Protein AF-A0A1Q7G906-F1 (afdb_monomer)

Sequence (628 aa):
MIIRAALLFSQAAVISGGLWLDVPFVRQDKNACGSAVVWMVMQYWRKASTPPVAEIHRELYWEEAHGIYARDMERYLNRHAFQTFAFEAAWDDLVAHISKGRPLIVCLERNARGVPLHYVVVAGIDRDQDLVWLNDPAERKLLPMRRAEFEKQWSAMGNWTLLTLPESESIEVDTPRPAEAVLDQSELAMASSAFRAEHFTEAEKQLKSVLRIHPADHFVNDFLGTTYLLDGNFDAALKYWSRAGKPRVREIHIDPPLQIEAIRLDHTFAFSRASLLTPAAYGETRRRLDSLGVFSRYEFELTPTDIGDFDLTLRARERHGPNFVSWIRGLLYQTVYPAWWNAGGRAINLESLIRWDRDNRRGWMSLSSPLRQNSSLAYRLQLDTRNENWLRGGQTFNLRRTELSGDVHAIFKGGWNATSGVAVARRAFTNSFAGGASITYKASVQRTVLTLPEKRLTLDWSASAQLGKLFAQPSERFVKTQENVSLQWFPFSQQRNDYETKARLRLGKSFGRLPFDDLFILGLDRDTDLQLRGHPAIQSGRKGAAPMGRAYALMNAEFAKRLYANGLFRLDGVPFLDTARISSHAQWLVDSGIQLRVSVLSAFTISVSLGGDLRTGQHAILIDSMRD

Radius of gyration: 33.4 Å; Cα contacts (8 Å, |Δi|>4): 1473; chains: 1; bounding box: 72×49×99 Å

Foldseek 3Di:
DPPPALPDDFAADPDPFKFFAPQAFAADDFQLQLLGVLQSQCCSAPVPQGDDSVVSCVVADDPVQSYGDPVSSCVVLVVSQKHKDKDQDDPVRCVVQSVVNWKKKAWFAPDPPDDDIFIWIFGMAGPNQQWTFIRGNNPHGGDTDHNVRRCVRRVVVSSIMMTIGGHDPPPPPVPPPPPPPPDDPVLCVQLVVCVVVVVLVSNLVSLVVVCVVVVLPLSSLQSNLSSCVSLVLNLSSQASVVSNVDAQAQEEAEPPDDQADPLLLVLLQQDDHRHHDHSQRVLSSVVLVVQLVFFLDWDWDWHADSVRHTHIYIYTDGFAAWDQVQQCPCVVQQKGWTWGACVNSQSWIKIWMAHDAPAKTKTKIKTKGADDSHSFKMKIWMWIWIWHWAAAPNDIKIKTKIKIKMKMWGDDRPFKIKIWMKMKMFMDMPDPFWTAIKIKIKIKMKGFPDDDSVQPKTKIKMKMKIWMWGPTVVIKIKMKIKIKIKMWTQHDTDDDSFKIKIKMKMKMAMDIDDGPVPWQFADDDQPHPNYPQLFHQDDPRHGDRTDTARIKIKMKIWIKGFPDDDQFKTKIKIWIKMWMDHPVDPDIWIKTWIKIWIQGNLAKIWIWTWIHTPPPRRIHIDIDMGGD

Structure (mmCIF, N/CA/C/O backbone):
data_AF-A0A1Q7G906-F1
#
_entry.id   AF-A0A1Q7G906-F1
#
loop_
_atom_site.group_PDB
_atom_site.id
_atom_site.type_symbol
_atom_site.label_atom_id
_atom_site.label_alt_id
_atom_site.label_comp_id
_atom_site.label_asym_id
_atom_site.label_entity_id
_atom_site.label_seq_id
_atom_site.pdbx_PDB_ins_code
_atom_site.Cartn_x
_atom_site.Cartn_y
_atom_site.Cartn_z
_atom_site.occupancy
_atom_site.B_iso_or_equiv
_atom_site.auth_seq_id
_atom_site.auth_comp_id
_atom_site.auth_asym_id
_atom_site.auth_atom_id
_atom_site.pdbx_PDB_model_num
ATOM 1 N N . MET A 1 1 ? 16.458 -14.577 -12.563 1.00 28.73 1 MET A N 1
ATOM 2 C CA . MET A 1 1 ? 16.771 -14.963 -13.955 1.00 28.73 1 MET A CA 1
ATOM 3 C C . MET A 1 1 ? 16.303 -13.838 -14.885 1.00 28.73 1 MET A C 1
ATOM 5 O O . MET A 1 1 ? 15.344 -14.017 -15.609 1.00 28.73 1 MET A O 1
ATOM 9 N N . ILE A 1 2 ? 16.932 -12.654 -14.784 1.00 28.55 2 ILE A N 1
ATOM 10 C CA . ILE A 1 2 ? 16.513 -11.388 -15.447 1.00 28.55 2 ILE A CA 1
ATOM 11 C C . ILE A 1 2 ? 17.647 -10.816 -16.344 1.00 28.55 2 ILE A C 1
ATOM 13 O O . ILE A 1 2 ? 17.511 -9.790 -16.991 1.00 28.55 2 ILE A O 1
ATOM 17 N N . ILE A 1 3 ? 18.789 -11.504 -16.454 1.00 28.88 3 ILE A N 1
ATOM 18 C CA . ILE A 1 3 ? 20.062 -10.873 -16.860 1.00 28.88 3 ILE A CA 1
ATOM 19 C C . ILE A 1 3 ? 20.313 -10.812 -18.388 1.00 28.88 3 ILE A C 1
ATOM 21 O O . ILE A 1 3 ? 21.357 -10.341 -18.808 1.00 28.88 3 ILE A O 1
ATOM 25 N N . ARG A 1 4 ? 19.396 -11.215 -19.282 1.00 25.09 4 ARG A N 1
ATOM 26 C CA . ARG A 1 4 ? 19.741 -11.314 -20.727 1.00 25.09 4 ARG A CA 1
ATOM 27 C C . ARG A 1 4 ? 19.128 -10.302 -21.703 1.00 25.09 4 ARG A C 1
ATOM 29 O O . ARG A 1 4 ? 19.457 -10.390 -22.878 1.00 25.09 4 ARG A O 1
ATOM 36 N N . ALA A 1 5 ? 18.327 -9.325 -21.271 1.00 27.58 5 ALA A N 1
ATOM 37 C CA . ALA A 1 5 ? 17.580 -8.481 -22.223 1.00 27.58 5 ALA A CA 1
ATOM 38 C C . ALA A 1 5 ? 17.899 -6.968 -22.232 1.00 27.58 5 ALA A C 1
ATOM 40 O O . ALA A 1 5 ? 17.360 -6.261 -23.074 1.00 27.58 5 ALA A O 1
ATOM 41 N N . ALA A 1 6 ? 18.766 -6.443 -21.360 1.00 26.22 6 ALA A N 1
ATOM 42 C CA . ALA A 1 6 ? 18.910 -4.985 -21.177 1.00 26.22 6 ALA A CA 1
ATOM 43 C C . ALA A 1 6 ? 20.191 -4.353 -21.772 1.00 26.22 6 ALA A C 1
ATOM 45 O O . ALA A 1 6 ? 20.558 -3.241 -21.408 1.00 26.22 6 ALA A O 1
ATOM 46 N N . LEU A 1 7 ? 20.868 -5.034 -22.702 1.00 29.44 7 LEU A N 1
ATOM 47 C CA . LEU A 1 7 ? 22.098 -4.555 -23.356 1.00 29.44 7 LEU A CA 1
ATOM 48 C C . LEU A 1 7 ? 21.843 -4.086 -24.796 1.00 29.44 7 LEU A C 1
ATOM 50 O O . LEU A 1 7 ? 22.518 -4.507 -25.725 1.00 29.44 7 LEU A O 1
ATOM 54 N N . LEU A 1 8 ? 20.850 -3.228 -25.006 1.00 34.78 8 LEU A N 1
ATOM 55 C CA . LEU A 1 8 ? 20.668 -2.520 -26.273 1.00 34.78 8 LEU A CA 1
ATOM 56 C C . LEU A 1 8 ? 20.211 -1.096 -25.948 1.00 34.78 8 LEU A C 1
ATOM 58 O O . LEU A 1 8 ? 19.381 -0.917 -25.066 1.00 34.78 8 LEU A O 1
ATOM 62 N N . PHE A 1 9 ? 20.759 -0.123 -26.679 1.00 31.14 9 PHE A N 1
ATOM 63 C CA . PHE A 1 9 ? 20.561 1.335 -26.607 1.00 31.14 9 PHE A CA 1
ATOM 64 C C . PHE A 1 9 ? 21.643 2.134 -25.864 1.00 31.14 9 PHE A C 1
ATOM 66 O O . PHE A 1 9 ? 21.605 2.390 -24.665 1.00 31.14 9 PHE A O 1
ATOM 73 N N . SER A 1 10 ? 22.597 2.611 -26.659 1.00 30.39 10 SER A N 1
ATOM 74 C CA . SER A 1 10 ? 23.319 3.863 -26.451 1.00 30.39 10 SER A CA 1
ATOM 75 C C . SER A 1 10 ? 23.655 4.398 -27.843 1.00 30.39 10 SER A C 1
ATOM 77 O O . SER A 1 10 ? 24.280 3.693 -28.627 1.00 30.39 10 SER A O 1
ATOM 79 N N . GLN A 1 11 ? 23.143 5.581 -28.188 1.00 30.78 11 GLN A N 1
ATOM 80 C CA . GLN A 1 11 ? 23.432 6.242 -29.463 1.00 30.78 11 GLN A CA 1
ATOM 81 C C . GLN A 1 11 ? 24.910 6.652 -29.563 1.00 30.78 11 GLN A C 1
ATOM 83 O O . GLN A 1 11 ? 25.596 6.782 -28.550 1.00 30.78 11 GLN A O 1
ATOM 88 N N . ALA A 1 12 ? 25.358 6.810 -30.812 1.00 36.38 12 ALA A N 1
ATOM 89 C CA . ALA A 1 12 ? 26.726 7.017 -31.277 1.00 36.38 12 ALA A CA 1
ATOM 90 C C . ALA A 1 12 ? 27.609 7.859 -30.336 1.00 36.38 12 ALA A C 1
ATOM 92 O O . ALA A 1 12 ? 27.500 9.081 -30.275 1.00 36.38 12 ALA A O 1
ATOM 93 N N . ALA A 1 13 ? 28.540 7.189 -29.657 1.00 33.09 13 ALA A N 1
ATOM 94 C CA . ALA A 1 13 ? 29.653 7.830 -28.978 1.00 33.09 13 ALA A CA 1
ATOM 95 C C . ALA A 1 13 ? 30.892 7.715 -29.871 1.00 33.09 13 ALA A C 1
ATOM 97 O O . ALA A 1 13 ? 31.470 6.639 -30.018 1.00 33.09 13 ALA A O 1
ATOM 98 N N . VAL A 1 14 ? 31.320 8.832 -30.454 1.00 38.62 14 VAL A N 1
ATOM 99 C CA . VAL A 1 14 ? 32.711 8.991 -30.884 1.00 38.62 14 VAL A CA 1
ATOM 100 C C . VAL A 1 14 ? 33.495 9.421 -29.648 1.00 38.62 14 VAL A C 1
ATOM 102 O O . VAL A 1 14 ? 33.644 10.613 -29.425 1.00 38.62 14 VAL A O 1
ATOM 105 N N . ILE A 1 15 ? 33.948 8.469 -28.823 1.00 30.98 15 ILE A N 1
ATOM 106 C CA . ILE A 1 15 ? 35.035 8.664 -27.848 1.00 30.98 15 ILE A CA 1
ATOM 107 C C . ILE A 1 15 ? 35.820 7.344 -27.717 1.00 30.98 15 ILE A C 1
ATOM 109 O O . ILE A 1 15 ? 35.306 6.360 -27.194 1.00 30.98 15 ILE A O 1
ATOM 113 N N . SER A 1 16 ? 37.044 7.361 -28.260 1.00 35.31 16 SER A N 1
ATOM 114 C CA . SER A 1 16 ? 38.197 6.448 -28.100 1.00 35.31 16 SER A CA 1
ATOM 115 C C . SER A 1 16 ? 37.949 4.991 -27.663 1.00 35.31 16 SER A C 1
ATOM 117 O O . SER A 1 16 ? 37.806 4.711 -26.475 1.00 35.31 16 SER A O 1
ATOM 119 N N . GLY A 1 17 ? 38.018 4.080 -28.644 1.00 44.66 17 GLY A N 1
ATOM 120 C CA . GLY A 1 17 ? 38.300 2.644 -28.473 1.00 44.66 17 GLY A CA 1
ATOM 121 C C . GLY A 1 17 ? 37.475 1.733 -29.389 1.00 44.66 17 GLY A C 1
ATOM 122 O O . GLY A 1 17 ? 38.014 0.913 -30.135 1.00 44.66 17 GLY A O 1
ATOM 123 N N . GLY A 1 18 ? 36.159 1.972 -29.435 1.00 51.28 18 GLY A N 1
ATOM 124 C CA . GLY A 1 18 ? 35.223 1.240 -30.289 1.00 51.28 18 GLY A CA 1
ATOM 125 C C . GLY A 1 18 ? 34.247 2.164 -30.999 1.00 51.28 18 GLY A C 1
ATOM 126 O O . GLY A 1 18 ? 33.435 2.839 -30.372 1.00 51.28 18 GLY A O 1
ATOM 127 N N . LEU A 1 19 ? 34.335 2.194 -32.323 1.00 62.69 19 LEU A N 1
ATOM 128 C CA . LEU A 1 19 ? 33.507 3.019 -33.183 1.00 62.69 19 LEU A CA 1
ATOM 129 C C . LEU A 1 19 ? 32.373 2.174 -33.756 1.00 62.69 19 LEU A C 1
ATOM 131 O O . LEU A 1 19 ? 32.638 1.196 -34.446 1.00 62.69 19 LEU A O 1
ATOM 135 N N . TRP A 1 20 ? 31.120 2.559 -33.532 1.00 72.56 20 TRP A N 1
ATOM 136 C CA . TRP A 1 20 ? 29.973 1.899 -34.151 1.00 72.56 20 TRP A CA 1
ATOM 137 C C . TRP A 1 20 ? 28.883 2.898 -34.540 1.00 72.56 20 TRP A C 1
ATOM 139 O O . TRP A 1 20 ? 28.705 3.946 -33.923 1.00 72.56 20 TRP A O 1
ATOM 149 N N . LEU A 1 21 ? 28.182 2.564 -35.613 1.00 75.19 21 LEU A N 1
ATOM 150 C CA . LEU A 1 21 ? 27.158 3.329 -36.296 1.00 75.19 21 LEU A CA 1
ATOM 151 C C . LEU A 1 21 ? 25.796 2.780 -35.876 1.00 75.19 21 LEU A C 1
ATOM 153 O O . LEU A 1 21 ? 25.584 1.564 -35.877 1.00 75.19 21 LEU A O 1
ATOM 157 N N . ASP A 1 22 ? 24.848 3.663 -35.561 1.00 78.56 22 ASP A N 1
ATOM 158 C CA . ASP A 1 22 ? 23.463 3.264 -35.287 1.00 78.56 22 ASP A CA 1
ATOM 159 C C . ASP A 1 22 ? 22.713 2.977 -36.595 1.00 78.56 22 ASP A C 1
ATOM 161 O O . ASP A 1 22 ? 21.800 3.692 -37.005 1.00 78.56 22 ASP A O 1
ATOM 165 N N . VAL A 1 23 ? 23.143 1.928 -37.293 1.00 81.75 23 VAL A N 1
ATOM 166 C CA . VAL A 1 23 ? 22.472 1.440 -38.496 1.00 81.75 23 VAL A CA 1
ATOM 167 C C . VAL A 1 23 ? 21.146 0.791 -38.073 1.00 81.75 23 VAL A C 1
ATOM 169 O O . VAL A 1 23 ? 21.160 -0.104 -37.213 1.00 81.75 23 VAL A O 1
ATOM 172 N N . PRO A 1 24 ? 19.999 1.207 -38.646 1.00 81.62 24 PRO A N 1
ATOM 173 C CA . PRO A 1 24 ? 18.713 0.548 -38.438 1.00 81.62 24 PRO A CA 1
ATOM 174 C C . PRO A 1 24 ? 18.815 -0.953 -38.703 1.00 81.62 24 PRO A C 1
ATOM 176 O O . PRO A 1 24 ? 19.611 -1.392 -39.526 1.00 81.62 24 PRO A O 1
ATOM 179 N N . PHE A 1 25 ? 18.030 -1.754 -37.989 1.00 87.50 25 PHE A N 1
ATOM 180 C CA . PHE A 1 25 ? 18.110 -3.209 -38.067 1.00 87.50 25 PHE A CA 1
ATOM 181 C C . PHE A 1 25 ? 16.740 -3.803 -38.363 1.00 87.50 25 PHE A C 1
ATOM 183 O O . PHE A 1 25 ? 15.744 -3.390 -37.780 1.00 87.50 25 PHE A O 1
ATOM 190 N N . VAL A 1 26 ? 16.716 -4.797 -39.245 1.00 85.19 26 VAL A N 1
ATOM 191 C CA . VAL A 1 26 ? 15.562 -5.642 -39.525 1.00 85.19 26 VAL A CA 1
ATOM 192 C C . VAL A 1 26 ? 16.010 -7.101 -39.530 1.00 85.19 26 VAL A C 1
ATOM 194 O O . VAL A 1 26 ? 16.967 -7.463 -40.215 1.00 85.19 26 VAL A O 1
ATOM 197 N N . ARG A 1 27 ? 15.331 -7.940 -38.745 1.00 84.25 27 ARG A N 1
ATOM 198 C CA . ARG A 1 27 ? 15.551 -9.390 -38.748 1.00 84.25 27 ARG A CA 1
ATOM 199 C C . ARG A 1 27 ? 14.764 -10.021 -39.895 1.00 84.25 27 ARG A C 1
ATOM 201 O O . ARG A 1 27 ? 13.645 -9.585 -40.165 1.00 84.25 27 ARG A O 1
ATOM 208 N N . GLN A 1 28 ? 15.324 -11.025 -40.562 1.00 75.31 28 GLN A N 1
ATOM 209 C CA . GLN A 1 28 ? 14.649 -11.760 -41.637 1.00 75.31 28 GLN A CA 1
ATOM 210 C C . GLN A 1 28 ? 14.948 -13.267 -41.560 1.00 75.31 28 GLN A C 1
ATOM 212 O O . GLN A 1 28 ? 16.013 -13.672 -41.092 1.00 75.31 28 GLN A O 1
ATOM 217 N N . ASP A 1 29 ? 14.000 -14.087 -42.025 1.00 65.50 29 ASP A N 1
ATOM 218 C CA . ASP A 1 29 ? 14.134 -15.546 -42.122 1.00 65.50 29 ASP A CA 1
ATOM 219 C C . ASP A 1 29 ? 15.057 -15.968 -43.294 1.00 65.50 29 ASP A C 1
ATOM 221 O O . ASP A 1 29 ? 15.664 -15.135 -43.974 1.00 65.50 29 ASP A O 1
ATOM 225 N N . LYS A 1 30 ? 15.220 -17.283 -43.514 1.00 69.69 30 LYS A N 1
ATOM 226 C CA . LYS A 1 30 ? 16.153 -17.850 -44.510 1.00 69.69 30 LYS A CA 1
ATOM 227 C C . LYS A 1 30 ? 16.008 -17.192 -45.894 1.00 69.69 30 LYS A C 1
ATOM 229 O O . LYS A 1 30 ? 14.900 -16.981 -46.369 1.00 69.69 30 LYS A O 1
ATOM 234 N N . ASN A 1 31 ? 17.148 -16.947 -46.548 1.00 72.94 31 ASN A N 1
ATOM 235 C CA . ASN A 1 31 ? 17.290 -16.407 -47.911 1.00 72.94 31 ASN A CA 1
ATOM 236 C C . ASN A 1 31 ? 16.918 -14.919 -48.107 1.00 72.94 31 ASN A C 1
ATOM 238 O O . ASN A 1 31 ? 16.902 -14.434 -49.236 1.00 72.94 31 ASN A O 1
ATOM 242 N N . ALA A 1 32 ? 16.673 -14.165 -47.030 1.00 78.75 32 ALA A N 1
ATOM 243 C CA . ALA A 1 32 ? 16.303 -12.744 -47.097 1.00 78.75 32 ALA A CA 1
ATOM 244 C C . ALA A 1 32 ? 17.378 -11.776 -46.546 1.00 78.75 32 ALA A C 1
ATOM 246 O O . ALA A 1 32 ? 17.110 -10.586 -46.352 1.00 78.75 32 ALA A O 1
ATOM 247 N N . CYS A 1 33 ? 18.614 -12.251 -46.327 1.00 84.12 33 CYS A N 1
ATOM 248 C CA . CYS A 1 33 ? 19.719 -11.433 -45.807 1.00 84.12 33 CYS A CA 1
ATOM 249 C C . CYS A 1 33 ? 20.076 -10.254 -46.732 1.00 84.12 33 CYS A C 1
ATOM 251 O O . CYS A 1 33 ? 20.264 -9.142 -46.245 1.00 84.12 33 CYS A O 1
ATOM 253 N N . GLY A 1 34 ? 20.070 -10.447 -48.058 1.00 85.88 34 GLY A N 1
ATOM 254 C CA . GLY A 1 34 ? 20.359 -9.383 -49.029 1.00 85.88 34 GLY A CA 1
ATOM 255 C C . GLY A 1 34 ? 19.365 -8.213 -48.965 1.00 85.88 34 GLY A C 1
ATOM 256 O O . GLY A 1 34 ? 19.760 -7.051 -48.919 1.00 85.88 34 GLY A O 1
ATOM 257 N N . SER A 1 35 ? 18.062 -8.501 -48.891 1.00 91.75 35 SER A N 1
ATOM 258 C CA . SER A 1 35 ? 17.022 -7.462 -48.830 1.00 91.75 35 SER A CA 1
ATOM 259 C C . SER A 1 35 ? 17.096 -6.685 -47.521 1.00 91.75 35 SER A C 1
ATOM 261 O O . SER A 1 35 ? 16.871 -5.476 -47.496 1.00 91.75 35 SER A O 1
ATOM 263 N N . ALA A 1 36 ? 17.462 -7.377 -46.440 1.00 90.31 36 ALA A N 1
ATOM 264 C CA . ALA A 1 36 ? 17.643 -6.770 -45.137 1.00 90.31 36 ALA A CA 1
ATOM 265 C C . ALA A 1 36 ? 18.819 -5.789 -45.125 1.00 90.31 36 ALA A C 1
ATOM 267 O O . ALA A 1 36 ? 18.629 -4.650 -44.713 1.00 90.31 36 ALA A O 1
ATOM 268 N N . VAL A 1 37 ? 20.006 -6.176 -45.606 1.00 94.19 37 VAL A N 1
ATOM 269 C CA . VAL A 1 37 ? 21.174 -5.274 -45.591 1.00 94.19 37 VAL A CA 1
ATOM 270 C C . VAL A 1 37 ? 20.979 -4.047 -46.486 1.00 94.19 37 VAL A C 1
ATOM 272 O O . VAL A 1 37 ? 21.352 -2.945 -46.085 1.00 94.19 37 VAL A O 1
ATOM 275 N N . VAL A 1 38 ? 20.319 -4.204 -47.643 1.00 94.25 38 VAL A N 1
ATOM 276 C CA . VAL A 1 38 ? 19.944 -3.084 -48.527 1.00 94.25 38 VAL A CA 1
ATOM 277 C C . VAL A 1 38 ? 19.009 -2.129 -47.791 1.00 94.25 38 VAL A C 1
ATOM 279 O O . VAL A 1 38 ? 19.273 -0.929 -47.731 1.00 94.25 38 VAL A O 1
ATOM 282 N N . TRP A 1 39 ? 17.961 -2.657 -47.152 1.00 94.06 39 TRP A N 1
ATOM 283 C CA . TRP A 1 39 ? 17.036 -1.852 -46.359 1.00 94.06 39 TRP A CA 1
ATOM 284 C C . TRP A 1 39 ? 17.740 -1.119 -45.211 1.00 94.06 39 TRP A C 1
ATOM 286 O O . TRP A 1 39 ? 17.519 0.076 -45.028 1.00 94.06 39 TRP A O 1
ATOM 296 N N . MET A 1 40 ? 18.609 -1.805 -44.459 1.00 91.06 40 MET A N 1
ATOM 297 C CA . MET A 1 40 ? 19.334 -1.232 -43.317 1.00 91.06 40 MET A CA 1
ATOM 298 C C . MET A 1 40 ? 20.187 -0.026 -43.736 1.00 91.06 40 MET A C 1
ATOM 300 O O . MET A 1 40 ? 20.162 1.009 -43.068 1.00 91.06 40 MET A O 1
ATOM 304 N N . VAL A 1 41 ? 20.908 -0.136 -44.855 1.00 93.62 41 VAL A N 1
ATOM 305 C CA . VAL A 1 41 ? 21.775 0.938 -45.361 1.00 93.62 41 VAL A CA 1
ATOM 306 C C . VAL A 1 41 ? 20.969 2.075 -45.996 1.00 93.62 41 VAL A C 1
ATOM 308 O O . VAL A 1 41 ? 21.292 3.242 -45.772 1.00 93.62 41 VAL A O 1
ATOM 311 N N . MET A 1 42 ? 19.880 1.781 -46.713 1.00 92.56 42 MET A N 1
ATOM 312 C CA . MET A 1 42 ? 18.980 2.823 -47.227 1.00 92.56 42 MET A CA 1
ATOM 313 C C . MET A 1 42 ? 18.316 3.610 -46.092 1.00 92.56 42 MET A C 1
ATOM 315 O O . MET A 1 42 ? 18.314 4.841 -46.119 1.00 92.56 42 MET A O 1
ATOM 319 N N . GLN A 1 43 ? 17.827 2.919 -45.057 1.00 88.25 43 GLN A N 1
ATOM 320 C CA . GLN A 1 43 ? 17.233 3.547 -43.874 1.00 88.25 43 GLN A CA 1
ATOM 321 C C . GLN A 1 43 ? 18.234 4.404 -43.101 1.00 88.25 43 GLN A C 1
ATOM 323 O O . GLN A 1 43 ? 17.852 5.453 -42.583 1.00 88.25 43 GLN A O 1
ATOM 328 N N . TYR A 1 44 ? 19.496 3.968 -43.021 1.00 87.88 44 TYR A N 1
ATOM 329 C CA . TYR A 1 44 ? 20.563 4.724 -42.365 1.00 87.88 44 TYR A CA 1
ATOM 330 C C . TYR A 1 44 ? 20.758 6.105 -43.003 1.00 87.88 44 TYR A C 1
ATOM 332 O O . TYR A 1 44 ? 20.889 7.098 -42.293 1.00 87.88 44 TYR A O 1
ATOM 340 N N . TRP A 1 45 ? 20.721 6.181 -44.334 1.00 86.69 45 TRP A N 1
ATOM 341 C CA . TRP A 1 45 ? 20.938 7.431 -45.062 1.00 86.69 45 TRP A CA 1
ATOM 342 C C . TRP A 1 45 ? 19.662 8.248 -45.306 1.00 86.69 45 TRP A C 1
ATOM 344 O O . TRP A 1 45 ? 19.709 9.475 -45.255 1.00 86.69 45 TRP A O 1
ATOM 354 N N . ARG A 1 46 ? 18.525 7.607 -45.620 1.00 84.44 46 ARG A N 1
ATOM 355 C CA . ARG A 1 46 ? 17.275 8.271 -46.048 1.00 84.44 46 ARG A CA 1
ATOM 356 C C . ARG A 1 46 ? 16.024 7.550 -45.516 1.00 84.44 46 ARG A C 1
ATOM 358 O O . ARG A 1 46 ? 15.262 6.940 -46.271 1.00 84.44 46 ARG A O 1
ATOM 365 N N . LYS A 1 47 ? 15.763 7.680 -44.208 1.00 74.75 47 LYS A N 1
ATOM 366 C CA . LYS A 1 47 ? 14.618 7.053 -43.505 1.00 74.75 47 LYS A CA 1
ATOM 367 C C . LYS A 1 47 ? 13.254 7.281 -44.175 1.00 74.75 47 LYS A C 1
ATOM 369 O O . LYS A 1 47 ? 12.450 6.358 -44.252 1.00 74.75 47 LYS A O 1
ATOM 374 N N . ALA A 1 48 ? 12.988 8.494 -44.664 1.00 66.62 48 ALA A N 1
ATOM 375 C CA . ALA A 1 48 ? 11.681 8.869 -45.216 1.00 66.62 48 ALA A CA 1
ATOM 376 C C . ALA A 1 48 ? 11.368 8.248 -46.592 1.00 66.62 48 ALA A C 1
ATOM 378 O O . ALA A 1 48 ? 10.199 8.145 -46.951 1.00 66.62 48 ALA A O 1
ATOM 379 N N . SER A 1 49 ? 12.389 7.819 -47.341 1.00 73.50 49 SER A N 1
ATOM 380 C CA . SER A 1 49 ? 12.255 7.414 -48.752 1.00 73.50 49 SER A CA 1
ATOM 381 C C . SER A 1 49 ? 12.540 5.932 -48.992 1.00 73.50 49 SER A C 1
ATOM 383 O O . SER A 1 49 ? 12.623 5.498 -50.138 1.00 73.50 49 SER A O 1
ATOM 385 N N . THR A 1 50 ? 12.740 5.150 -47.929 1.00 83.94 50 THR A N 1
ATOM 386 C CA . THR A 1 50 ? 13.137 3.745 -48.054 1.00 83.94 50 THR A CA 1
ATOM 387 C C . THR A 1 50 ? 11.904 2.829 -48.101 1.00 83.94 50 THR A C 1
ATOM 389 O O . THR A 1 50 ? 11.130 2.829 -47.137 1.00 83.94 50 THR A O 1
ATOM 392 N N . PRO A 1 51 ? 11.724 2.019 -49.164 1.00 86.62 51 PRO A N 1
ATOM 393 C CA . PRO A 1 51 ? 10.611 1.073 -49.272 1.00 86.62 51 PRO A CA 1
ATOM 394 C C . PRO A 1 51 ? 10.599 0.026 -48.144 1.00 86.62 51 PRO A C 1
ATOM 396 O O . PRO A 1 51 ? 11.647 -0.265 -47.557 1.00 86.62 51 PRO A O 1
ATOM 399 N N . PRO A 1 52 ? 9.444 -0.587 -47.822 1.00 88.81 52 PRO A N 1
ATOM 400 C CA . PRO A 1 52 ? 9.384 -1.718 -46.900 1.00 88.81 52 PRO A CA 1
ATOM 401 C C . PRO A 1 52 ? 10.284 -2.879 -47.353 1.00 88.81 52 PRO A C 1
ATOM 403 O O . PRO A 1 52 ? 10.327 -3.221 -48.532 1.00 88.81 52 PRO A O 1
ATOM 406 N N . VAL A 1 53 ? 10.953 -3.555 -46.411 1.00 89.38 53 VAL A N 1
ATOM 407 C CA . VAL A 1 53 ? 11.884 -4.666 -46.715 1.00 89.38 53 VAL A CA 1
ATOM 408 C C . VAL A 1 53 ? 11.246 -5.790 -47.548 1.00 89.38 53 VAL A C 1
ATOM 410 O O . VAL A 1 53 ? 11.911 -6.393 -48.384 1.00 89.38 53 VAL A O 1
ATOM 413 N N . ALA A 1 54 ? 9.945 -6.041 -47.367 1.00 85.94 54 ALA A N 1
ATOM 414 C CA . ALA A 1 54 ? 9.203 -7.059 -48.110 1.00 85.94 54 ALA A CA 1
ATOM 415 C C . ALA A 1 54 ? 9.049 -6.726 -49.607 1.00 85.94 54 ALA A C 1
ATOM 417 O O . ALA A 1 54 ? 8.937 -7.634 -50.429 1.00 85.94 54 ALA A O 1
ATOM 418 N N . GLU A 1 55 ? 9.043 -5.441 -49.965 1.00 89.12 55 GLU A N 1
ATOM 419 C CA . GLU A 1 55 ? 9.005 -4.981 -51.356 1.00 89.12 55 GLU A CA 1
ATOM 420 C C . GLU A 1 55 ? 10.377 -5.149 -52.013 1.00 89.12 55 GLU A C 1
ATOM 422 O O . GLU A 1 55 ? 10.474 -5.763 -53.072 1.00 89.12 55 GLU A O 1
ATOM 427 N N . ILE A 1 56 ? 11.439 -4.743 -51.303 1.00 90.81 56 ILE A N 1
ATOM 428 C CA . ILE A 1 56 ? 12.837 -4.959 -51.712 1.00 90.81 56 ILE A CA 1
ATOM 429 C C . ILE A 1 56 ? 13.094 -6.452 -51.956 1.00 90.81 56 ILE A C 1
ATOM 431 O O . ILE A 1 56 ? 13.696 -6.831 -52.958 1.00 90.81 56 ILE A O 1
ATOM 435 N N . HIS A 1 57 ? 12.614 -7.315 -51.054 1.00 89.56 57 HIS A N 1
ATOM 436 C CA . HIS A 1 57 ? 12.750 -8.763 -51.195 1.00 89.56 57 HIS A CA 1
ATOM 437 C C . HIS A 1 57 ? 12.039 -9.289 -52.444 1.00 89.56 57 HIS A C 1
ATOM 439 O O . HIS A 1 57 ? 12.626 -10.048 -53.205 1.00 89.56 57 HIS A O 1
ATOM 445 N N . ARG A 1 58 ? 10.798 -8.856 -52.692 1.00 88.69 58 ARG A N 1
ATOM 446 C CA . ARG A 1 58 ? 10.016 -9.298 -53.855 1.00 88.69 58 ARG A CA 1
ATOM 447 C C . ARG A 1 58 ? 10.664 -8.914 -55.185 1.00 88.69 58 ARG A C 1
ATOM 449 O O . ARG A 1 58 ? 10.531 -9.662 -56.145 1.00 88.69 58 ARG A O 1
ATOM 456 N N . GLU A 1 59 ? 11.323 -7.760 -55.249 1.00 90.62 59 GLU A N 1
ATOM 457 C CA . GLU A 1 59 ? 11.958 -7.283 -56.480 1.00 90.62 59 GLU A CA 1
ATOM 458 C C . GLU A 1 59 ? 13.318 -7.942 -56.751 1.00 90.62 59 GLU A C 1
ATOM 460 O O . GLU A 1 59 ? 13.679 -8.151 -57.907 1.00 90.62 59 GLU A O 1
ATOM 465 N N . LEU A 1 60 ? 14.082 -8.253 -55.701 1.00 88.19 60 LEU A N 1
ATOM 466 C CA . LEU A 1 60 ? 15.481 -8.669 -55.835 1.00 88.19 60 LEU A CA 1
ATOM 467 C C . LEU A 1 60 ? 15.737 -10.162 -55.614 1.00 88.19 60 LEU A C 1
ATOM 469 O O . LEU A 1 60 ? 16.846 -10.624 -55.892 1.00 88.19 60 LEU A O 1
ATOM 473 N N . TYR A 1 61 ? 14.766 -10.905 -55.081 1.00 86.75 61 TYR A N 1
ATOM 474 C CA . TYR A 1 61 ? 14.926 -12.325 -54.786 1.00 86.75 61 TYR A CA 1
ATOM 475 C C . TYR A 1 61 ? 14.994 -13.175 -56.058 1.00 86.75 61 TYR A C 1
ATOM 477 O O . TYR A 1 61 ? 14.109 -13.108 -56.911 1.00 86.75 61 TYR A O 1
ATOM 485 N N . TRP A 1 62 ? 16.009 -14.037 -56.128 1.00 78.69 62 TRP A N 1
ATOM 486 C CA . TRP A 1 62 ? 16.148 -15.069 -57.152 1.00 78.69 62 TRP A CA 1
ATOM 487 C C . TRP A 1 62 ? 16.062 -16.452 -56.512 1.00 78.69 62 TRP A C 1
ATOM 489 O O . TRP A 1 62 ? 16.821 -16.772 -55.590 1.00 78.69 62 TRP A O 1
ATOM 499 N N . GLU A 1 63 ? 15.158 -17.291 -57.018 1.00 78.00 63 GLU A N 1
ATOM 500 C CA . GLU A 1 63 ? 14.950 -18.640 -56.489 1.00 78.00 63 GLU A CA 1
ATOM 501 C C . GLU A 1 63 ? 16.195 -19.514 -56.690 1.00 78.00 63 GLU A C 1
ATOM 503 O O . GLU A 1 63 ? 16.601 -20.207 -55.756 1.00 78.00 63 GLU A O 1
ATOM 508 N N . GLU A 1 64 ? 16.867 -19.400 -57.841 1.00 72.44 64 GLU A N 1
ATOM 509 C CA . GLU A 1 64 ? 18.073 -20.163 -58.190 1.00 72.44 64 GLU A CA 1
ATOM 510 C C . GLU A 1 64 ? 19.297 -19.783 -57.346 1.00 72.44 64 GLU A C 1
ATOM 512 O O . GLU A 1 64 ? 20.194 -20.600 -57.141 1.00 72.44 64 GLU A O 1
ATOM 517 N N . ALA A 1 65 ? 19.344 -18.545 -56.848 1.00 66.12 65 ALA A N 1
ATOM 518 C CA . ALA A 1 65 ? 20.423 -18.058 -55.990 1.00 66.12 65 ALA A CA 1
ATOM 519 C C . ALA A 1 65 ? 20.167 -18.332 -54.502 1.00 66.12 65 ALA A C 1
ATOM 521 O O . ALA A 1 65 ? 21.059 -18.108 -53.681 1.00 66.12 65 ALA A O 1
ATOM 522 N N . HIS A 1 66 ? 18.943 -18.749 -54.150 1.00 70.94 66 HIS A N 1
ATOM 523 C CA . HIS A 1 66 ? 18.449 -18.789 -52.772 1.00 70.94 66 HIS A CA 1
ATOM 524 C C . HIS A 1 66 ? 18.770 -17.482 -52.014 1.00 70.94 66 HIS A C 1
ATOM 526 O O . HIS A 1 66 ? 19.186 -17.504 -50.853 1.00 70.94 66 HIS A O 1
ATOM 532 N N . GLY A 1 67 ? 18.618 -16.335 -52.689 1.00 80.75 67 GLY A N 1
ATOM 533 C CA . GLY A 1 67 ? 19.064 -15.034 -52.193 1.00 80.75 67 GLY A CA 1
ATOM 534 C C . GLY A 1 67 ? 19.098 -13.950 -53.273 1.00 80.75 67 GLY A C 1
ATOM 535 O O . GLY A 1 67 ? 18.381 -14.020 -54.268 1.00 80.75 67 GLY A O 1
ATOM 536 N N . ILE A 1 68 ? 19.931 -12.929 -53.062 1.00 83.38 68 ILE A N 1
ATOM 537 C CA . ILE A 1 68 ? 20.077 -11.771 -53.958 1.00 83.38 68 ILE A CA 1
ATOM 538 C C . ILE A 1 68 ? 21.521 -11.712 -54.454 1.00 83.38 68 ILE A C 1
ATOM 540 O O . ILE A 1 68 ? 22.444 -11.824 -53.651 1.00 83.38 68 ILE A O 1
ATOM 544 N N . TYR A 1 69 ? 21.739 -11.503 -55.754 1.00 80.56 69 TYR A N 1
ATOM 545 C CA . TYR A 1 69 ? 23.090 -11.297 -56.281 1.00 80.56 69 TYR A CA 1
ATOM 546 C C . TYR A 1 69 ? 23.629 -9.903 -55.927 1.00 80.56 69 TYR A C 1
ATOM 548 O O . TYR A 1 69 ? 22.909 -8.909 -56.014 1.00 80.56 69 TYR A O 1
ATOM 556 N N . ALA A 1 70 ? 24.932 -9.807 -55.643 1.00 81.19 70 ALA A N 1
ATOM 557 C CA . ALA A 1 70 ? 25.635 -8.540 -55.399 1.00 81.19 70 ALA A CA 1
ATOM 558 C C . ALA A 1 70 ? 25.329 -7.454 -56.453 1.00 81.19 70 ALA A C 1
ATOM 560 O O . ALA A 1 70 ? 24.912 -6.352 -56.101 1.00 81.19 70 ALA A O 1
ATOM 561 N N . ARG A 1 71 ? 25.407 -7.814 -57.745 1.00 81.31 71 ARG A N 1
ATOM 562 C CA . ARG A 1 71 ? 25.098 -6.919 -58.878 1.00 81.31 71 ARG A CA 1
ATOM 563 C C . ARG A 1 71 ? 23.685 -6.325 -58.827 1.00 81.31 71 ARG A C 1
ATOM 565 O O . ARG A 1 71 ? 23.454 -5.215 -59.300 1.00 81.31 71 ARG A O 1
ATOM 572 N N . ASP A 1 72 ? 22.729 -7.081 -58.287 1.00 86.06 72 ASP A N 1
ATOM 573 C CA . ASP A 1 72 ? 21.328 -6.678 -58.228 1.00 86.06 72 ASP A CA 1
ATOM 574 C C . ASP A 1 72 ? 21.087 -5.724 -57.059 1.00 86.06 72 ASP A C 1
ATOM 576 O O . ASP A 1 72 ? 20.324 -4.772 -57.218 1.00 86.06 72 ASP A O 1
ATOM 580 N N . MET A 1 73 ? 21.804 -5.903 -55.941 1.00 89.69 73 MET A N 1
ATOM 581 C CA . MET A 1 73 ? 21.838 -4.917 -54.855 1.00 89.69 73 MET A CA 1
ATOM 582 C C . MET A 1 73 ? 22.397 -3.577 -55.344 1.00 89.69 73 MET A C 1
ATOM 584 O O . MET A 1 73 ? 21.781 -2.542 -55.103 1.00 89.69 73 MET A O 1
ATOM 588 N N . GLU A 1 74 ? 23.509 -3.590 -56.087 1.00 87.88 74 GLU A N 1
ATOM 589 C CA . GLU A 1 74 ? 24.101 -2.376 -56.669 1.00 87.88 74 GLU A CA 1
ATOM 590 C C . GLU A 1 74 ? 23.130 -1.670 -57.620 1.00 87.88 74 GLU A C 1
ATOM 592 O O . GLU A 1 74 ? 22.850 -0.480 -57.478 1.00 87.88 74 GLU A O 1
ATOM 597 N N . ARG A 1 75 ? 22.540 -2.408 -58.567 1.00 85.94 75 ARG A N 1
ATOM 598 C CA . ARG A 1 75 ? 21.562 -1.860 -59.518 1.00 85.94 75 ARG A CA 1
ATOM 599 C C . ARG A 1 75 ? 20.311 -1.314 -58.830 1.00 85.94 75 ARG A C 1
ATOM 601 O O . ARG A 1 75 ? 19.739 -0.331 -59.300 1.00 85.94 75 ARG A O 1
ATOM 608 N N . TYR A 1 76 ? 19.853 -1.954 -57.758 1.00 93.25 76 TYR A N 1
ATOM 609 C CA . TYR A 1 76 ? 18.728 -1.461 -56.970 1.00 93.25 76 TYR A CA 1
ATOM 610 C C . TYR A 1 76 ? 19.075 -0.138 -56.293 1.00 93.25 76 TYR A C 1
ATOM 612 O O . TYR A 1 76 ? 18.400 0.859 -56.525 1.00 93.25 76 TYR A O 1
ATOM 620 N N . LEU A 1 77 ? 20.174 -0.097 -55.540 1.00 91.88 77 LEU A N 1
ATOM 621 C CA . LEU A 1 77 ? 20.626 1.104 -54.838 1.00 91.88 77 LEU A CA 1
ATOM 622 C C . LEU A 1 77 ? 20.852 2.283 -55.802 1.00 91.88 77 LEU A C 1
ATOM 624 O O . LEU A 1 77 ? 20.339 3.370 -55.542 1.00 91.88 77 LEU A O 1
ATOM 628 N N . ASN A 1 78 ? 21.484 2.050 -56.958 1.00 89.00 78 ASN A N 1
ATOM 629 C CA . ASN A 1 78 ? 21.666 3.071 -57.999 1.00 89.00 78 ASN A CA 1
ATOM 630 C C . ASN A 1 78 ? 20.335 3.628 -58.534 1.00 89.00 78 ASN A C 1
ATOM 632 O O . ASN A 1 78 ? 20.181 4.840 -58.668 1.00 89.00 78 ASN A O 1
ATOM 636 N N . ARG A 1 79 ? 19.321 2.780 -58.768 1.00 90.06 79 ARG A N 1
ATOM 637 C CA . ARG A 1 79 ? 17.975 3.246 -59.170 1.00 90.06 79 ARG A CA 1
ATOM 638 C C . ARG A 1 79 ? 17.265 4.055 -58.080 1.00 90.06 79 ARG A C 1
ATOM 640 O O . ARG A 1 79 ? 16.380 4.842 -58.399 1.00 90.06 79 ARG A O 1
ATOM 647 N N . HIS A 1 80 ? 17.658 3.884 -56.819 1.00 90.38 80 HIS A N 1
ATOM 648 C CA . HIS A 1 80 ? 17.124 4.613 -55.668 1.00 90.38 80 HIS A CA 1
ATOM 649 C C . HIS A 1 80 ? 17.991 5.816 -55.249 1.00 90.38 80 HIS A C 1
ATOM 651 O O . HIS A 1 80 ? 17.935 6.238 -54.092 1.00 90.38 80 HIS A O 1
ATOM 657 N N . ALA A 1 81 ? 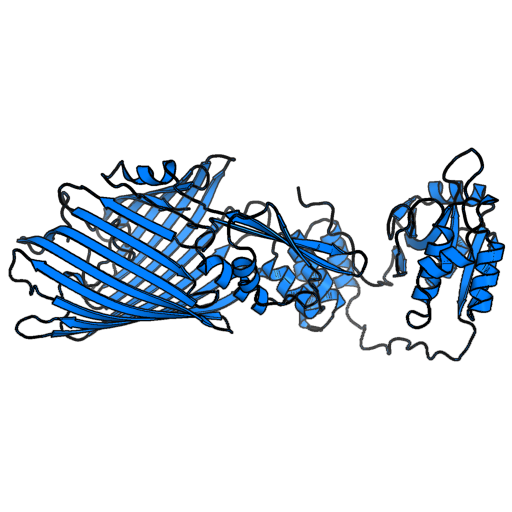18.746 6.398 -56.191 1.00 89.38 81 ALA A N 1
ATOM 658 C CA . ALA A 1 81 ? 19.572 7.593 -55.992 1.00 89.38 81 ALA A CA 1
ATOM 659 C C . ALA A 1 81 ? 20.672 7.414 -54.927 1.00 89.38 81 ALA A C 1
ATOM 661 O O . ALA A 1 81 ? 20.935 8.309 -54.115 1.00 89.38 81 ALA A O 1
ATOM 662 N N . PHE A 1 82 ? 21.309 6.243 -54.917 1.00 91.50 82 PHE A N 1
ATOM 663 C CA . PHE A 1 82 ? 22.549 5.985 -54.190 1.00 91.50 82 PHE A CA 1
ATOM 664 C C . PHE A 1 82 ? 23.683 5.705 -55.170 1.00 91.50 82 PHE A C 1
ATOM 666 O O . PHE A 1 82 ? 23.491 4.973 -56.122 1.00 91.50 82 PHE A O 1
ATOM 673 N N . GLN A 1 83 ? 24.882 6.202 -54.895 1.00 92.00 83 GLN A N 1
ATOM 674 C CA . GLN A 1 83 ? 26.111 5.729 -55.519 1.00 92.00 83 GLN A CA 1
ATOM 675 C C . GLN A 1 83 ? 26.650 4.520 -54.763 1.00 92.00 83 GLN A C 1
ATOM 677 O O . GLN A 1 83 ? 26.876 4.574 -53.546 1.00 92.00 83 GLN A O 1
ATOM 682 N N . THR A 1 84 ? 26.891 3.436 -55.494 1.00 90.88 84 THR A N 1
ATOM 683 C CA . THR A 1 84 ? 27.493 2.216 -54.959 1.00 90.88 84 THR A CA 1
ATOM 684 C C . THR A 1 84 ? 28.927 2.018 -55.426 1.00 90.88 84 THR A C 1
ATOM 686 O O . THR A 1 84 ? 29.238 2.210 -56.599 1.00 90.88 84 THR A O 1
ATOM 689 N N . PHE A 1 85 ? 29.785 1.557 -54.520 1.00 90.62 85 PHE A N 1
ATOM 690 C CA . PHE A 1 85 ? 31.160 1.165 -54.813 1.00 90.62 85 PHE A CA 1
ATOM 691 C C . PHE A 1 85 ? 31.374 -0.252 -54.279 1.00 90.62 85 PHE A C 1
ATOM 693 O O . PHE A 1 85 ? 31.476 -0.439 -53.065 1.00 90.62 85 PHE A O 1
ATOM 700 N N . ALA A 1 86 ? 31.407 -1.241 -55.173 1.00 90.69 86 ALA A N 1
ATOM 701 C CA . ALA A 1 86 ? 31.833 -2.597 -54.849 1.00 90.69 86 ALA A CA 1
ATOM 702 C C . ALA A 1 86 ? 33.347 -2.728 -55.056 1.00 90.69 86 ALA A C 1
ATOM 704 O O . ALA A 1 86 ? 33.864 -2.385 -56.120 1.00 90.69 86 ALA A O 1
ATOM 705 N N . PHE A 1 87 ? 34.061 -3.201 -54.039 1.00 91.25 87 PHE A N 1
ATOM 706 C CA . PHE A 1 87 ? 35.515 -3.341 -54.074 1.00 91.25 87 PHE A CA 1
ATOM 707 C C . PHE A 1 87 ? 35.999 -4.450 -53.137 1.00 91.25 87 PHE A C 1
ATOM 709 O O . PHE A 1 87 ? 35.283 -4.895 -52.238 1.00 91.25 87 PHE A O 1
ATOM 716 N N . GLU A 1 88 ? 37.227 -4.900 -53.378 1.00 93.19 88 GLU A N 1
ATOM 717 C CA . GLU A 1 88 ? 37.979 -5.748 -52.458 1.00 93.19 88 GLU A CA 1
ATOM 718 C C . GLU A 1 88 ? 38.622 -4.841 -51.402 1.00 93.19 88 GLU A C 1
ATOM 720 O O . GLU A 1 88 ? 39.495 -4.038 -51.733 1.00 93.19 88 GLU A O 1
ATOM 725 N N . ALA A 1 89 ? 38.149 -4.908 -50.157 1.00 91.62 89 ALA A N 1
ATOM 726 C CA . ALA A 1 89 ? 38.630 -4.035 -49.085 1.00 91.62 89 ALA A CA 1
ATOM 727 C C . ALA A 1 89 ? 39.630 -4.755 -48.169 1.00 91.62 89 ALA A C 1
ATOM 729 O O . ALA A 1 89 ? 39.549 -5.965 -47.964 1.00 91.62 89 ALA A O 1
ATOM 730 N N . ALA A 1 90 ? 40.543 -3.999 -47.563 1.00 92.69 90 ALA A N 1
ATOM 731 C CA . ALA A 1 90 ? 41.349 -4.446 -46.433 1.00 92.69 90 ALA A CA 1
ATOM 732 C C . ALA A 1 90 ? 40.699 -4.042 -45.098 1.00 92.69 90 ALA A C 1
ATOM 734 O O . ALA A 1 90 ? 39.791 -3.209 -45.040 1.00 92.69 90 ALA A O 1
ATOM 735 N N . TRP A 1 91 ? 41.196 -4.593 -43.987 1.00 90.31 91 TRP A N 1
ATOM 736 C CA . TRP A 1 91 ? 40.743 -4.216 -42.641 1.00 90.31 91 TRP A CA 1
ATOM 737 C C . TRP A 1 91 ? 40.805 -2.698 -42.400 1.00 90.31 91 TRP A C 1
ATOM 739 O O . TRP A 1 91 ? 39.853 -2.107 -41.887 1.00 90.31 91 TRP A O 1
ATOM 749 N N . ASP A 1 92 ? 41.892 -2.053 -42.830 1.00 89.12 92 ASP A N 1
ATOM 750 C CA . ASP A 1 92 ? 42.083 -0.609 -42.661 1.00 89.12 92 ASP A CA 1
ATOM 751 C C . ASP A 1 92 ? 41.073 0.224 -43.469 1.00 89.12 92 ASP A C 1
ATOM 753 O O . ASP A 1 92 ? 40.692 1.314 -43.032 1.00 89.12 92 ASP A O 1
ATOM 757 N N . ASP A 1 93 ? 40.556 -0.301 -44.585 1.00 90.88 93 ASP A N 1
ATOM 758 C CA . ASP A 1 93 ? 39.484 0.345 -45.347 1.00 90.88 93 ASP A CA 1
ATOM 759 C C . ASP A 1 93 ? 38.162 0.296 -44.580 1.00 90.88 93 ASP A C 1
ATOM 761 O O . ASP A 1 93 ? 37.477 1.320 -44.472 1.00 90.88 93 ASP A O 1
ATOM 765 N N . LEU A 1 94 ? 37.822 -0.853 -43.974 1.00 90.44 94 LEU A N 1
ATOM 766 C CA . LEU A 1 94 ? 36.639 -0.955 -43.112 1.00 90.44 94 LEU A CA 1
ATOM 767 C C . LEU A 1 94 ? 36.731 0.076 -41.985 1.00 90.44 94 LEU A C 1
ATOM 769 O O . LEU A 1 94 ? 35.813 0.869 -41.770 1.00 90.44 94 LEU A O 1
ATOM 773 N N . VAL A 1 95 ? 37.882 0.131 -41.319 1.00 85.94 95 VAL A N 1
ATOM 774 C CA . VAL A 1 95 ? 38.166 1.099 -40.260 1.00 85.94 95 VAL A CA 1
ATOM 775 C C . VAL A 1 95 ? 37.986 2.535 -40.753 1.00 85.94 95 VAL A C 1
ATOM 777 O O . VAL A 1 95 ? 37.332 3.333 -40.076 1.00 85.94 95 VAL A O 1
ATOM 780 N N . ALA A 1 96 ? 38.533 2.883 -41.916 1.00 82.50 96 ALA A N 1
ATOM 781 C CA . ALA A 1 96 ? 38.457 4.228 -42.478 1.00 82.50 96 ALA A CA 1
ATOM 782 C C . ALA A 1 96 ? 37.025 4.634 -42.858 1.00 82.50 96 ALA A C 1
ATOM 784 O O . ALA A 1 96 ? 36.640 5.789 -42.657 1.00 82.50 96 ALA A O 1
ATOM 785 N N . HIS A 1 97 ? 36.228 3.709 -43.392 1.00 86.31 97 HIS A N 1
ATOM 786 C CA . HIS A 1 97 ? 34.840 3.964 -43.774 1.00 86.31 97 HIS A CA 1
ATOM 787 C C . HIS A 1 97 ? 33.916 4.081 -42.566 1.00 86.31 97 HIS A C 1
ATOM 789 O O . HIS A 1 97 ? 33.189 5.075 -42.468 1.00 86.31 97 HIS A O 1
ATOM 795 N N . ILE A 1 98 ? 34.009 3.162 -41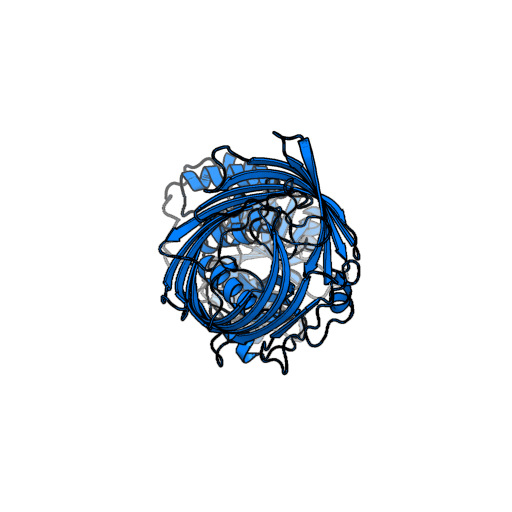.601 1.00 87.81 98 ILE A N 1
ATOM 796 C CA . ILE A 1 98 ? 33.238 3.265 -40.357 1.00 87.81 98 ILE A CA 1
ATOM 797 C C . ILE A 1 98 ? 33.589 4.586 -39.651 1.00 87.81 98 ILE A C 1
ATOM 799 O O . ILE A 1 98 ? 32.681 5.306 -39.240 1.00 87.81 98 ILE A O 1
ATOM 803 N N . SER A 1 99 ? 34.873 4.983 -39.628 1.00 76.88 99 SER A N 1
ATOM 804 C CA . SER A 1 99 ? 35.369 6.267 -39.066 1.00 76.88 99 SER A CA 1
ATOM 805 C C . SER A 1 99 ? 34.777 7.513 -39.716 1.00 76.88 99 SER A C 1
ATOM 807 O O . SER A 1 99 ? 34.759 8.575 -39.100 1.00 76.88 99 SER A O 1
ATOM 809 N N . LYS A 1 100 ? 34.245 7.390 -40.933 1.00 80.12 100 LYS A N 1
ATOM 810 C CA . LYS A 1 100 ? 33.563 8.465 -41.665 1.00 80.12 100 LYS A CA 1
ATOM 811 C C . LYS A 1 100 ? 32.038 8.390 -41.552 1.00 80.12 100 LYS A C 1
ATOM 813 O O . LYS A 1 100 ? 31.356 9.079 -42.306 1.00 80.12 100 LYS A O 1
ATOM 818 N N . GLY A 1 101 ? 31.497 7.540 -40.677 1.00 80.25 101 GLY A N 1
ATOM 819 C CA . GLY A 1 101 ? 30.054 7.334 -40.568 1.00 80.25 101 GLY A CA 1
ATOM 820 C C . GLY A 1 101 ? 29.468 6.521 -41.722 1.00 80.25 101 GLY A C 1
ATOM 821 O O . GLY A 1 101 ? 28.314 6.718 -42.078 1.00 80.25 101 GLY A O 1
ATOM 822 N N . ARG A 1 102 ? 30.260 5.673 -42.389 1.00 89.81 102 ARG A N 1
ATOM 823 C CA . ARG A 1 102 ? 29.828 4.970 -43.606 1.00 89.81 102 ARG A CA 1
ATOM 824 C C . ARG A 1 102 ? 29.702 3.473 -43.325 1.00 89.81 102 ARG A C 1
ATOM 826 O O . ARG A 1 102 ? 30.739 2.812 -43.273 1.00 89.81 102 ARG A O 1
ATOM 833 N N . PRO A 1 103 ? 28.484 2.934 -43.134 1.00 94.06 103 PRO A N 1
ATOM 834 C CA . PRO A 1 103 ? 28.304 1.501 -42.957 1.00 94.06 103 PRO A CA 1
ATOM 835 C C . PRO A 1 103 ? 28.630 0.766 -44.255 1.00 94.06 103 PRO A C 1
ATOM 837 O O . PRO A 1 103 ? 28.454 1.304 -45.352 1.00 94.06 103 PRO A O 1
ATOM 840 N N . LEU A 1 104 ? 29.098 -0.470 -44.121 1.00 96.62 104 LEU A N 1
ATOM 841 C CA . LEU A 1 104 ? 29.535 -1.285 -45.249 1.00 96.62 104 LEU A CA 1
ATOM 842 C C . LEU A 1 104 ? 28.757 -2.591 -45.282 1.00 96.62 104 LEU A C 1
ATOM 844 O O . LEU A 1 104 ? 28.605 -3.243 -44.252 1.00 96.62 104 LEU A O 1
ATOM 848 N N . ILE A 1 105 ? 28.286 -2.989 -46.459 1.00 96.88 105 ILE A N 1
ATOM 849 C CA . ILE A 1 105 ? 27.729 -4.327 -46.661 1.00 96.88 105 ILE A CA 1
ATOM 850 C C . ILE A 1 105 ? 28.888 -5.250 -47.026 1.00 96.88 105 ILE A C 1
ATOM 852 O O . ILE A 1 105 ? 29.671 -4.931 -47.917 1.00 96.88 105 ILE A O 1
ATOM 856 N N . VAL A 1 106 ? 28.992 -6.394 -46.359 1.00 95.50 106 VAL A N 1
ATOM 857 C CA . VAL A 1 106 ? 30.008 -7.416 -46.648 1.00 95.50 106 VAL A CA 1
ATOM 858 C C . VAL A 1 106 ? 29.350 -8.778 -46.810 1.00 95.50 106 VAL A C 1
ATOM 860 O O . VAL A 1 106 ? 28.243 -9.009 -46.313 1.00 95.50 106 VAL A O 1
ATOM 863 N N . CYS A 1 107 ? 30.028 -9.680 -47.513 1.00 91.19 107 CYS A N 1
ATOM 864 C CA . CYS A 1 107 ? 29.596 -11.064 -47.669 1.00 91.19 107 CYS A CA 1
ATOM 865 C C . CYS A 1 107 ? 30.506 -11.990 -46.859 1.00 91.19 107 CYS A C 1
ATOM 867 O O . CYS A 1 107 ? 31.726 -11.892 -46.967 1.00 91.19 107 CYS A O 1
ATOM 869 N N . LEU A 1 108 ? 29.918 -12.898 -46.081 1.00 90.06 108 LEU A N 1
ATOM 870 C CA . LEU A 1 108 ? 30.631 -13.863 -45.242 1.00 90.06 108 LEU A CA 1
ATOM 871 C C . LEU A 1 108 ? 30.303 -15.305 -45.647 1.00 90.06 108 LEU A C 1
ATOM 873 O O . LEU A 1 108 ? 29.178 -15.614 -46.047 1.00 90.06 108 LEU A O 1
ATOM 877 N N . GLU A 1 109 ? 31.272 -16.206 -45.492 1.00 81.62 109 GLU A N 1
ATOM 878 C CA . GLU A 1 109 ? 31.071 -17.650 -45.641 1.00 81.62 109 GLU A CA 1
ATOM 879 C C . GLU A 1 109 ? 30.598 -18.276 -44.311 1.00 81.62 109 GLU A C 1
ATOM 881 O O . GLU A 1 109 ? 31.385 -18.446 -43.380 1.00 81.62 109 GLU A O 1
ATOM 886 N N . ARG A 1 110 ? 29.314 -18.665 -44.205 1.00 68.94 110 ARG A N 1
ATOM 887 C CA . ARG A 1 110 ? 28.794 -19.382 -43.012 1.00 68.94 110 ARG A CA 1
ATOM 888 C C . ARG A 1 110 ? 29.033 -20.894 -43.036 1.00 68.94 110 ARG A C 1
ATOM 890 O O . ARG A 1 110 ? 29.122 -21.505 -41.976 1.00 68.94 110 ARG A O 1
ATOM 897 N N . ASN A 1 111 ? 29.105 -21.506 -44.219 1.00 59.78 111 ASN A N 1
ATOM 898 C CA . ASN A 1 111 ? 29.234 -22.955 -44.392 1.00 59.78 111 ASN A CA 1
ATOM 899 C C . ASN A 1 111 ? 30.367 -23.256 -45.378 1.00 59.78 111 ASN A C 1
ATOM 901 O O . ASN A 1 111 ? 30.298 -22.803 -46.515 1.00 59.78 111 ASN A O 1
ATOM 905 N N . ALA A 1 112 ? 31.327 -24.101 -44.985 1.00 51.94 112 ALA A N 1
ATOM 906 C CA . ALA A 1 112 ? 32.502 -24.506 -45.778 1.00 51.94 112 ALA A CA 1
ATOM 907 C C . ALA A 1 112 ? 32.183 -25.389 -47.018 1.00 51.94 112 ALA A C 1
ATOM 909 O O . ALA A 1 112 ? 32.925 -26.316 -47.343 1.00 51.94 112 ALA A O 1
ATOM 910 N N . ARG A 1 113 ? 31.021 -25.190 -47.656 1.00 45.56 113 ARG A N 1
ATOM 911 C CA . ARG A 1 113 ? 30.502 -25.956 -48.808 1.00 45.56 113 ARG A CA 1
ATOM 912 C C . ARG A 1 113 ? 29.903 -25.079 -49.921 1.00 45.56 113 ARG A C 1
ATOM 914 O O . ARG A 1 113 ? 29.258 -25.615 -50.816 1.00 45.56 113 ARG A O 1
ATOM 921 N N . GLY A 1 114 ? 30.119 -23.763 -49.898 1.00 51.53 114 GLY A N 1
ATOM 922 C CA . GLY A 1 114 ? 30.000 -22.928 -51.100 1.00 51.53 114 GLY A CA 1
ATOM 923 C C . GLY A 1 114 ? 28.632 -22.347 -51.491 1.00 51.53 114 GLY A C 1
ATOM 924 O O . GLY A 1 114 ? 28.610 -21.615 -52.468 1.00 51.53 114 GLY A O 1
ATOM 925 N N . VAL A 1 115 ? 27.518 -22.581 -50.779 1.00 53.94 115 VAL A N 1
ATOM 926 C CA . VAL A 1 115 ? 26.231 -21.843 -50.949 1.00 53.94 115 VAL A CA 1
ATOM 927 C C . VAL A 1 115 ? 25.409 -21.938 -49.641 1.00 53.94 115 VAL A C 1
ATOM 929 O O . VAL A 1 115 ? 25.450 -23.002 -49.010 1.00 53.94 115 VAL A O 1
ATOM 932 N N . PRO A 1 116 ? 24.627 -20.912 -49.220 1.00 59.44 116 PRO A N 1
ATOM 933 C CA . PRO A 1 116 ? 24.416 -19.599 -49.847 1.00 59.44 116 PRO A CA 1
ATOM 934 C C . PRO A 1 116 ? 25.213 -18.438 -49.228 1.00 59.44 116 PRO A C 1
ATOM 936 O O . PRO A 1 116 ? 25.659 -18.500 -48.083 1.00 59.44 116 PRO A O 1
ATOM 939 N N . LEU A 1 117 ? 25.355 -17.375 -50.033 1.00 70.75 117 LEU A N 1
ATOM 940 C CA . LEU A 1 117 ? 25.946 -16.079 -49.684 1.00 70.75 117 LEU A CA 1
ATOM 941 C C . LEU A 1 117 ? 25.255 -15.489 -48.447 1.00 70.75 117 LEU A C 1
ATOM 943 O O . LEU A 1 117 ? 24.025 -15.457 -48.379 1.00 70.75 117 LEU A O 1
ATOM 947 N N . HIS A 1 118 ? 26.033 -14.994 -47.484 1.00 88.06 118 HIS A N 1
ATOM 948 C CA . HIS A 1 118 ? 25.496 -14.372 -46.276 1.00 88.06 118 HIS A CA 1
ATOM 949 C C . HIS A 1 118 ? 25.921 -12.912 -46.186 1.00 88.06 118 HIS A C 1
ATOM 951 O O . HIS A 1 118 ? 27.080 -12.613 -45.906 1.00 88.06 118 HIS A O 1
ATOM 957 N N . TYR A 1 119 ? 24.977 -12.004 -46.427 1.00 92.06 119 TYR A N 1
ATOM 958 C CA . TYR A 1 119 ? 25.229 -10.572 -46.332 1.00 92.06 119 TYR A CA 1
ATOM 959 C C . TYR A 1 119 ? 24.951 -10.040 -44.930 1.00 92.06 119 TYR A C 1
ATOM 961 O O . TYR A 1 119 ? 23.893 -10.299 -44.350 1.00 92.06 119 TYR A O 1
ATOM 969 N N . VAL A 1 120 ? 25.882 -9.236 -44.424 1.00 94.69 120 VAL A N 1
ATOM 970 C CA . VAL A 1 120 ? 25.768 -8.516 -43.150 1.00 94.69 120 VAL A CA 1
ATOM 971 C C . VAL A 1 120 ? 26.207 -7.066 -43.334 1.00 94.69 120 VAL A C 1
ATOM 973 O O . VAL A 1 120 ? 26.921 -6.744 -44.286 1.00 94.69 120 VAL A O 1
ATOM 976 N N . VAL A 1 121 ? 25.798 -6.179 -42.425 1.00 96.75 121 VAL A N 1
ATOM 977 C CA . VAL A 1 121 ? 26.303 -4.798 -42.404 1.00 96.75 121 VAL A CA 1
ATOM 978 C C . VAL A 1 121 ? 27.367 -4.667 -41.323 1.00 96.75 121 VAL A C 1
ATOM 980 O O . VAL A 1 121 ? 27.073 -4.861 -40.144 1.00 96.75 121 VAL A O 1
ATOM 983 N N . VAL A 1 122 ? 28.589 -4.294 -41.699 1.00 95.88 122 VAL A N 1
ATOM 984 C CA . VAL A 1 122 ? 29.603 -3.821 -40.754 1.00 95.88 122 VAL A CA 1
ATOM 985 C C . VAL A 1 122 ? 29.134 -2.472 -40.231 1.00 95.88 122 VAL A C 1
ATOM 987 O O . VAL A 1 122 ? 29.093 -1.474 -40.954 1.00 95.88 122 VAL A O 1
ATOM 990 N N . ALA A 1 123 ? 28.733 -2.473 -38.967 1.00 86.88 123 ALA A N 1
ATOM 991 C CA . ALA A 1 123 ? 28.234 -1.303 -38.272 1.00 86.88 123 ALA A CA 1
ATOM 992 C C . ALA A 1 123 ? 29.275 -0.744 -37.303 1.00 86.88 123 ALA A C 1
ATOM 994 O O . ALA A 1 123 ? 29.118 0.387 -36.876 1.00 86.88 123 ALA A O 1
ATOM 995 N N . GLY A 1 124 ? 30.346 -1.463 -36.962 1.00 83.19 124 GLY A N 1
ATOM 996 C CA . GLY A 1 124 ? 31.370 -0.922 -36.072 1.00 83.19 124 GLY A CA 1
ATOM 997 C C . GLY A 1 124 ? 32.650 -1.738 -35.990 1.00 83.19 124 GLY A C 1
ATOM 998 O O . GLY A 1 124 ? 32.669 -2.903 -36.373 1.00 83.19 124 GLY A O 1
ATOM 999 N N . ILE A 1 125 ? 33.710 -1.120 -35.473 1.00 84.06 125 ILE A N 1
ATOM 1000 C CA . ILE A 1 125 ? 35.031 -1.710 -35.240 1.00 84.06 125 ILE A CA 1
ATOM 1001 C C . ILE A 1 125 ? 35.546 -1.262 -33.868 1.00 84.06 125 ILE A C 1
ATOM 1003 O O . ILE A 1 125 ? 35.607 -0.067 -33.573 1.00 84.06 125 ILE A O 1
ATOM 1007 N N . ASP A 1 126 ? 35.919 -2.237 -33.044 1.00 78.62 126 ASP A N 1
ATOM 1008 C CA . ASP A 1 126 ? 36.617 -2.067 -31.771 1.00 78.62 126 ASP A CA 1
ATOM 1009 C C . ASP A 1 126 ? 38.086 -2.451 -31.953 1.00 78.62 126 ASP A C 1
ATOM 1011 O O . ASP A 1 126 ? 38.410 -3.620 -32.180 1.00 78.62 126 ASP A O 1
ATOM 1015 N N . ARG A 1 127 ? 38.967 -1.445 -31.908 1.00 71.94 127 ARG A N 1
ATOM 1016 C CA . ARG A 1 127 ? 40.407 -1.650 -32.108 1.00 71.94 127 ARG A CA 1
ATOM 1017 C C . ARG A 1 127 ? 41.092 -2.170 -30.849 1.00 71.94 127 ARG A C 1
ATOM 1019 O O . ARG A 1 127 ? 42.123 -2.819 -30.966 1.00 71.94 127 ARG A O 1
ATOM 1026 N N . ASP A 1 128 ? 40.530 -1.899 -29.676 1.00 70.31 128 ASP A N 1
ATOM 1027 C CA . ASP A 1 128 ? 41.135 -2.289 -28.403 1.00 70.31 128 ASP A CA 1
ATOM 1028 C C . ASP A 1 128 ? 40.875 -3.770 -28.101 1.00 70.31 128 ASP A C 1
ATOM 1030 O O . ASP A 1 128 ? 41.685 -4.430 -27.451 1.00 70.31 128 ASP A O 1
ATOM 1034 N N . GLN A 1 129 ? 39.746 -4.301 -28.581 1.00 67.44 129 GLN A N 1
ATOM 1035 C CA . GLN A 1 129 ? 39.331 -5.690 -28.358 1.00 67.44 129 GLN A CA 1
ATOM 1036 C C . GLN A 1 129 ? 39.418 -6.585 -29.606 1.00 67.44 129 GLN A C 1
ATOM 1038 O O . GLN A 1 129 ? 39.030 -7.753 -29.531 1.00 67.44 129 GLN A O 1
ATOM 1043 N N . ASP A 1 130 ? 39.905 -6.062 -30.738 1.00 82.19 130 ASP A N 1
ATOM 1044 C CA . ASP A 1 130 ? 39.930 -6.747 -32.042 1.00 82.19 130 ASP A CA 1
ATOM 1045 C C . ASP A 1 130 ? 38.553 -7.335 -32.422 1.00 82.19 130 ASP A C 1
ATOM 1047 O O . ASP A 1 130 ? 38.417 -8.510 -32.792 1.00 82.19 130 ASP A O 1
ATOM 1051 N N . LEU A 1 131 ? 37.500 -6.517 -32.316 1.00 84.44 131 LEU A N 1
ATOM 1052 C CA . LEU A 1 131 ? 36.129 -6.909 -32.662 1.00 84.44 131 LEU A CA 1
ATOM 1053 C C . LEU A 1 131 ? 35.588 -6.101 -33.841 1.00 84.44 131 LEU A C 1
ATOM 1055 O O . LEU A 1 131 ? 35.818 -4.900 -33.969 1.00 84.44 131 LEU A O 1
ATOM 1059 N N . VAL A 1 132 ? 34.778 -6.761 -34.661 1.00 89.44 132 VAL A N 1
ATOM 1060 C CA . VAL A 1 132 ? 33.881 -6.125 -35.624 1.00 89.44 132 VAL A CA 1
ATOM 1061 C C . VAL A 1 132 ? 32.441 -6.300 -35.151 1.00 89.44 132 VAL A C 1
ATOM 1063 O O . VAL A 1 132 ? 32.044 -7.370 -34.688 1.00 89.44 132 VAL A O 1
ATOM 1066 N N . TRP A 1 133 ? 31.650 -5.240 -35.250 1.00 87.06 133 TRP A N 1
ATOM 1067 C CA . TRP A 1 133 ? 30.233 -5.235 -34.916 1.00 87.06 133 TRP A CA 1
ATOM 1068 C C . TRP A 1 133 ? 29.414 -5.352 -36.195 1.00 87.06 133 TRP A C 1
ATOM 1070 O O . TRP A 1 133 ? 29.457 -4.474 -37.060 1.00 87.06 133 TRP A O 1
ATOM 1080 N N . LEU A 1 134 ? 28.655 -6.438 -36.300 1.00 90.88 134 LEU A N 1
ATOM 1081 C CA . LEU A 1 134 ? 27.877 -6.788 -37.480 1.00 90.88 134 LEU A CA 1
ATOM 1082 C C . LEU A 1 134 ? 26.386 -6.672 -37.181 1.00 90.88 134 LEU A C 1
ATOM 1084 O O . LEU A 1 134 ? 25.889 -7.223 -36.204 1.00 90.88 134 LEU A O 1
ATOM 1088 N N . ASN A 1 135 ? 25.637 -6.007 -38.043 1.00 88.75 135 ASN A N 1
ATOM 1089 C CA . ASN A 1 135 ? 24.201 -6.212 -38.112 1.00 88.75 135 ASN A CA 1
ATOM 1090 C C . ASN A 1 135 ? 23.955 -7.419 -39.016 1.00 88.75 135 ASN A C 1
ATOM 1092 O O . ASN A 1 135 ? 24.011 -7.303 -40.241 1.00 88.75 135 ASN A O 1
ATOM 1096 N N . ASP A 1 136 ? 23.711 -8.573 -38.395 1.00 91.81 136 ASP A N 1
ATOM 1097 C CA . ASP A 1 136 ? 23.411 -9.824 -39.086 1.00 91.81 136 ASP A CA 1
ATOM 1098 C C . ASP A 1 136 ? 21.886 -10.031 -39.135 1.00 91.81 136 ASP A C 1
ATOM 1100 O O . ASP A 1 136 ? 21.278 -10.277 -38.086 1.00 91.81 136 ASP A O 1
ATOM 1104 N N . PRO A 1 137 ? 21.247 -9.949 -40.320 1.00 86.50 137 PRO A N 1
ATOM 1105 C CA . PRO A 1 137 ? 19.799 -10.115 -40.455 1.00 86.50 137 PRO A CA 1
ATOM 1106 C C . PRO A 1 137 ? 19.254 -11.461 -39.966 1.00 86.50 137 PRO A C 1
ATOM 1108 O O . PRO A 1 137 ? 18.089 -11.531 -39.571 1.00 86.50 137 PRO A O 1
ATOM 1111 N N . ALA A 1 138 ? 20.064 -12.522 -40.006 1.00 83.88 138 ALA A N 1
ATOM 1112 C CA . ALA A 1 138 ? 19.667 -13.865 -39.588 1.00 83.88 138 ALA A CA 1
ATOM 1113 C C . ALA A 1 138 ? 19.815 -14.068 -38.070 1.00 83.88 138 ALA A C 1
ATOM 1115 O O . ALA A 1 138 ? 19.145 -14.926 -37.489 1.00 83.88 138 ALA A O 1
ATOM 1116 N N . GLU A 1 139 ? 20.666 -13.273 -37.415 1.00 80.56 139 GLU A N 1
ATOM 1117 C CA . GLU A 1 139 ? 20.956 -13.395 -35.985 1.00 80.56 139 GLU A CA 1
ATOM 1118 C C . GLU A 1 139 ? 20.433 -12.216 -35.166 1.00 80.56 139 GLU A C 1
ATOM 1120 O O . GLU A 1 139 ? 19.425 -12.362 -34.469 1.00 80.56 139 GLU A O 1
ATOM 1125 N N . ARG A 1 140 ? 21.134 -11.073 -35.193 1.00 78.50 140 ARG A N 1
ATOM 1126 C CA . ARG A 1 140 ? 20.835 -9.894 -34.365 1.00 78.50 140 ARG A CA 1
ATOM 1127 C C . ARG A 1 140 ? 21.606 -8.638 -34.789 1.00 78.50 140 ARG A C 1
ATOM 1129 O O . ARG A 1 140 ? 22.638 -8.709 -35.454 1.00 78.50 140 ARG A O 1
ATOM 1136 N N . LYS A 1 141 ? 21.133 -7.485 -34.299 1.00 84.75 141 LYS A N 1
ATOM 1137 C CA . LYS A 1 141 ? 21.835 -6.192 -34.341 1.00 84.75 141 LYS A CA 1
ATOM 1138 C C . LYS A 1 141 ? 23.127 -6.261 -33.512 1.00 84.75 141 LYS A C 1
ATOM 1140 O O . LYS A 1 141 ? 23.107 -6.806 -32.403 1.00 84.75 141 LYS A O 1
ATOM 1145 N N . LEU A 1 142 ? 24.215 -5.686 -34.034 1.00 78.44 142 LEU A N 1
ATOM 1146 C CA . LEU A 1 142 ? 25.524 -5.558 -33.370 1.00 78.44 142 LEU A CA 1
ATOM 1147 C C . LEU A 1 142 ? 26.004 -6.872 -32.745 1.00 78.44 142 LEU A C 1
ATOM 1149 O O . LEU A 1 142 ? 26.284 -6.977 -31.547 1.00 78.44 142 LEU A O 1
ATOM 1153 N N . LEU A 1 143 ? 26.048 -7.907 -33.568 1.00 82.50 143 LEU A N 1
ATOM 1154 C CA . LEU A 1 143 ? 26.751 -9.144 -33.301 1.00 82.50 143 LEU A CA 1
ATOM 1155 C C . LEU A 1 143 ? 28.266 -8.851 -33.278 1.00 82.50 143 LEU A C 1
ATOM 1157 O O . LEU A 1 143 ? 28.813 -8.481 -34.316 1.00 82.50 143 LEU A O 1
ATOM 1161 N N . PRO A 1 144 ? 28.952 -8.974 -32.125 1.00 85.44 144 PRO A N 1
ATOM 1162 C CA . PRO A 1 144 ? 30.398 -8.896 -32.082 1.00 85.44 144 PRO A CA 1
ATOM 1163 C C . PRO A 1 144 ? 30.976 -10.171 -32.682 1.00 85.44 144 PRO A C 1
ATOM 1165 O O . PRO A 1 144 ? 30.607 -11.278 -32.284 1.00 85.44 144 PRO A O 1
ATOM 1168 N N . MET A 1 145 ? 31.921 -10.005 -33.592 1.00 88.50 145 MET A N 1
ATOM 1169 C CA . MET A 1 145 ? 32.730 -11.080 -34.145 1.00 88.50 145 MET A CA 1
ATOM 1170 C C . MET A 1 145 ? 34.200 -10.716 -33.963 1.00 88.50 145 MET A C 1
ATOM 1172 O O . MET A 1 145 ? 34.586 -9.560 -34.137 1.00 88.50 145 MET A O 1
ATOM 1176 N N . ARG A 1 146 ? 35.035 -11.687 -33.584 1.00 90.06 146 ARG A N 1
ATOM 1177 C CA . ARG A 1 146 ? 36.482 -11.452 -33.493 1.00 90.06 146 ARG A CA 1
ATOM 1178 C C . ARG A 1 146 ? 37.045 -11.187 -34.880 1.00 90.06 146 ARG A C 1
ATOM 1180 O O . ARG A 1 146 ? 36.710 -11.911 -35.816 1.00 90.06 146 ARG A O 1
ATOM 1187 N N . ARG A 1 147 ? 37.956 -10.221 -34.994 1.00 92.31 147 ARG A N 1
ATOM 1188 C CA . ARG A 1 147 ? 38.619 -9.845 -36.250 1.00 92.31 147 ARG A CA 1
ATOM 1189 C C . ARG A 1 147 ? 39.134 -11.056 -37.028 1.00 92.31 147 ARG A C 1
ATOM 1191 O O . ARG A 1 147 ? 38.804 -11.203 -38.194 1.00 92.31 147 ARG A O 1
ATOM 1198 N N . ALA A 1 148 ? 39.869 -11.954 -36.370 1.00 91.25 148 ALA A N 1
ATOM 1199 C CA . ALA A 1 148 ? 40.444 -13.133 -37.022 1.00 91.25 148 ALA A CA 1
ATOM 1200 C C . ALA A 1 148 ? 39.386 -14.094 -37.603 1.00 91.25 148 ALA A C 1
ATOM 1202 O O . ALA A 1 148 ? 39.616 -14.741 -38.621 1.00 91.25 148 ALA A O 1
ATOM 1203 N N . GLU A 1 149 ? 38.221 -14.201 -36.959 1.00 91.00 149 GLU A N 1
ATOM 1204 C CA . GLU A 1 149 ? 37.109 -15.013 -37.460 1.00 91.00 149 GLU A CA 1
ATOM 1205 C C . GLU A 1 149 ? 36.419 -14.327 -38.641 1.00 91.00 149 GLU A C 1
ATOM 1207 O O . GLU A 1 149 ? 36.150 -14.970 -39.657 1.00 91.00 149 GLU A O 1
ATOM 1212 N N . PHE A 1 150 ? 36.202 -13.018 -38.528 1.00 93.50 150 PHE A N 1
ATOM 1213 C CA . PHE A 1 150 ? 35.636 -12.200 -39.590 1.00 93.50 150 PHE A CA 1
ATOM 1214 C C . PHE A 1 150 ? 36.508 -12.208 -40.848 1.00 93.50 150 PHE A C 1
ATOM 1216 O O . PHE A 1 150 ? 36.017 -12.558 -41.914 1.00 93.50 150 PHE A O 1
ATOM 1223 N N . GLU A 1 151 ? 37.806 -11.907 -40.732 1.00 94.06 151 GLU A N 1
ATOM 1224 C CA . GLU A 1 151 ? 38.749 -11.899 -41.859 1.00 94.06 151 GLU A CA 1
ATOM 1225 C C . GLU A 1 151 ? 38.815 -13.271 -42.543 1.00 94.06 151 GLU A C 1
ATOM 1227 O O . GLU A 1 151 ? 38.887 -13.347 -43.768 1.00 94.06 151 GLU A O 1
ATOM 1232 N N . LYS A 1 152 ? 38.706 -14.371 -41.786 1.00 91.50 152 LYS A N 1
ATOM 1233 C CA . LYS A 1 152 ? 38.629 -15.721 -42.359 1.00 91.50 152 LYS A CA 1
ATOM 1234 C C . LYS A 1 152 ? 37.364 -15.920 -43.204 1.00 91.50 152 LYS A C 1
ATOM 1236 O O . LYS A 1 152 ? 37.463 -16.406 -44.326 1.00 91.50 152 LYS A O 1
ATOM 1241 N N . GLN A 1 153 ? 36.188 -15.570 -42.679 1.00 91.12 153 GLN A N 1
ATOM 1242 C CA . GLN A 1 153 ? 34.914 -15.744 -43.398 1.00 91.12 153 GLN A CA 1
ATOM 1243 C C . GLN A 1 153 ? 34.762 -14.766 -44.568 1.00 91.12 153 GLN A C 1
ATOM 1245 O O . GLN A 1 153 ? 34.101 -15.077 -45.557 1.00 91.12 153 GLN A O 1
ATOM 1250 N N . TRP A 1 154 ? 35.355 -13.583 -44.448 1.00 93.56 154 TRP A N 1
ATOM 1251 C CA . TRP A 1 154 ? 35.287 -12.512 -45.431 1.00 93.56 154 TRP A CA 1
ATOM 1252 C C . TRP A 1 154 ? 36.275 -12.722 -46.588 1.00 93.56 154 TRP A C 1
ATOM 1254 O O . TRP A 1 154 ? 35.900 -12.562 -47.750 1.00 93.56 154 TRP A O 1
ATOM 1264 N N . SER A 1 155 ? 37.493 -13.199 -46.306 1.00 91.62 155 SER A N 1
ATOM 1265 C CA . SER A 1 155 ? 38.479 -13.556 -47.342 1.00 91.62 155 SER A CA 1
ATOM 1266 C C . SER A 1 155 ? 38.055 -14.749 -48.193 1.00 91.62 155 SER A C 1
ATOM 1268 O O . SER A 1 155 ? 38.331 -14.762 -49.391 1.00 91.62 155 SER A O 1
ATOM 1270 N N . ALA A 1 156 ? 37.296 -15.694 -47.629 1.00 86.94 156 ALA A N 1
ATOM 1271 C CA . ALA A 1 156 ? 36.660 -16.767 -48.396 1.00 86.94 156 ALA A CA 1
ATOM 1272 C C . ALA A 1 156 ? 35.690 -16.239 -49.473 1.00 86.94 156 ALA A C 1
ATOM 1274 O O . ALA A 1 156 ? 35.481 -16.890 -50.495 1.00 86.94 156 ALA A O 1
ATOM 1275 N N . MET A 1 157 ? 35.150 -15.032 -49.275 1.00 85.56 157 MET A N 1
ATOM 1276 C CA . MET A 1 157 ? 34.291 -14.327 -50.227 1.00 85.56 157 MET A CA 1
ATOM 1277 C C . MET A 1 157 ? 35.048 -13.265 -51.044 1.00 85.56 157 MET A C 1
ATOM 1279 O O . MET A 1 157 ? 34.426 -12.360 -51.602 1.00 85.56 157 MET A O 1
ATOM 1283 N N . GLY A 1 158 ? 36.384 -13.345 -51.102 1.00 86.75 158 GLY A N 1
ATOM 1284 C CA . GLY A 1 158 ? 37.233 -12.405 -51.840 1.00 86.75 158 GLY A CA 1
ATOM 1285 C C . GLY A 1 158 ? 37.230 -10.991 -51.261 1.00 86.75 158 GLY A C 1
ATOM 1286 O O . GLY A 1 158 ? 37.293 -10.033 -52.021 1.00 86.75 158 GLY A O 1
ATOM 1287 N N . ASN A 1 159 ? 37.054 -10.856 -49.940 1.00 92.44 159 ASN A N 1
ATOM 1288 C CA . ASN A 1 159 ? 36.922 -9.583 -49.218 1.00 92.44 159 ASN A CA 1
ATOM 1289 C C . ASN A 1 159 ? 35.896 -8.616 -49.842 1.00 92.44 159 ASN A C 1
ATOM 1291 O O . ASN A 1 159 ? 36.017 -7.390 -49.732 1.00 92.44 159 ASN A O 1
ATOM 1295 N N . TRP A 1 160 ? 34.869 -9.162 -50.503 1.00 93.75 160 TRP A N 1
ATOM 1296 C CA . TRP A 1 160 ? 33.875 -8.358 -51.201 1.00 93.75 160 TRP A CA 1
ATOM 1297 C C . TRP A 1 160 ? 33.167 -7.419 -50.223 1.00 93.75 160 TRP A C 1
ATOM 1299 O O . TRP A 1 160 ? 32.645 -7.847 -49.185 1.00 93.75 160 TRP A O 1
ATOM 1309 N N . THR A 1 161 ? 33.168 -6.134 -50.565 1.00 95.56 161 THR A N 1
ATOM 1310 C CA . THR A 1 161 ? 32.573 -5.059 -49.774 1.00 95.56 161 THR A CA 1
ATOM 1311 C C . THR A 1 161 ? 31.844 -4.090 -50.674 1.00 95.56 161 THR A C 1
ATOM 1313 O O . THR A 1 161 ? 32.332 -3.714 -51.737 1.00 95.56 161 THR A O 1
ATOM 1316 N N . LEU A 1 162 ? 30.680 -3.656 -50.216 1.00 95.19 162 LEU A N 1
ATOM 1317 C CA . LEU A 1 162 ? 29.839 -2.694 -50.894 1.00 95.19 162 LEU A CA 1
ATOM 1318 C C . LEU A 1 162 ? 29.639 -1.470 -50.001 1.00 95.19 162 LEU A C 1
ATOM 1320 O O . LEU A 1 162 ? 28.976 -1.523 -48.960 1.00 95.19 162 LEU A O 1
ATOM 1324 N N . LEU A 1 163 ? 30.200 -0.348 -50.442 1.00 95.00 163 LEU A N 1
ATOM 1325 C CA . LEU A 1 163 ? 29.920 0.974 -49.899 1.00 95.00 163 LEU A CA 1
ATOM 1326 C C . LEU A 1 163 ? 28.741 1.586 -50.650 1.00 95.00 163 LEU A C 1
ATOM 1328 O O . LEU A 1 163 ? 28.695 1.566 -51.876 1.00 95.00 163 LEU A O 1
ATOM 1332 N N . THR A 1 164 ? 27.814 2.180 -49.908 1.00 91.88 164 THR A N 1
ATOM 1333 C CA . THR A 1 164 ? 26.634 2.850 -50.462 1.00 91.88 164 THR A CA 1
ATOM 1334 C C . THR A 1 164 ? 26.541 4.255 -49.882 1.00 91.88 164 THR A C 1
ATOM 1336 O O . THR A 1 164 ? 26.550 4.413 -48.659 1.00 91.88 164 THR A O 1
ATOM 1339 N N . LEU A 1 165 ? 26.456 5.266 -50.744 1.00 88.88 165 LEU A N 1
ATOM 1340 C CA . LEU A 1 165 ? 26.351 6.682 -50.381 1.00 88.88 165 LEU A CA 1
ATOM 1341 C C . LEU A 1 165 ? 25.184 7.321 -51.145 1.00 88.88 165 LEU A C 1
ATOM 1343 O O . LEU A 1 165 ? 24.969 6.958 -52.293 1.00 88.88 165 LEU A O 1
ATOM 1347 N N . PRO A 1 166 ? 24.407 8.244 -50.563 1.00 87.31 166 PRO A N 1
ATOM 1348 C CA . PRO A 1 166 ? 23.355 8.937 -51.307 1.00 87.31 166 PRO A CA 1
ATOM 1349 C C . PRO A 1 166 ? 23.953 9.794 -52.438 1.00 87.31 166 PRO A C 1
ATOM 1351 O O . PRO A 1 166 ? 24.976 10.447 -52.232 1.00 87.31 166 PRO A O 1
ATOM 1354 N N . GLU A 1 167 ? 23.319 9.822 -53.615 1.00 79.31 167 GLU A N 1
ATOM 1355 C CA . GLU A 1 167 ? 23.679 10.767 -54.680 1.00 79.31 167 GLU A CA 1
ATOM 1356 C C . GLU A 1 167 ? 23.417 12.201 -54.217 1.00 79.31 167 GLU A C 1
ATOM 1358 O O . GLU A 1 167 ? 22.372 12.492 -53.623 1.00 79.31 167 GLU A O 1
ATOM 1363 N N . SER A 1 168 ? 24.393 13.077 -54.467 1.00 51.84 168 SER A N 1
ATOM 1364 C CA . SER A 1 168 ? 24.416 14.473 -54.038 1.00 51.84 168 SER A CA 1
ATOM 1365 C C . SER A 1 168 ? 23.267 15.293 -54.643 1.00 51.84 168 SER A C 1
ATOM 1367 O O . SER A 1 168 ? 23.463 16.055 -55.583 1.00 51.84 168 SER A O 1
ATOM 1369 N N . GLU A 1 169 ? 22.080 15.237 -54.049 1.00 42.00 169 GLU A N 1
ATOM 1370 C CA . GLU A 1 169 ? 21.444 16.499 -53.682 1.00 42.00 169 GLU A CA 1
ATOM 1371 C C . GLU A 1 169 ? 22.296 17.086 -52.563 1.00 42.00 169 GLU A C 1
ATOM 1373 O O . GLU A 1 169 ? 22.803 16.346 -51.717 1.00 42.00 169 GLU A O 1
ATOM 1378 N N . SER A 1 170 ? 22.502 18.398 -52.570 1.00 40.16 170 SER A N 1
ATOM 1379 C CA . SER A 1 170 ? 23.006 19.135 -51.418 1.00 40.16 170 SER A CA 1
ATOM 1380 C C . SER A 1 170 ? 22.023 18.948 -50.263 1.00 40.16 170 SER A C 1
ATOM 1382 O O . SER A 1 170 ? 21.201 19.810 -49.968 1.00 40.16 170 SER A O 1
ATOM 1384 N N . ILE A 1 171 ? 22.079 17.779 -49.637 1.00 39.16 171 ILE A N 1
ATOM 1385 C CA . ILE A 1 171 ? 21.601 17.558 -48.299 1.00 39.16 171 ILE A CA 1
ATOM 1386 C C . ILE A 1 171 ? 22.525 18.473 -47.511 1.00 39.16 171 ILE A C 1
ATOM 1388 O O . ILE A 1 171 ? 23.722 18.201 -47.379 1.00 39.16 171 ILE A O 1
ATOM 1392 N N . GLU A 1 172 ? 21.980 19.597 -47.041 1.00 33.75 172 GLU A N 1
ATOM 1393 C CA . GLU A 1 172 ? 22.332 20.050 -45.707 1.00 33.75 172 GLU A CA 1
ATOM 1394 C C . GLU A 1 172 ? 22.242 18.792 -44.853 1.00 33.75 172 GLU A C 1
ATOM 1396 O O . GLU A 1 172 ? 21.176 18.371 -44.406 1.00 33.75 172 GLU A O 1
ATOM 1401 N N . VAL A 1 173 ? 23.382 18.116 -44.705 1.00 35.44 173 VAL A N 1
ATOM 1402 C CA . VAL 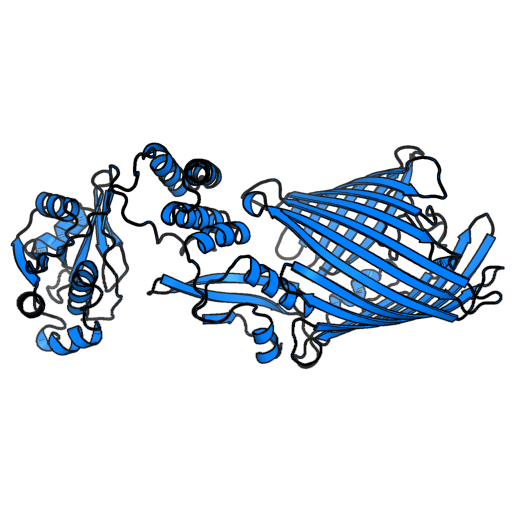A 1 173 ? 23.624 17.377 -43.494 1.00 35.44 173 VAL A CA 1
ATOM 1403 C C . VAL A 1 173 ? 23.382 18.480 -42.493 1.00 35.44 173 VAL A C 1
ATOM 1405 O O . VAL A 1 173 ? 24.125 19.465 -42.472 1.00 35.44 173 VAL A O 1
ATOM 1408 N N . ASP A 1 174 ? 22.287 18.374 -41.750 1.00 32.12 174 ASP A N 1
ATOM 1409 C CA . ASP A 1 174 ? 22.217 18.961 -40.433 1.00 32.12 174 ASP A CA 1
ATOM 1410 C C . ASP A 1 174 ? 23.389 18.295 -39.707 1.00 32.12 174 ASP A C 1
ATOM 1412 O O . ASP A 1 174 ? 23.259 17.287 -39.014 1.00 32.12 174 ASP A O 1
ATOM 1416 N N . THR A 1 175 ? 24.607 18.774 -40.005 1.00 30.22 175 THR A N 1
ATOM 1417 C CA . THR A 1 175 ? 25.730 18.697 -39.108 1.00 30.22 175 THR A CA 1
ATOM 1418 C C . THR A 1 175 ? 25.068 19.173 -37.852 1.00 30.22 175 THR A C 1
ATOM 1420 O O . THR A 1 175 ? 24.550 20.299 -37.891 1.00 30.22 175 THR A O 1
ATOM 1423 N N . PRO A 1 176 ? 24.993 18.344 -36.799 1.00 32.31 176 PRO A N 1
ATOM 1424 C CA . PRO A 1 176 ? 24.547 18.856 -35.532 1.00 32.31 176 PRO A CA 1
ATOM 1425 C C . PRO A 1 176 ? 25.306 20.162 -35.392 1.00 32.31 176 PRO A C 1
ATOM 1427 O O . PRO A 1 176 ? 26.545 20.159 -35.448 1.00 32.31 176 PRO A O 1
ATOM 1430 N N . ARG A 1 177 ? 24.587 21.297 -35.331 1.00 28.67 177 ARG A N 1
ATOM 1431 C CA . ARG A 1 177 ? 25.193 22.499 -34.767 1.00 28.67 177 ARG A CA 1
ATOM 1432 C C . ARG A 1 177 ? 25.945 21.965 -33.559 1.00 28.67 177 ARG A C 1
ATOM 1434 O O . ARG A 1 177 ? 25.326 21.183 -32.828 1.00 28.67 177 ARG A O 1
ATOM 1441 N N . PRO A 1 178 ? 27.239 22.265 -33.371 1.00 32.22 178 PRO A N 1
ATOM 1442 C CA . PRO A 1 178 ? 27.900 21.927 -32.129 1.00 32.22 178 PRO A CA 1
ATOM 1443 C C . PRO A 1 178 ? 27.183 22.727 -31.038 1.00 32.22 178 PRO A C 1
ATOM 1445 O O . PRO A 1 178 ? 27.574 23.827 -30.666 1.00 32.22 178 PRO A O 1
ATOM 1448 N N . ALA A 1 179 ? 26.045 22.202 -30.601 1.00 31.86 179 ALA A N 1
ATOM 1449 C CA . ALA A 1 179 ? 25.279 22.628 -29.472 1.00 31.86 179 ALA A CA 1
ATOM 1450 C C . ALA A 1 179 ? 26.060 22.041 -28.311 1.00 31.86 179 ALA A C 1
ATOM 1452 O O . ALA A 1 179 ? 25.867 20.893 -27.930 1.00 31.86 179 ALA A O 1
ATOM 1453 N N . GLU A 1 180 ? 27.043 22.816 -27.863 1.00 36.56 180 GLU A N 1
ATOM 1454 C CA . GLU A 1 180 ? 27.527 22.777 -26.487 1.00 36.56 180 GLU A CA 1
ATOM 1455 C C . GLU A 1 180 ? 27.969 21.393 -25.984 1.00 36.56 180 GLU A C 1
ATOM 1457 O O . GLU A 1 180 ? 27.849 21.083 -24.804 1.00 36.56 180 GLU A O 1
ATOM 1462 N N . ALA A 1 181 ? 28.573 20.573 -26.849 1.00 37.91 181 ALA A N 1
ATOM 1463 C CA . ALA A 1 181 ? 29.338 19.399 -26.436 1.00 37.91 181 ALA A CA 1
ATOM 1464 C C . ALA A 1 181 ? 30.729 19.825 -25.930 1.00 37.91 181 ALA A C 1
ATOM 1466 O O . ALA A 1 181 ? 31.762 19.408 -26.447 1.00 37.91 181 ALA A O 1
ATOM 1467 N N . VAL A 1 182 ? 30.755 20.698 -24.925 1.00 39.22 182 VAL A N 1
ATOM 1468 C CA . VAL A 1 182 ? 31.911 20.863 -24.039 1.00 39.22 182 VAL A CA 1
ATOM 1469 C C . VAL A 1 182 ? 31.452 20.435 -22.654 1.00 39.22 182 VAL A C 1
ATOM 1471 O O . VAL A 1 182 ? 31.338 21.234 -21.732 1.00 39.22 182 VAL A O 1
ATOM 1474 N N . LEU A 1 183 ? 31.137 19.150 -22.526 1.00 43.28 183 LEU A N 1
ATOM 1475 C CA . LEU A 1 183 ? 31.073 18.483 -21.239 1.00 43.28 183 LEU A CA 1
ATOM 1476 C C . LEU A 1 183 ? 31.947 17.248 -21.279 1.00 43.28 183 LEU A C 1
ATOM 1478 O O . LEU A 1 183 ? 32.031 16.563 -22.296 1.00 43.28 183 LEU A O 1
ATOM 1482 N N . ASP A 1 184 ? 32.635 17.028 -20.170 1.00 52.03 184 ASP A N 1
ATOM 1483 C CA . ASP A 1 184 ? 33.778 16.147 -20.071 1.00 52.03 184 ASP A CA 1
ATOM 1484 C C . ASP A 1 184 ? 33.421 14.716 -20.506 1.00 52.03 184 ASP A C 1
ATOM 1486 O O . ASP A 1 184 ? 32.716 13.979 -19.812 1.00 52.03 184 ASP A O 1
ATOM 1490 N N . GLN A 1 185 ? 33.922 14.319 -21.680 1.00 60.22 185 GLN A N 1
ATOM 1491 C CA . GLN A 1 185 ? 33.852 12.953 -22.204 1.00 60.22 185 GLN A CA 1
ATOM 1492 C C . GLN A 1 185 ? 34.335 11.925 -21.165 1.00 60.22 185 GLN A C 1
ATOM 1494 O O . GLN A 1 185 ? 33.921 10.764 -21.210 1.00 60.22 185 GLN A O 1
ATOM 1499 N N . SER A 1 186 ? 35.156 12.364 -20.201 1.00 66.06 186 SER A N 1
ATOM 1500 C CA . SER A 1 186 ? 35.612 11.565 -19.072 1.00 66.06 186 SER A CA 1
ATOM 1501 C C . SER A 1 186 ? 34.464 11.060 -18.186 1.00 66.06 186 SER A C 1
ATOM 1503 O O . SER A 1 186 ? 34.459 9.877 -17.856 1.00 66.06 186 SER A O 1
ATOM 1505 N N . GLU A 1 187 ? 33.455 11.875 -17.842 1.00 71.88 187 GLU A N 1
ATOM 1506 C CA . GLU A 1 187 ? 32.377 11.466 -16.925 1.00 71.88 187 GLU A CA 1
ATOM 1507 C C . GLU A 1 187 ? 31.477 10.402 -17.561 1.00 71.88 187 GLU A C 1
ATOM 1509 O O . GLU A 1 187 ? 31.145 9.399 -16.924 1.00 71.88 187 GLU A O 1
ATOM 1514 N N . LEU A 1 188 ? 31.137 10.565 -18.843 1.00 75.69 188 LEU A N 1
ATOM 1515 C CA . LEU A 1 188 ? 30.369 9.569 -19.596 1.00 75.69 188 LEU A CA 1
ATOM 1516 C C . LEU A 1 188 ? 31.177 8.293 -19.859 1.00 75.69 188 LEU A C 1
ATOM 1518 O O . LEU A 1 188 ? 30.625 7.193 -19.766 1.00 75.69 188 LEU A O 1
ATOM 1522 N N . ALA A 1 189 ? 32.480 8.407 -20.132 1.00 74.19 189 ALA A N 1
ATOM 1523 C CA . ALA A 1 189 ? 33.364 7.251 -20.261 1.00 74.19 189 ALA A CA 1
ATOM 1524 C C . ALA A 1 189 ? 33.495 6.489 -18.930 1.00 74.19 189 ALA A C 1
ATOM 1526 O O . ALA A 1 189 ? 33.383 5.261 -18.914 1.00 74.19 189 ALA A O 1
ATOM 1527 N N . MET A 1 190 ? 33.646 7.199 -17.806 1.00 78.19 190 MET A N 1
ATOM 1528 C CA . MET A 1 190 ? 33.646 6.618 -16.459 1.00 78.19 190 MET A CA 1
ATOM 1529 C C . MET A 1 190 ? 32.309 5.948 -16.143 1.00 78.19 190 MET A C 1
ATOM 1531 O O . MET A 1 190 ? 32.299 4.823 -15.647 1.00 78.19 190 MET A O 1
ATOM 1535 N N . ALA A 1 191 ? 31.183 6.585 -16.478 1.00 79.50 191 ALA A N 1
ATOM 1536 C CA . ALA A 1 191 ? 29.857 5.999 -16.311 1.00 79.50 191 ALA A CA 1
ATOM 1537 C C . ALA A 1 191 ? 29.696 4.699 -17.110 1.00 79.50 191 ALA A C 1
ATOM 1539 O O . ALA A 1 191 ? 29.231 3.697 -16.572 1.00 79.50 191 ALA A O 1
ATOM 1540 N N . SER A 1 192 ? 30.106 4.702 -18.381 1.00 75.12 192 SER A N 1
ATOM 1541 C CA . SER A 1 192 ? 30.078 3.533 -19.269 1.00 75.12 192 SER A CA 1
ATOM 1542 C C . SER A 1 192 ? 30.970 2.401 -18.755 1.00 75.12 192 SER A C 1
ATOM 1544 O O . SER A 1 192 ? 30.533 1.251 -18.690 1.00 75.12 192 SER A O 1
ATOM 1546 N N . SER A 1 193 ? 32.189 2.724 -18.317 1.00 80.00 193 SER A N 1
ATOM 1547 C CA . SER A 1 193 ? 33.121 1.769 -17.709 1.00 80.00 193 SER A CA 1
ATOM 1548 C C . SER A 1 193 ? 32.536 1.138 -16.440 1.00 80.00 193 SER A C 1
ATOM 1550 O O . SER A 1 193 ? 32.441 -0.087 -16.345 1.00 80.00 193 SER A O 1
ATOM 1552 N N . ALA A 1 194 ? 32.040 1.962 -15.511 1.00 80.69 194 ALA A N 1
ATOM 1553 C CA . ALA A 1 194 ? 31.403 1.500 -14.281 1.00 80.69 194 ALA A CA 1
ATOM 1554 C C . ALA A 1 194 ? 30.159 0.643 -14.563 1.00 80.69 194 ALA A C 1
ATOM 1556 O O . ALA A 1 194 ? 29.969 -0.399 -13.943 1.00 80.69 194 ALA A O 1
ATOM 1557 N N . PHE A 1 195 ? 29.331 1.036 -15.531 1.00 82.38 195 PHE A N 1
ATOM 1558 C CA . PHE A 1 195 ? 28.149 0.278 -15.933 1.00 82.38 195 PHE A CA 1
ATOM 1559 C C . PHE A 1 195 ? 28.506 -1.107 -16.488 1.00 82.38 195 PHE A C 1
ATOM 1561 O O . PHE A 1 195 ? 27.884 -2.095 -16.104 1.00 82.38 195 PHE A O 1
ATOM 1568 N N . ARG A 1 196 ? 29.523 -1.199 -17.356 1.00 80.62 196 ARG A N 1
ATOM 1569 C CA . ARG A 1 196 ? 30.009 -2.479 -17.908 1.00 80.62 196 ARG A CA 1
ATOM 1570 C C . ARG A 1 196 ? 30.605 -3.386 -16.834 1.00 80.62 196 ARG A C 1
ATOM 1572 O O . ARG A 1 196 ? 30.508 -4.601 -16.956 1.00 80.62 196 ARG A O 1
ATOM 1579 N N . ALA A 1 197 ? 31.185 -2.800 -15.790 1.00 82.75 197 ALA A N 1
ATOM 1580 C CA . ALA A 1 197 ? 31.663 -3.510 -14.608 1.00 82.75 197 ALA A CA 1
ATOM 1581 C C . ALA A 1 197 ? 30.541 -3.861 -13.603 1.00 82.75 197 ALA A C 1
ATOM 1583 O O . ALA A 1 197 ? 30.840 -4.314 -12.503 1.00 82.75 197 ALA A O 1
ATOM 1584 N N . GLU A 1 198 ? 29.264 -3.627 -13.941 1.00 83.88 198 GLU A N 1
ATOM 1585 C CA . GLU A 1 198 ? 28.097 -3.789 -13.051 1.00 83.88 198 GLU A CA 1
ATOM 1586 C C . GLU A 1 198 ? 28.164 -2.934 -11.765 1.00 83.88 198 GLU A C 1
ATOM 1588 O O . GLU A 1 198 ? 27.417 -3.133 -10.806 1.00 83.88 198 GLU A O 1
ATOM 1593 N N . HIS A 1 199 ? 29.017 -1.907 -11.742 1.00 88.31 199 HIS A N 1
ATOM 1594 C CA . HIS A 1 199 ? 29.122 -0.932 -10.659 1.00 88.31 199 HIS A CA 1
ATOM 1595 C C . HIS A 1 199 ? 28.056 0.165 -10.816 1.00 88.31 199 HIS A C 1
ATOM 1597 O O . HIS A 1 199 ? 28.354 1.354 -10.968 1.00 88.31 199 HIS A O 1
ATOM 1603 N N . PHE A 1 200 ? 26.778 -0.220 -10.758 1.00 87.69 200 PHE A N 1
ATOM 1604 C CA . PHE A 1 200 ? 25.649 0.672 -11.062 1.00 87.69 200 PHE A CA 1
ATOM 1605 C C . PHE A 1 200 ? 25.576 1.921 -10.173 1.00 87.69 200 PHE A C 1
ATOM 1607 O O . PHE A 1 200 ? 25.160 2.980 -10.634 1.00 87.69 200 PHE A O 1
ATOM 1614 N N . THR A 1 201 ? 26.024 1.838 -8.915 1.00 88.06 201 THR A N 1
ATOM 1615 C CA . THR A 1 201 ? 26.044 3.001 -8.002 1.00 88.06 201 THR A CA 1
ATOM 1616 C C . THR A 1 201 ? 27.053 4.064 -8.449 1.00 88.06 201 THR A C 1
ATOM 1618 O O . THR A 1 201 ? 26.807 5.264 -8.314 1.00 88.06 201 THR A O 1
ATOM 1621 N N . GLU A 1 202 ? 28.193 3.637 -8.990 1.00 89.25 202 GLU A N 1
ATOM 1622 C CA . GLU A 1 202 ? 29.208 4.544 -9.518 1.00 89.25 202 GLU A CA 1
ATOM 1623 C C . GLU A 1 202 ? 28.757 5.136 -10.856 1.00 89.25 202 GLU A C 1
ATOM 1625 O O . GLU A 1 202 ? 28.800 6.357 -11.017 1.00 89.25 202 GLU A O 1
ATOM 1630 N N . ALA A 1 203 ? 28.211 4.307 -11.752 1.00 88.62 203 ALA A N 1
ATOM 1631 C CA . ALA A 1 203 ? 27.605 4.768 -13.000 1.00 88.62 203 ALA A CA 1
ATOM 1632 C C . ALA A 1 203 ? 26.499 5.810 -12.745 1.00 88.62 203 ALA A C 1
ATOM 1634 O O . ALA A 1 203 ? 26.505 6.877 -13.357 1.00 88.62 203 ALA A O 1
ATOM 1635 N N . GLU A 1 204 ? 25.608 5.567 -11.774 1.00 92.19 204 GLU A N 1
ATOM 1636 C CA . GLU A 1 204 ? 24.592 6.535 -11.339 1.00 92.19 204 GLU A CA 1
ATOM 1637 C C . GLU A 1 204 ? 25.221 7.882 -10.970 1.00 92.19 204 GLU A C 1
ATOM 1639 O O . GLU A 1 204 ? 24.725 8.932 -11.384 1.00 92.19 204 GLU A O 1
ATOM 1644 N N . LYS A 1 205 ? 26.276 7.867 -10.146 1.00 92.38 205 LYS A N 1
ATOM 1645 C CA . LYS A 1 205 ? 26.905 9.088 -9.633 1.00 92.38 205 LYS A CA 1
ATOM 1646 C C . LYS A 1 205 ? 27.431 9.957 -10.777 1.00 92.38 205 LYS A C 1
ATOM 1648 O O . LYS A 1 205 ? 27.175 11.161 -10.752 1.00 92.38 205 LYS A O 1
ATOM 1653 N N . GLN A 1 206 ? 28.106 9.343 -11.748 1.00 90.94 206 GLN A N 1
ATOM 1654 C CA . GLN A 1 206 ? 28.658 10.027 -12.922 1.00 90.94 206 GLN A CA 1
ATOM 1655 C C . GLN A 1 206 ? 27.549 10.510 -13.870 1.00 90.94 206 GLN A C 1
ATOM 1657 O O . GLN A 1 206 ? 27.534 11.651 -14.307 1.00 90.94 206 GLN A O 1
ATOM 1662 N N . LEU A 1 207 ? 26.517 9.705 -14.129 1.00 90.25 207 LEU A N 1
ATOM 1663 C CA . LEU A 1 207 ? 25.401 10.153 -14.977 1.00 90.25 207 LEU A CA 1
ATOM 1664 C C . LEU A 1 207 ? 24.621 11.308 -14.336 1.00 90.25 207 LEU A C 1
ATOM 1666 O O . LEU A 1 207 ? 24.152 12.222 -15.015 1.00 90.25 207 LEU A O 1
ATOM 1670 N N . LYS A 1 208 ? 24.504 11.311 -13.005 1.00 93.44 208 LYS A N 1
ATOM 1671 C CA . LYS A 1 208 ? 23.874 12.411 -12.272 1.00 93.44 208 LYS A CA 1
ATOM 1672 C C . LYS A 1 208 ? 24.703 13.688 -12.252 1.00 93.44 208 LYS A C 1
ATOM 1674 O O . LYS A 1 208 ? 24.080 14.743 -12.135 1.00 93.44 208 LYS A O 1
ATOM 1679 N N . SER A 1 209 ? 26.038 13.645 -12.313 1.00 91.69 209 SER A N 1
ATOM 1680 C CA . SER A 1 209 ? 26.829 14.880 -12.442 1.00 91.69 209 SER A CA 1
ATOM 1681 C C . SER A 1 209 ? 26.540 15.548 -13.780 1.00 91.69 209 SER A C 1
ATOM 1683 O O . SER A 1 209 ? 26.194 16.730 -13.783 1.00 91.69 209 SER A O 1
ATOM 1685 N N . VAL A 1 210 ? 26.490 14.772 -14.864 1.00 86.94 210 VAL A N 1
ATOM 1686 C CA . VAL A 1 210 ? 26.129 15.274 -16.198 1.00 86.94 210 VAL A CA 1
ATOM 1687 C C . VAL A 1 210 ? 24.711 15.870 -16.213 1.00 86.94 210 VAL A C 1
ATOM 1689 O O . VAL A 1 210 ? 24.515 17.011 -16.636 1.00 86.94 210 VAL A O 1
ATOM 1692 N N . LEU A 1 211 ? 23.713 15.173 -15.649 1.00 90.75 211 LEU A N 1
ATOM 1693 C CA . LEU A 1 211 ? 22.324 15.670 -15.600 1.00 90.75 211 LEU A CA 1
ATOM 1694 C C . LEU A 1 211 ? 22.105 16.888 -14.691 1.00 90.75 211 LEU A C 1
ATOM 1696 O O . LEU A 1 211 ? 21.058 17.530 -14.792 1.00 90.75 211 LEU A O 1
ATOM 1700 N N . ARG A 1 212 ? 23.031 17.218 -13.780 1.00 91.81 212 ARG A N 1
ATOM 1701 C CA . ARG A 1 212 ? 22.940 18.478 -13.014 1.00 91.81 212 ARG A CA 1
ATOM 1702 C C . ARG A 1 212 ? 23.162 19.691 -13.905 1.00 91.81 212 ARG A C 1
ATOM 1704 O O . ARG A 1 212 ? 22.606 20.743 -13.607 1.00 91.81 212 ARG A O 1
ATOM 1711 N N . ILE A 1 213 ? 23.962 19.531 -14.955 1.00 88.31 213 ILE A N 1
ATOM 1712 C CA . ILE A 1 213 ? 24.289 20.594 -15.898 1.00 88.31 213 ILE A CA 1
ATOM 1713 C C . ILE A 1 213 ? 23.296 20.557 -17.072 1.00 88.31 213 ILE A C 1
ATOM 1715 O O . ILE A 1 213 ? 22.692 21.580 -17.380 1.00 88.31 213 ILE A O 1
ATOM 1719 N N . HIS A 1 214 ? 23.032 19.374 -17.649 1.00 85.75 214 HIS A N 1
ATOM 1720 C CA . HIS A 1 214 ? 22.091 19.193 -18.769 1.00 85.75 214 HIS A CA 1
ATOM 1721 C C . HIS A 1 214 ? 20.937 18.265 -18.369 1.00 85.75 214 HIS A C 1
ATOM 1723 O O . HIS A 1 214 ? 20.910 17.087 -18.731 1.00 85.75 214 HIS A O 1
ATOM 1729 N N . PRO A 1 215 ? 19.934 18.768 -17.629 1.00 89.94 215 PRO A N 1
ATOM 1730 C CA . PRO A 1 215 ? 18.849 17.935 -17.106 1.00 89.94 215 PRO A CA 1
ATOM 1731 C C . PRO A 1 215 ? 17.959 17.308 -18.190 1.00 89.94 215 PRO A C 1
ATOM 1733 O O . PRO A 1 215 ? 17.286 16.309 -17.920 1.00 89.94 215 PRO A O 1
ATOM 1736 N N . ALA A 1 216 ? 17.945 17.885 -19.395 1.00 87.75 216 ALA A N 1
ATOM 1737 C CA . ALA A 1 216 ? 17.149 17.438 -20.536 1.00 87.75 216 ALA A CA 1
ATOM 1738 C C . ALA A 1 216 ? 17.923 16.544 -21.524 1.00 87.75 216 ALA A C 1
ATOM 1740 O O . ALA A 1 216 ? 17.363 16.187 -22.558 1.00 87.75 216 ALA A O 1
ATOM 1741 N N . ASP A 1 217 ? 19.178 16.175 -21.229 1.00 83.38 217 ASP A N 1
ATOM 1742 C CA . ASP A 1 217 ? 19.963 15.312 -22.117 1.00 83.38 217 ASP A CA 1
ATOM 1743 C C . ASP A 1 217 ? 19.287 13.943 -22.275 1.00 83.38 217 ASP A C 1
ATOM 1745 O O . ASP A 1 217 ? 19.144 13.172 -21.319 1.00 83.38 217 ASP A O 1
ATOM 1749 N N . HIS A 1 218 ? 18.830 13.652 -23.490 1.00 81.62 218 HIS A N 1
ATOM 1750 C CA . HIS A 1 218 ? 18.045 12.463 -23.785 1.00 81.62 218 HIS A CA 1
ATOM 1751 C C . HIS A 1 218 ? 18.862 11.176 -23.631 1.00 81.62 218 HIS A C 1
ATOM 1753 O O . HIS A 1 218 ? 18.347 10.181 -23.122 1.00 81.62 218 HIS A O 1
ATOM 1759 N N . PHE A 1 219 ? 20.132 11.190 -24.043 1.00 81.06 219 PHE A N 1
ATOM 1760 C CA . PHE A 1 219 ? 21.019 10.033 -23.961 1.00 81.06 219 PHE A CA 1
ATOM 1761 C C . PHE A 1 219 ? 21.333 9.697 -22.506 1.00 81.06 219 PHE A C 1
ATOM 1763 O O . PHE A 1 219 ? 21.193 8.549 -22.089 1.00 81.06 219 PHE A O 1
ATOM 1770 N N . VAL A 1 220 ? 21.696 10.698 -21.706 1.00 84.12 220 VAL A N 1
ATOM 1771 C CA . VAL A 1 220 ? 22.070 10.488 -20.303 1.00 84.12 220 VAL A CA 1
ATOM 1772 C C . VAL A 1 220 ? 20.857 10.085 -19.464 1.00 84.12 220 VAL A C 1
ATOM 1774 O O . VAL A 1 220 ? 20.977 9.223 -18.592 1.00 84.12 220 VAL A O 1
ATOM 1777 N N . ASN A 1 221 ? 19.670 10.639 -19.740 1.00 88.00 221 ASN A N 1
ATOM 1778 C CA . ASN A 1 221 ? 18.427 10.176 -19.115 1.00 88.00 221 ASN A CA 1
ATOM 1779 C C . ASN A 1 221 ? 18.091 8.721 -19.513 1.00 88.00 221 ASN A C 1
ATOM 1781 O O . ASN A 1 221 ? 17.675 7.948 -18.648 1.00 88.00 221 ASN A O 1
ATOM 1785 N N . ASP A 1 222 ? 18.296 8.326 -20.776 1.00 83.75 222 ASP A N 1
ATOM 1786 C CA . ASP A 1 222 ? 18.101 6.939 -21.229 1.00 83.75 222 ASP A CA 1
ATOM 1787 C C . ASP A 1 222 ? 19.080 5.985 -20.528 1.00 83.75 222 ASP A C 1
ATOM 1789 O O . ASP A 1 222 ? 18.675 4.990 -19.923 1.00 83.75 222 ASP A O 1
ATOM 1793 N N . PHE A 1 223 ? 20.365 6.346 -20.516 1.00 86.56 223 PHE A N 1
ATOM 1794 C CA . PHE A 1 223 ? 21.427 5.550 -19.912 1.00 86.56 223 PHE A CA 1
ATOM 1795 C C . PHE A 1 223 ? 21.251 5.412 -18.391 1.00 86.56 223 PHE A C 1
ATOM 1797 O O . PHE A 1 223 ? 21.373 4.314 -17.836 1.00 86.56 223 PHE A O 1
ATOM 1804 N N . LEU A 1 224 ? 20.875 6.492 -17.701 1.00 92.62 224 LEU A N 1
ATOM 1805 C CA . LEU A 1 224 ? 20.584 6.445 -16.268 1.00 92.62 224 LEU A CA 1
ATOM 1806 C C . LEU A 1 224 ? 19.323 5.626 -15.971 1.00 92.62 224 LEU A C 1
ATOM 1808 O O . LEU A 1 224 ? 19.296 4.874 -14.997 1.00 92.62 224 LEU A O 1
ATOM 1812 N N . GLY A 1 225 ? 18.294 5.724 -16.816 1.00 90.19 225 GLY A N 1
ATOM 1813 C CA . GLY A 1 225 ? 17.102 4.889 -16.703 1.00 90.19 225 GLY A CA 1
ATOM 1814 C C . GLY A 1 225 ? 17.429 3.397 -16.825 1.00 90.19 225 GLY A C 1
ATOM 1815 O O . GLY A 1 225 ? 17.017 2.608 -15.974 1.00 90.19 225 GLY A O 1
ATOM 1816 N N . THR A 1 226 ? 18.258 3.022 -17.800 1.00 86.88 226 THR A N 1
ATOM 1817 C CA . THR A 1 226 ? 18.728 1.640 -18.001 1.00 86.88 226 THR A CA 1
ATOM 1818 C C . THR A 1 226 ? 19.587 1.160 -16.834 1.00 86.88 226 THR A C 1
ATOM 1820 O O . THR A 1 226 ? 19.395 0.045 -16.346 1.00 86.88 226 THR A O 1
ATOM 1823 N N . THR A 1 227 ? 20.475 2.020 -16.326 1.00 88.69 227 THR A N 1
ATOM 1824 C CA . THR A 1 227 ? 21.267 1.757 -15.113 1.00 88.69 227 THR A CA 1
ATOM 1825 C C . THR A 1 227 ? 20.356 1.423 -13.932 1.00 88.69 227 THR A C 1
ATOM 1827 O O . THR A 1 227 ? 20.577 0.426 -13.251 1.00 88.69 227 THR A O 1
ATOM 1830 N N . TYR A 1 228 ? 19.274 2.180 -13.724 1.00 90.50 228 TYR A N 1
ATOM 1831 C CA . TYR A 1 228 ? 18.311 1.886 -12.662 1.00 90.50 228 TYR A CA 1
ATOM 1832 C C . TYR A 1 228 ? 17.485 0.627 -12.892 1.00 90.50 228 TYR A C 1
ATOM 1834 O O . TYR A 1 228 ? 17.171 -0.072 -11.925 1.00 90.50 228 TYR A O 1
ATOM 1842 N N . LEU A 1 229 ? 17.112 0.330 -14.137 1.00 86.75 229 LEU A N 1
ATOM 1843 C CA . LEU A 1 229 ? 16.380 -0.894 -14.450 1.00 86.75 229 LEU A CA 1
ATOM 1844 C C . LEU A 1 229 ? 17.225 -2.118 -14.080 1.00 86.75 229 LEU A C 1
ATOM 1846 O O . LEU A 1 229 ? 16.729 -3.025 -13.412 1.00 86.75 229 LEU A O 1
ATOM 1850 N N . LEU A 1 230 ? 18.503 -2.105 -14.465 1.00 85.00 230 LEU A N 1
ATOM 1851 C CA . LEU A 1 230 ? 19.474 -3.141 -14.118 1.00 85.00 230 LEU A CA 1
ATOM 1852 C C . LEU A 1 230 ? 19.788 -3.172 -12.617 1.00 85.00 230 LEU A C 1
ATOM 1854 O O . LEU A 1 230 ? 19.945 -4.255 -12.051 1.00 85.00 230 LEU A O 1
ATOM 1858 N N . ASP A 1 231 ? 19.745 -2.017 -11.942 1.00 83.19 231 ASP A N 1
ATOM 1859 C CA . ASP A 1 231 ? 19.789 -1.930 -10.475 1.00 83.19 231 ASP A CA 1
ATOM 1860 C C . ASP A 1 231 ? 18.515 -2.513 -9.792 1.00 83.19 231 ASP A C 1
ATOM 1862 O O . ASP A 1 231 ? 18.420 -2.644 -8.563 1.00 83.19 231 ASP A O 1
ATOM 1866 N N . GLY A 1 232 ? 17.512 -2.940 -10.567 1.00 81.62 232 GLY A N 1
ATOM 1867 C CA . GLY A 1 232 ? 16.242 -3.462 -10.056 1.00 81.62 232 GLY A CA 1
ATOM 1868 C C . GLY A 1 232 ? 15.356 -2.374 -9.442 1.00 81.62 232 GLY A C 1
ATOM 1869 O O . GLY A 1 232 ? 14.526 -2.660 -8.577 1.00 81.62 232 GLY A O 1
ATOM 1870 N N . ASN A 1 233 ? 15.546 -1.120 -9.853 1.00 88.31 233 ASN A N 1
ATOM 1871 C CA . ASN A 1 233 ? 14.810 0.050 -9.390 1.00 88.31 233 ASN A CA 1
ATOM 1872 C C . ASN A 1 233 ? 13.932 0.621 -10.514 1.00 88.31 233 ASN A C 1
ATOM 1874 O O . ASN A 1 233 ? 14.216 1.671 -11.092 1.00 88.31 233 ASN A O 1
ATOM 1878 N N . PHE A 1 234 ? 12.841 -0.084 -10.820 1.00 89.44 234 PHE A N 1
ATOM 1879 C CA . PHE A 1 234 ? 11.934 0.273 -11.914 1.00 89.44 234 PHE A CA 1
ATOM 1880 C C . PHE A 1 234 ? 11.326 1.678 -11.776 1.00 89.44 234 PHE A C 1
ATOM 1882 O O . PHE A 1 234 ? 11.209 2.404 -12.760 1.00 89.44 234 PHE A O 1
ATOM 1889 N N . ASP A 1 235 ? 10.968 2.097 -10.558 1.00 91.44 235 ASP A N 1
ATOM 1890 C CA . ASP A 1 235 ? 10.422 3.435 -10.314 1.00 91.44 235 ASP A CA 1
ATOM 1891 C C . ASP A 1 235 ? 11.421 4.545 -10.686 1.00 91.44 235 ASP A C 1
ATOM 1893 O O . ASP A 1 235 ? 11.032 5.570 -11.254 1.00 91.44 235 ASP A O 1
ATOM 1897 N N . ALA A 1 236 ? 12.712 4.344 -10.397 1.00 93.50 236 ALA A N 1
ATOM 1898 C CA . ALA A 1 236 ? 13.756 5.290 -10.785 1.00 93.50 236 ALA A CA 1
ATOM 1899 C C . ALA A 1 236 ? 14.030 5.210 -12.289 1.00 93.50 236 ALA A C 1
ATOM 1901 O O . ALA A 1 236 ? 14.124 6.251 -12.937 1.00 93.50 236 ALA A O 1
ATOM 1902 N N . ALA A 1 237 ? 14.063 4.002 -12.857 1.00 92.94 237 ALA A N 1
ATOM 1903 C CA . ALA A 1 237 ? 14.219 3.795 -14.293 1.00 92.94 237 ALA A CA 1
ATOM 1904 C C . ALA A 1 237 ? 13.166 4.581 -15.083 1.00 92.94 237 ALA A C 1
ATOM 1906 O O . ALA A 1 237 ? 13.502 5.412 -15.925 1.00 92.94 237 ALA A O 1
ATOM 1907 N N . LEU A 1 238 ? 11.891 4.418 -14.720 1.00 94.44 238 LEU A N 1
ATOM 1908 C CA . LEU A 1 238 ? 10.771 5.087 -15.372 1.00 94.44 238 LEU A CA 1
ATOM 1909 C C . LEU A 1 238 ? 10.835 6.617 -15.243 1.00 94.44 238 LEU A C 1
ATOM 1911 O O . LEU A 1 238 ? 10.458 7.342 -16.168 1.00 94.44 238 LEU A O 1
ATOM 1915 N N . LYS A 1 239 ? 11.330 7.137 -14.111 1.00 95.25 239 LYS A N 1
ATOM 1916 C CA . LYS A 1 239 ? 11.519 8.582 -13.906 1.00 95.25 239 LYS A CA 1
ATOM 1917 C C . LYS A 1 239 ? 12.474 9.190 -14.935 1.00 95.25 239 LYS A C 1
ATOM 1919 O O . LYS A 1 239 ? 12.194 10.288 -15.413 1.00 95.25 239 LYS A O 1
ATOM 1924 N N . TYR A 1 240 ? 13.574 8.512 -15.252 1.00 95.00 240 TYR A N 1
ATOM 1925 C CA . TYR A 1 240 ? 14.576 9.014 -16.194 1.00 95.00 240 TYR A CA 1
ATOM 1926 C C . TYR A 1 240 ? 14.235 8.657 -17.643 1.00 95.00 240 TYR A C 1
ATOM 1928 O O . TYR A 1 240 ? 14.227 9.545 -18.491 1.00 95.00 240 TYR A O 1
ATOM 1936 N N . TRP A 1 241 ? 13.801 7.426 -17.917 1.00 92.38 241 TRP A N 1
ATOM 1937 C CA . TRP A 1 241 ? 13.342 7.027 -19.251 1.00 92.38 241 TRP A CA 1
ATOM 1938 C C . TRP A 1 241 ? 12.210 7.899 -19.786 1.00 92.38 241 TRP A C 1
ATOM 1940 O O . TRP A 1 241 ? 12.240 8.274 -20.954 1.00 92.38 241 TRP A O 1
ATOM 1950 N N . SER A 1 242 ? 11.249 8.295 -18.944 1.00 93.50 242 SER A N 1
ATOM 1951 C CA . SER A 1 242 ? 10.134 9.138 -19.407 1.00 93.50 242 SER A CA 1
ATOM 1952 C C . SER A 1 242 ? 10.578 10.524 -19.876 1.00 93.50 242 SER A C 1
ATOM 1954 O O . SER A 1 242 ? 9.925 11.108 -20.739 1.00 93.50 242 SER A O 1
ATOM 1956 N N . ARG A 1 243 ? 11.710 11.035 -19.372 1.00 93.00 243 ARG A N 1
ATOM 1957 C CA . ARG A 1 243 ? 12.347 12.269 -19.869 1.00 93.00 243 ARG A CA 1
ATOM 1958 C C . ARG A 1 243 ? 13.030 12.050 -21.217 1.00 93.00 243 ARG A C 1
ATOM 1960 O O . ARG A 1 243 ? 13.073 12.969 -22.023 1.00 93.00 243 ARG A O 1
ATOM 1967 N N . ALA A 1 244 ? 13.488 10.826 -21.464 1.00 86.50 244 ALA A N 1
ATOM 1968 C CA . ALA A 1 244 ? 13.993 10.339 -22.742 1.00 86.50 244 ALA A CA 1
ATOM 1969 C C . ALA A 1 244 ? 12.883 9.721 -23.628 1.00 86.50 244 ALA A C 1
ATOM 1971 O O . ALA A 1 244 ? 13.140 8.832 -24.437 1.00 86.50 244 ALA A O 1
ATOM 1972 N N . GLY A 1 245 ? 11.614 10.107 -23.436 1.00 84.69 245 GLY A N 1
ATOM 1973 C CA . GLY A 1 245 ? 10.509 9.676 -24.301 1.00 84.69 245 GLY A CA 1
ATOM 1974 C C . GLY A 1 245 ? 10.208 8.168 -24.314 1.00 84.69 245 GLY A C 1
ATOM 1975 O O . GLY A 1 245 ? 9.506 7.709 -25.218 1.00 84.69 245 GLY A O 1
ATOM 1976 N N . LYS A 1 246 ? 10.694 7.403 -23.326 1.00 85.19 246 LYS A N 1
ATOM 1977 C CA . LYS A 1 246 ? 10.511 5.948 -23.186 1.00 85.19 246 LYS A CA 1
ATOM 1978 C C . LYS A 1 246 ? 9.937 5.580 -21.802 1.00 85.19 246 LYS A C 1
ATOM 1980 O O . LYS A 1 246 ? 10.039 6.361 -20.864 1.00 85.19 246 LYS A O 1
ATOM 1985 N N . PRO A 1 247 ? 9.338 4.396 -21.616 1.00 90.25 247 PRO A N 1
ATOM 1986 C CA . PRO A 1 247 ? 8.952 3.439 -22.638 1.00 90.25 247 PRO A CA 1
ATOM 1987 C C . PRO A 1 247 ? 7.612 3.840 -23.267 1.00 90.25 247 PRO A C 1
ATOM 1989 O O . PRO A 1 247 ? 6.668 4.233 -22.576 1.00 90.25 247 PRO A O 1
ATOM 1992 N N . ARG A 1 248 ? 7.512 3.711 -24.589 1.00 86.69 248 ARG A N 1
ATOM 1993 C CA . ARG A 1 248 ? 6.229 3.734 -25.294 1.00 86.69 248 ARG A CA 1
ATOM 1994 C C . ARG A 1 248 ? 5.645 2.332 -25.250 1.00 86.69 248 ARG A C 1
ATOM 1996 O O . ARG A 1 248 ? 6.248 1.408 -25.781 1.00 86.69 248 ARG A O 1
ATOM 2003 N N . VAL A 1 249 ? 4.519 2.169 -24.562 1.00 87.50 249 VAL A N 1
ATOM 2004 C CA . VAL A 1 249 ? 3.909 0.851 -24.357 1.00 87.50 249 VAL A CA 1
ATOM 2005 C C . VAL A 1 249 ? 3.033 0.526 -25.553 1.00 87.50 249 VAL A C 1
ATOM 2007 O O . VAL A 1 249 ? 1.980 1.137 -25.700 1.00 87.50 249 VAL A O 1
ATOM 2010 N N . ARG A 1 250 ? 3.452 -0.413 -26.398 1.00 85.44 250 ARG A N 1
ATOM 2011 C CA . ARG A 1 250 ? 2.720 -0.864 -27.586 1.00 85.44 250 ARG A CA 1
ATOM 2012 C C . ARG A 1 250 ? 1.537 -1.739 -27.191 1.00 85.44 250 ARG A C 1
ATOM 2014 O O . ARG A 1 250 ? 0.401 -1.370 -27.471 1.00 85.44 250 ARG A O 1
ATOM 2021 N N . GLU A 1 251 ? 1.799 -2.844 -26.499 1.00 84.69 251 GLU A N 1
ATOM 2022 C CA . GLU A 1 251 ? 0.780 -3.786 -26.030 1.00 84.69 251 GLU A CA 1
ATOM 2023 C C . GLU A 1 251 ? 0.871 -4.052 -24.526 1.00 84.69 251 GLU A C 1
ATOM 2025 O O . GLU A 1 251 ? 1.910 -3.850 -23.893 1.00 84.69 251 GLU A O 1
ATOM 2030 N N . ILE A 1 252 ? -0.251 -4.503 -23.958 1.00 88.31 252 ILE A N 1
ATOM 2031 C CA . ILE A 1 252 ? -0.345 -4.941 -22.563 1.00 88.31 252 ILE A CA 1
ATOM 2032 C C . ILE A 1 252 ? -0.710 -6.424 -22.544 1.00 88.31 252 ILE A C 1
ATOM 2034 O O . ILE A 1 252 ? -1.790 -6.814 -22.990 1.00 88.31 252 ILE A O 1
ATOM 2038 N N . HIS A 1 253 ? 0.176 -7.241 -21.988 1.00 89.75 253 HIS A N 1
ATOM 2039 C CA . HIS A 1 253 ? -0.015 -8.671 -21.798 1.00 89.75 253 HIS A CA 1
ATOM 2040 C C . HIS A 1 253 ? -0.312 -8.991 -20.338 1.00 89.75 253 HIS A C 1
ATOM 2042 O O . HIS A 1 253 ? 0.216 -8.367 -19.419 1.00 89.75 253 HIS A O 1
ATOM 2048 N N . ILE A 1 254 ? -1.153 -9.998 -20.130 1.00 92.56 254 ILE A N 1
ATOM 2049 C CA . ILE A 1 254 ? -1.476 -10.537 -18.813 1.00 92.56 254 ILE A CA 1
ATOM 2050 C C . ILE A 1 254 ? -0.980 -11.981 -18.792 1.00 92.56 254 ILE A C 1
ATOM 2052 O O . ILE A 1 254 ? -1.530 -12.821 -19.504 1.00 92.56 254 ILE A O 1
ATOM 2056 N N . ASP A 1 255 ? 0.067 -12.254 -18.014 1.00 88.25 255 ASP A N 1
ATOM 2057 C CA . ASP A 1 255 ? 0.687 -13.581 -17.947 1.00 88.25 255 ASP A CA 1
ATOM 2058 C C . ASP A 1 255 ? 1.107 -13.936 -16.505 1.00 88.25 255 ASP A C 1
ATOM 2060 O O . ASP A 1 255 ? 1.966 -13.256 -15.930 1.00 88.25 255 ASP A O 1
ATOM 2064 N N . PRO A 1 256 ? 0.541 -14.997 -15.896 1.00 92.19 256 PRO A N 1
ATOM 2065 C CA . PRO A 1 256 ? -0.483 -15.899 -16.442 1.00 92.19 256 PRO A CA 1
ATOM 2066 C C . PRO A 1 256 ? -1.875 -15.241 -16.547 1.00 92.19 256 PRO A C 1
ATOM 2068 O O . PRO A 1 256 ? -2.108 -14.203 -15.922 1.00 92.19 256 PRO A O 1
ATOM 2071 N N . PRO A 1 257 ? -2.827 -15.845 -17.290 1.00 92.12 257 PRO A N 1
ATOM 2072 C CA . PRO A 1 257 ? -4.211 -15.381 -17.330 1.00 92.12 257 PRO A CA 1
ATOM 2073 C C . PRO A 1 257 ? -4.836 -15.279 -15.935 1.00 92.12 257 PRO A C 1
ATOM 2075 O O . PRO A 1 257 ? -4.647 -16.148 -15.081 1.00 92.12 257 PRO A O 1
ATOM 2078 N N . LEU A 1 258 ? -5.609 -14.216 -15.731 1.00 94.75 258 LEU A N 1
ATOM 2079 C CA . LEU A 1 258 ? -6.266 -13.884 -14.469 1.00 94.75 258 LEU A CA 1
ATOM 2080 C C . LEU A 1 258 ? -7.764 -14.235 -14.535 1.00 94.75 258 LEU A C 1
ATOM 2082 O O . LEU A 1 258 ? -8.356 -14.276 -15.612 1.00 94.75 258 LEU A O 1
ATOM 2086 N N . GLN A 1 259 ? -8.378 -14.498 -13.383 1.00 94.75 259 GLN A N 1
ATOM 2087 C CA . GLN A 1 259 ? -9.805 -14.810 -13.232 1.00 94.75 259 GLN A CA 1
ATOM 2088 C C . GLN A 1 259 ? -10.683 -13.558 -13.140 1.00 94.75 259 GLN A C 1
ATOM 2090 O O . GLN A 1 259 ? -11.898 -13.632 -13.329 1.00 94.75 259 GLN A O 1
ATOM 2095 N N . ILE A 1 260 ? -10.098 -12.400 -12.830 1.00 94.69 260 ILE A N 1
ATOM 2096 C CA . ILE A 1 260 ? -10.791 -11.116 -12.905 1.00 94.69 260 ILE A CA 1
ATOM 2097 C C . ILE A 1 260 ? -11.266 -10.840 -14.339 1.00 94.69 260 ILE A C 1
ATOM 2099 O O . ILE A 1 260 ? -10.563 -11.104 -15.312 1.00 94.69 260 ILE A O 1
ATOM 2103 N N . GLU A 1 261 ? -12.464 -10.269 -14.471 1.00 93.00 261 GLU A N 1
ATOM 2104 C CA . GLU A 1 261 ? -13.020 -9.844 -15.756 1.00 93.00 261 GLU A CA 1
ATOM 2105 C C . GLU A 1 261 ? -12.034 -8.933 -16.511 1.00 93.00 261 GLU A C 1
ATOM 2107 O O . GLU A 1 261 ? -11.631 -7.884 -16.000 1.00 93.00 261 GLU A O 1
ATOM 2112 N N . ALA A 1 262 ? -11.699 -9.287 -17.756 1.00 90.31 262 ALA A N 1
ATOM 2113 C CA . ALA A 1 262 ? -10.695 -8.572 -18.548 1.00 90.31 262 ALA A CA 1
ATOM 2114 C C . ALA A 1 262 ? -11.005 -7.073 -18.708 1.00 90.31 262 ALA A C 1
ATOM 2116 O O . ALA A 1 262 ? -10.118 -6.246 -18.542 1.00 90.31 262 ALA A O 1
ATOM 2117 N N . ILE A 1 263 ? -12.274 -6.710 -18.939 1.00 88.06 263 ILE A N 1
ATOM 2118 C CA . ILE A 1 263 ? -12.715 -5.306 -19.066 1.00 88.06 263 ILE A CA 1
ATOM 2119 C C . ILE A 1 263 ? -12.442 -4.519 -17.775 1.00 88.06 263 ILE A C 1
ATOM 2121 O O . ILE A 1 263 ? -12.037 -3.359 -17.801 1.00 88.06 263 ILE A O 1
ATOM 2125 N N . ARG A 1 264 ? -12.650 -5.151 -16.615 1.00 89.31 264 ARG A N 1
ATOM 2126 C CA . ARG A 1 264 ? -12.421 -4.520 -15.312 1.00 89.31 264 ARG A CA 1
ATOM 2127 C C . ARG A 1 264 ? -10.940 -4.279 -15.072 1.00 89.31 264 ARG A C 1
ATOM 2129 O O . ARG A 1 264 ? -10.581 -3.219 -14.566 1.00 89.31 264 ARG A O 1
ATOM 2136 N N . LEU A 1 265 ? -10.113 -5.259 -15.424 1.00 92.44 265 LEU A N 1
ATOM 2137 C CA . LEU A 1 265 ? -8.665 -5.136 -15.359 1.00 92.44 265 LEU A CA 1
ATOM 2138 C C . LEU A 1 265 ? -8.162 -4.051 -16.317 1.00 92.44 265 LEU A C 1
ATOM 2140 O O . LEU A 1 265 ? -7.380 -3.203 -15.901 1.00 92.44 265 LEU A O 1
ATOM 2144 N N . ASP A 1 266 ? -8.660 -4.020 -17.552 1.00 89.75 266 ASP A N 1
ATOM 2145 C CA . ASP A 1 266 ? -8.287 -3.028 -18.566 1.00 89.75 266 ASP A CA 1
ATOM 2146 C C . ASP A 1 266 ? -8.540 -1.587 -18.082 1.00 89.75 266 ASP A C 1
ATOM 2148 O O . ASP A 1 266 ? -7.665 -0.726 -18.147 1.00 89.75 266 ASP A O 1
ATOM 2152 N N . HIS A 1 267 ? -9.678 -1.344 -17.427 1.00 89.12 267 HIS A N 1
ATOM 2153 C CA . HIS A 1 267 ? -9.996 -0.034 -16.851 1.00 89.12 267 HIS A CA 1
ATOM 2154 C C . HIS A 1 267 ? -9.063 0.401 -15.703 1.00 89.12 267 HIS A C 1
ATOM 2156 O O . HIS A 1 267 ? -9.119 1.559 -15.270 1.00 89.12 267 HIS A O 1
ATOM 2162 N N . THR A 1 268 ? -8.219 -0.482 -15.159 1.00 93.00 268 THR A N 1
ATOM 2163 C CA . THR A 1 268 ? -7.234 -0.089 -14.137 1.00 93.00 268 THR A CA 1
ATOM 2164 C C . THR A 1 268 ? -6.036 0.652 -14.723 1.00 93.00 268 THR A C 1
ATOM 2166 O O . THR A 1 268 ? -5.441 1.467 -14.016 1.00 93.00 268 THR A O 1
ATOM 2169 N N . PHE A 1 269 ? -5.713 0.451 -16.003 1.00 91.94 269 PHE A N 1
ATOM 2170 C CA . PHE A 1 269 ? -4.595 1.127 -16.652 1.00 91.94 269 PHE A CA 1
ATOM 2171 C C . PHE A 1 269 ? -4.916 2.607 -16.869 1.00 91.94 269 PHE A C 1
ATOM 2173 O O . PHE A 1 269 ? -5.910 2.984 -17.486 1.00 91.94 269 PHE A O 1
ATOM 2180 N N . ALA A 1 270 ? -4.070 3.482 -16.326 1.00 91.00 270 ALA A N 1
ATOM 2181 C CA . ALA A 1 270 ? -4.223 4.934 -16.440 1.00 91.00 270 ALA A CA 1
ATOM 2182 C C . ALA A 1 270 ? -3.492 5.525 -17.661 1.00 91.00 270 ALA A C 1
ATOM 2184 O O . ALA A 1 270 ? -3.286 6.738 -17.738 1.00 91.00 270 ALA A O 1
ATOM 2185 N N . PHE A 1 271 ? -3.076 4.665 -18.586 1.00 89.06 271 PHE A N 1
ATOM 2186 C CA . PHE A 1 271 ? -2.411 4.978 -19.844 1.00 89.06 271 PHE A CA 1
ATOM 2187 C C . PHE A 1 271 ? -3.014 4.112 -20.952 1.00 89.06 271 PHE A C 1
ATOM 2189 O O . PHE A 1 271 ? -3.601 3.066 -20.681 1.00 89.06 271 PHE A O 1
ATOM 2196 N N . SER A 1 272 ? -2.874 4.555 -22.197 1.00 79.62 272 SER A N 1
ATOM 2197 C CA . SER A 1 272 ? -3.354 3.819 -23.368 1.00 79.62 272 SER A CA 1
ATOM 2198 C C . SER A 1 272 ? -2.228 3.009 -24.004 1.00 79.62 272 SER A C 1
ATOM 2200 O O . SER A 1 272 ? -1.044 3.293 -23.807 1.00 79.62 272 SER A O 1
ATOM 2202 N N . ARG A 1 273 ? -2.599 2.031 -24.827 1.00 81.94 273 ARG A N 1
ATOM 2203 C CA . ARG A 1 273 ? -1.673 1.401 -25.775 1.00 81.94 273 ARG A CA 1
ATOM 2204 C C . ARG A 1 273 ? -1.101 2.451 -26.736 1.00 81.94 273 ARG A C 1
ATOM 2206 O O . ARG A 1 273 ? -1.726 3.485 -26.974 1.00 81.94 273 ARG A O 1
ATOM 2213 N N . ALA A 1 274 ? 0.096 2.194 -27.241 1.00 77.50 274 ALA A N 1
ATOM 2214 C CA . ALA A 1 274 ? 0.939 3.105 -28.016 1.00 77.50 274 ALA A CA 1
ATOM 2215 C C . ALA A 1 274 ? 1.237 4.471 -27.348 1.00 77.50 274 ALA A C 1
ATOM 2217 O O . ALA A 1 274 ? 1.568 5.441 -28.035 1.00 77.50 274 ALA A O 1
ATOM 2218 N N . SER A 1 275 ? 1.138 4.576 -26.015 1.00 84.06 275 SER A N 1
ATOM 2219 C CA . SER A 1 275 ? 1.416 5.820 -25.277 1.00 84.06 275 SER A CA 1
ATOM 2220 C C . SER A 1 275 ? 2.670 5.726 -24.406 1.00 84.06 275 SER A C 1
ATOM 2222 O O . SER A 1 275 ? 3.115 4.641 -24.030 1.00 84.06 275 SER A O 1
ATOM 2224 N N . LEU A 1 276 ? 3.263 6.881 -24.092 1.00 90.00 276 LEU A N 1
ATOM 2225 C CA . LEU A 1 276 ? 4.385 6.971 -23.162 1.00 90.00 276 LEU A CA 1
ATOM 2226 C C . LEU A 1 276 ? 3.921 6.610 -21.745 1.00 90.00 276 LEU A C 1
ATOM 2228 O O . LEU A 1 276 ? 3.054 7.284 -21.179 1.00 90.00 276 LEU A O 1
ATOM 2232 N N . LEU A 1 277 ? 4.543 5.601 -21.137 1.00 92.38 277 LEU A N 1
ATOM 2233 C CA . LEU A 1 277 ? 4.314 5.285 -19.733 1.00 92.38 277 LEU A CA 1
ATOM 2234 C C . LEU A 1 277 ? 5.030 6.315 -18.858 1.00 92.38 277 LEU A C 1
ATOM 2236 O O . LEU A 1 277 ? 6.251 6.324 -18.731 1.00 92.38 277 LEU A O 1
ATOM 2240 N N . THR A 1 278 ? 4.257 7.195 -18.229 1.00 93.62 278 THR A N 1
ATOM 2241 C CA . THR A 1 278 ? 4.797 8.195 -17.299 1.00 93.62 278 THR A CA 1
ATOM 2242 C C . THR A 1 278 ? 4.781 7.679 -15.857 1.00 93.62 278 THR A C 1
ATOM 2244 O O . THR A 1 278 ? 3.900 6.889 -15.502 1.00 93.62 278 THR A O 1
ATOM 2247 N N . PRO A 1 279 ? 5.661 8.179 -14.964 1.00 92.56 279 PRO A N 1
ATOM 2248 C CA . PRO A 1 279 ? 5.614 7.847 -13.538 1.00 92.56 279 PRO A CA 1
ATOM 2249 C C . PRO A 1 279 ? 4.249 8.127 -12.892 1.00 92.56 279 PRO A C 1
ATOM 2251 O O . PRO A 1 279 ? 3.796 7.376 -12.028 1.00 92.56 279 PRO A O 1
ATOM 2254 N N . ALA A 1 280 ? 3.560 9.184 -13.336 1.00 91.19 280 ALA A N 1
ATOM 2255 C CA . ALA A 1 280 ? 2.232 9.540 -12.846 1.00 91.19 280 ALA A CA 1
ATOM 2256 C C . ALA A 1 280 ? 1.164 8.517 -13.265 1.00 91.19 280 ALA A C 1
ATOM 2258 O O . ALA A 1 280 ? 0.386 8.072 -12.418 1.00 91.19 280 ALA A O 1
ATOM 2259 N N . ALA A 1 281 ? 1.144 8.115 -14.542 1.00 92.00 281 ALA A N 1
ATOM 2260 C CA . ALA A 1 281 ? 0.216 7.101 -15.045 1.00 92.00 281 ALA A CA 1
ATOM 2261 C C . ALA A 1 281 ? 0.504 5.718 -14.443 1.00 92.00 281 ALA A C 1
ATOM 2263 O O . ALA A 1 281 ? -0.417 4.986 -14.081 1.00 92.00 281 ALA A O 1
ATOM 2264 N N . TYR A 1 282 ? 1.780 5.387 -14.252 1.00 93.31 282 TYR A N 1
ATOM 2265 C CA . TYR A 1 282 ? 2.202 4.170 -13.569 1.00 93.31 282 TYR A CA 1
ATOM 2266 C C . TYR A 1 282 ? 1.744 4.141 -12.102 1.00 93.31 282 TYR A C 1
ATOM 2268 O O . TYR A 1 282 ? 1.134 3.172 -11.651 1.00 93.31 282 TYR A O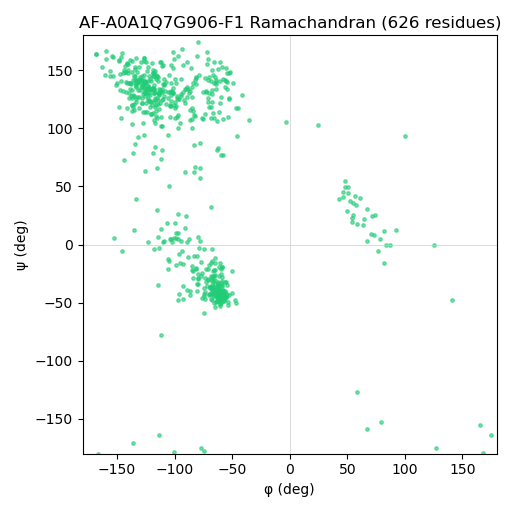 1
ATOM 2276 N N . GLY A 1 283 ? 1.961 5.228 -11.354 1.00 91.81 283 GLY A N 1
ATOM 2277 C CA . GLY A 1 283 ? 1.489 5.359 -9.972 1.00 91.81 283 GLY A CA 1
ATOM 2278 C C . GLY A 1 283 ? -0.036 5.287 -9.837 1.00 91.81 283 GLY A C 1
ATOM 2279 O O . GLY A 1 283 ? -0.542 4.663 -8.910 1.00 91.81 283 GLY A O 1
ATOM 2280 N N . GLU A 1 284 ? -0.775 5.888 -10.769 1.00 92.38 284 GLU A N 1
ATOM 2281 C CA . GLU A 1 284 ? -2.239 5.806 -10.806 1.00 92.38 284 GLU A CA 1
ATOM 2282 C C . GLU A 1 284 ? -2.740 4.391 -11.119 1.00 92.38 284 GLU A C 1
ATOM 2284 O O . GLU A 1 284 ? -3.653 3.907 -10.453 1.00 92.38 284 GLU A O 1
ATOM 2289 N N . THR A 1 285 ? -2.108 3.708 -12.077 1.00 93.69 285 THR A N 1
ATOM 2290 C CA . THR A 1 285 ? -2.419 2.311 -12.419 1.00 93.69 285 THR A CA 1
ATOM 2291 C C . THR A 1 285 ? -2.246 1.403 -11.205 1.00 93.69 285 THR A C 1
ATOM 2293 O O . THR A 1 285 ? -3.145 0.630 -10.885 1.00 93.69 285 THR A O 1
ATOM 2296 N N . ARG A 1 286 ? -1.139 1.550 -10.464 1.00 93.88 286 ARG A N 1
ATOM 2297 C CA . ARG A 1 286 ? -0.898 0.797 -9.222 1.00 93.88 286 ARG A CA 1
ATOM 2298 C C . ARG A 1 286 ? -1.990 1.025 -8.183 1.00 93.88 286 ARG A C 1
ATOM 2300 O O . ARG A 1 286 ? -2.578 0.063 -7.709 1.00 93.88 286 ARG A O 1
ATOM 2307 N N . ARG A 1 287 ? -2.360 2.284 -7.915 1.00 92.44 287 ARG A N 1
ATOM 2308 C CA . ARG A 1 287 ? -3.455 2.596 -6.977 1.00 92.44 287 ARG A CA 1
ATOM 2309 C C . ARG A 1 287 ? -4.786 1.960 -7.387 1.00 92.44 287 ARG A C 1
ATOM 2311 O O . ARG A 1 287 ? -5.528 1.502 -6.522 1.00 92.44 287 ARG A O 1
ATOM 2318 N N . ARG A 1 288 ? -5.097 1.929 -8.687 1.00 93.50 288 ARG A N 1
ATOM 2319 C CA . ARG A 1 288 ? -6.316 1.293 -9.220 1.00 93.50 288 ARG A CA 1
ATOM 2320 C C . ARG A 1 288 ? -6.264 -0.231 -9.154 1.00 93.50 288 ARG A C 1
ATOM 2322 O O . ARG A 1 288 ? -7.287 -0.844 -8.891 1.00 93.50 288 ARG A O 1
ATOM 2329 N N . LEU A 1 289 ? -5.101 -0.844 -9.362 1.00 94.88 289 LEU A N 1
ATOM 2330 C CA . LEU A 1 289 ? -4.914 -2.283 -9.155 1.00 94.88 289 LEU A CA 1
ATOM 2331 C C . LEU A 1 289 ? -5.045 -2.651 -7.671 1.00 94.88 289 LEU A C 1
ATOM 2333 O O . LEU A 1 289 ? -5.749 -3.603 -7.336 1.00 94.88 289 LEU A O 1
ATOM 2337 N N . ASP A 1 290 ? -4.436 -1.863 -6.783 1.00 92.38 290 ASP A N 1
ATOM 2338 C CA . ASP A 1 290 ? -4.505 -2.052 -5.331 1.00 92.38 290 ASP A CA 1
ATOM 2339 C C . ASP A 1 290 ? -5.949 -1.922 -4.815 1.00 92.38 290 ASP A C 1
ATOM 2341 O O . ASP A 1 290 ? -6.367 -2.673 -3.931 1.00 92.38 290 ASP A O 1
ATOM 2345 N N . SER A 1 291 ? -6.747 -1.013 -5.395 1.00 91.81 291 SER A N 1
ATOM 2346 C CA . SER A 1 291 ? -8.148 -0.793 -5.001 1.00 91.81 291 SER A CA 1
ATOM 2347 C C . SER A 1 291 ? -9.067 -1.975 -5.299 1.00 91.81 291 SER A C 1
ATOM 2349 O O . SER A 1 291 ? -10.090 -2.130 -4.626 1.00 91.81 291 SER A O 1
ATOM 2351 N N . LEU A 1 292 ? -8.699 -2.842 -6.251 1.00 93.75 292 LEU A N 1
ATOM 2352 C CA . LEU A 1 292 ? -9.436 -4.075 -6.523 1.00 93.75 292 LEU A CA 1
ATOM 2353 C C . LEU A 1 292 ? -9.351 -5.057 -5.348 1.00 93.75 292 LEU A C 1
ATOM 2355 O O . LEU A 1 292 ? -10.238 -5.893 -5.192 1.00 93.75 292 LEU A O 1
ATOM 2359 N N . GLY A 1 293 ? -8.283 -5.009 -4.543 1.00 92.12 293 GLY A N 1
ATOM 2360 C CA . GLY A 1 293 ? -8.079 -5.888 -3.384 1.00 92.12 293 GLY A CA 1
ATOM 2361 C C . GLY A 1 293 ? -7.855 -7.373 -3.711 1.00 92.12 293 GLY A C 1
ATOM 2362 O O . GLY A 1 293 ? -7.717 -8.188 -2.795 1.00 92.12 293 GLY A O 1
ATOM 2363 N N . VAL A 1 294 ? -7.804 -7.743 -4.995 1.00 94.25 294 VAL A N 1
ATOM 2364 C CA . VAL A 1 294 ? -7.672 -9.140 -5.445 1.00 94.25 294 VAL A CA 1
ATOM 2365 C C . VAL A 1 294 ? -6.228 -9.573 -5.668 1.00 94.25 294 VAL A C 1
ATOM 2367 O O . VAL A 1 294 ? -5.962 -10.765 -5.689 1.00 94.25 294 VAL A O 1
ATOM 2370 N N . PHE A 1 295 ? -5.265 -8.661 -5.793 1.00 93.31 295 PHE A N 1
ATOM 2371 C CA . PHE A 1 295 ? -3.868 -9.032 -6.034 1.00 93.31 295 PHE A CA 1
ATOM 2372 C C . PHE A 1 295 ? -3.077 -9.061 -4.725 1.00 93.31 295 PHE A C 1
ATOM 2374 O O . PHE A 1 295 ? -3.052 -8.080 -3.990 1.00 93.31 295 PHE A O 1
ATOM 2381 N N . SER A 1 296 ? -2.422 -10.187 -4.411 1.00 87.12 296 SER A N 1
ATOM 2382 C CA . SER A 1 296 ? -1.473 -10.251 -3.281 1.00 87.12 296 SER A CA 1
ATOM 2383 C C . SER A 1 296 ? -0.111 -9.660 -3.628 1.00 87.12 296 SER A C 1
ATOM 2385 O O . SER A 1 296 ? 0.628 -9.232 -2.752 1.00 87.12 296 SER A O 1
ATOM 2387 N N . ARG A 1 297 ? 0.254 -9.723 -4.909 1.00 88.81 297 ARG A N 1
ATOM 2388 C CA . ARG A 1 297 ? 1.499 -9.196 -5.460 1.00 88.81 297 ARG A CA 1
ATOM 2389 C C . ARG A 1 297 ? 1.311 -9.035 -6.958 1.00 88.81 297 ARG A C 1
ATOM 2391 O O . ARG A 1 297 ? 0.648 -9.870 -7.571 1.00 88.81 297 ARG A O 1
ATOM 2398 N N . TYR A 1 298 ? 1.924 -8.017 -7.533 1.00 92.81 298 TYR A N 1
ATOM 2399 C CA . TYR A 1 298 ? 2.069 -7.896 -8.971 1.00 92.81 298 TYR A CA 1
ATOM 2400 C C . TYR A 1 298 ? 3.371 -7.178 -9.308 1.00 92.81 298 TYR A C 1
ATOM 2402 O O . TYR A 1 298 ? 3.944 -6.478 -8.471 1.00 92.81 298 TYR A O 1
ATOM 2410 N N . GLU A 1 299 ? 3.836 -7.375 -10.529 1.00 91.44 299 GLU A N 1
ATOM 2411 C CA . GLU A 1 299 ? 4.982 -6.692 -11.106 1.00 91.44 299 GLU A CA 1
ATOM 2412 C C . GLU A 1 299 ? 4.734 -6.423 -12.588 1.00 91.44 299 GLU A C 1
ATOM 2414 O O . GLU A 1 299 ? 3.956 -7.116 -13.249 1.00 91.44 299 GLU A O 1
ATOM 2419 N N . PHE A 1 300 ? 5.387 -5.378 -13.081 1.00 91.00 300 PHE A N 1
ATOM 2420 C CA . PHE A 1 300 ? 5.359 -4.993 -14.479 1.00 91.00 300 PHE A CA 1
ATOM 2421 C C . PHE A 1 300 ? 6.699 -5.332 -15.104 1.00 91.00 300 PHE A C 1
ATOM 2423 O O . PHE A 1 300 ? 7.737 -4.843 -14.658 1.00 91.00 300 PHE A O 1
ATOM 2430 N N . GLU A 1 301 ? 6.664 -6.166 -16.130 1.00 88.88 301 GLU A N 1
ATOM 2431 C CA . GLU A 1 301 ? 7.820 -6.499 -16.946 1.00 88.88 301 GLU A CA 1
ATOM 2432 C C . GLU A 1 301 ? 7.710 -5.749 -18.274 1.00 88.88 301 GLU A C 1
ATOM 2434 O O . GLU A 1 301 ? 6.655 -5.753 -18.903 1.00 88.88 301 GLU A O 1
ATOM 2439 N N . LEU A 1 302 ? 8.783 -5.074 -18.685 1.00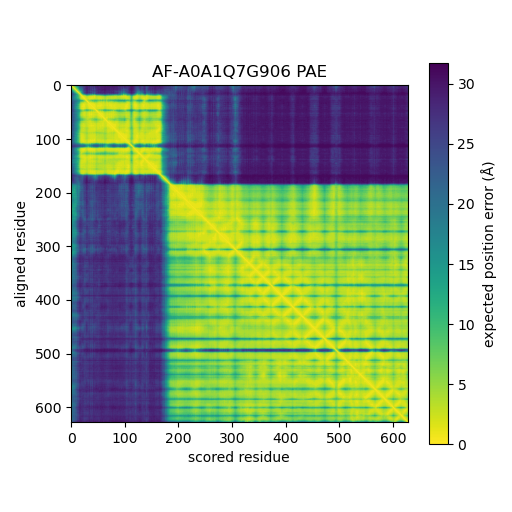 85.44 302 LEU A N 1
ATOM 2440 C CA . LEU A 1 302 ? 8.860 -4.420 -19.988 1.00 85.44 302 LEU A CA 1
ATOM 2441 C C . LEU A 1 302 ? 9.762 -5.235 -20.903 1.00 85.44 302 LEU A C 1
ATOM 2443 O O . LEU A 1 302 ? 10.923 -5.481 -20.572 1.00 85.44 302 LEU A O 1
ATOM 2447 N N . THR A 1 303 ? 9.243 -5.595 -22.069 1.00 82.62 303 THR A N 1
ATOM 2448 C CA . THR A 1 303 ? 9.993 -6.291 -23.110 1.00 82.62 303 THR A CA 1
ATOM 2449 C C . THR A 1 303 ? 10.144 -5.358 -24.309 1.00 82.62 303 THR A C 1
ATOM 2451 O O . THR A 1 303 ? 9.135 -4.881 -24.826 1.00 82.62 303 THR A O 1
ATOM 2454 N N . PRO A 1 304 ? 11.372 -5.038 -24.747 1.00 73.50 304 PRO A N 1
ATOM 2455 C CA . PRO A 1 304 ? 11.564 -4.213 -25.932 1.00 73.50 304 PRO A CA 1
ATOM 2456 C C . PRO A 1 304 ? 11.077 -4.949 -27.185 1.00 73.50 304 PRO A C 1
ATOM 2458 O O . PRO A 1 304 ? 11.213 -6.166 -27.303 1.00 73.50 304 PRO A O 1
ATOM 2461 N N . THR A 1 305 ? 10.536 -4.187 -28.125 1.00 71.62 305 THR A N 1
ATOM 2462 C CA . THR A 1 305 ? 10.122 -4.647 -29.455 1.00 71.62 305 THR A CA 1
ATOM 2463 C C . THR A 1 305 ? 11.167 -4.262 -30.503 1.00 71.62 305 THR A C 1
ATOM 2465 O O . THR A 1 305 ? 11.999 -3.380 -30.274 1.00 71.62 305 THR A O 1
ATOM 2468 N N . ASP A 1 306 ? 11.083 -4.861 -31.692 1.00 49.78 306 ASP A N 1
ATOM 2469 C CA . ASP A 1 306 ? 12.016 -4.613 -32.803 1.00 49.78 306 ASP A CA 1
ATOM 2470 C C . ASP A 1 306 ? 12.018 -3.153 -33.303 1.00 49.78 306 ASP A C 1
ATOM 2472 O O . ASP A 1 306 ? 12.973 -2.710 -33.938 1.00 49.78 306 ASP A O 1
ATOM 2476 N N . ILE A 1 307 ? 10.966 -2.386 -32.994 1.00 49.88 307 ILE A N 1
ATOM 2477 C CA . ILE A 1 307 ? 10.782 -0.985 -33.410 1.00 49.88 307 ILE A CA 1
ATOM 2478 C C . ILE A 1 307 ? 11.131 0.037 -32.313 1.00 49.88 307 ILE A C 1
ATOM 2480 O O . ILE A 1 307 ? 10.924 1.234 -32.506 1.00 49.88 307 ILE A O 1
ATOM 2484 N N . GLY A 1 308 ? 11.667 -0.406 -31.169 1.00 57.81 308 GLY A N 1
ATOM 2485 C CA . GLY A 1 308 ? 12.071 0.468 -30.054 1.00 57.81 308 GLY A CA 1
ATOM 2486 C C . GLY A 1 308 ? 10.945 0.869 -29.088 1.00 57.81 308 GLY A C 1
ATOM 2487 O O . GLY A 1 308 ? 11.215 1.553 -28.099 1.00 57.81 308 GLY A O 1
ATOM 2488 N N . ASP A 1 309 ? 9.714 0.415 -29.339 1.00 76.56 309 ASP A N 1
ATOM 2489 C CA . ASP A 1 309 ? 8.610 0.428 -28.371 1.00 76.56 309 ASP A CA 1
ATOM 2490 C C . ASP A 1 309 ? 8.735 -0.754 -27.392 1.00 76.56 309 ASP A C 1
ATOM 2492 O O . ASP A 1 309 ? 9.585 -1.630 -27.565 1.00 76.56 309 ASP A O 1
ATOM 2496 N N . PHE A 1 310 ? 7.876 -0.810 -26.375 1.00 85.19 310 PHE A N 1
ATOM 2497 C CA . PHE A 1 310 ? 7.886 -1.841 -25.340 1.00 85.19 310 PHE A CA 1
ATOM 2498 C C . PHE A 1 310 ? 6.529 -2.525 -25.215 1.00 85.19 310 PHE A C 1
ATOM 2500 O O . PHE A 1 310 ? 5.494 -1.863 -25.193 1.00 85.19 310 PHE A O 1
ATOM 2507 N N . ASP A 1 311 ? 6.537 -3.836 -25.032 1.00 86.81 311 ASP A N 1
ATOM 2508 C CA . ASP A 1 311 ? 5.380 -4.577 -24.551 1.00 86.81 311 ASP A CA 1
ATOM 2509 C C . ASP A 1 311 ? 5.441 -4.663 -23.027 1.00 86.81 311 ASP A C 1
ATOM 2511 O O . ASP A 1 311 ? 6.490 -4.947 -22.444 1.00 86.81 311 ASP A O 1
ATOM 2515 N N . LEU A 1 312 ? 4.320 -4.384 -22.367 1.00 89.88 312 LEU A N 1
ATOM 2516 C CA . LEU A 1 312 ? 4.207 -4.418 -20.914 1.00 89.88 312 LEU A CA 1
ATOM 2517 C C . LEU A 1 312 ? 3.463 -5.681 -20.496 1.00 89.88 312 LEU A C 1
ATOM 2519 O O . LEU A 1 312 ? 2.300 -5.859 -20.835 1.00 89.88 312 LEU A O 1
ATOM 2523 N N . THR A 1 313 ? 4.108 -6.535 -19.711 1.00 93.06 313 THR A N 1
ATOM 2524 C CA . THR A 1 313 ? 3.493 -7.737 -19.145 1.00 93.06 313 THR A CA 1
ATOM 2525 C C . THR A 1 313 ? 3.180 -7.514 -17.669 1.00 93.06 313 THR A C 1
ATOM 2527 O O . THR A 1 313 ? 4.079 -7.265 -16.864 1.00 93.06 313 THR A O 1
ATOM 2530 N N . LEU A 1 314 ? 1.903 -7.606 -17.294 1.00 94.50 314 LEU A N 1
ATOM 2531 C CA . LEU A 1 314 ? 1.472 -7.659 -15.900 1.00 94.50 314 LEU A CA 1
ATOM 2532 C C . LEU A 1 314 ? 1.579 -9.101 -15.403 1.00 94.50 314 LEU A C 1
ATOM 2534 O O . LEU A 1 314 ? 0.778 -9.957 -15.787 1.00 94.50 314 LEU A O 1
ATOM 2538 N N . ARG A 1 315 ? 2.524 -9.347 -14.493 1.00 94.62 315 ARG A N 1
ATOM 2539 C CA . ARG A 1 315 ? 2.612 -10.601 -13.741 1.00 94.62 315 ARG A CA 1
ATOM 2540 C C . ARG A 1 315 ? 1.976 -10.396 -12.382 1.00 94.62 315 ARG A C 1
ATOM 2542 O O . ARG A 1 315 ? 2.522 -9.685 -11.541 1.00 94.62 315 ARG A O 1
ATOM 2549 N N . ALA A 1 316 ? 0.817 -11.000 -12.150 1.00 94.12 316 ALA A N 1
ATOM 2550 C CA . ALA A 1 316 ? 0.072 -10.820 -10.909 1.00 94.12 316 ALA A CA 1
ATOM 2551 C C . ALA A 1 316 ? -0.276 -12.155 -10.250 1.00 94.12 316 ALA A C 1
ATOM 2553 O O . ALA A 1 316 ? -0.641 -13.127 -10.905 1.00 94.12 316 ALA A O 1
ATOM 2554 N N . ARG A 1 317 ? -0.205 -12.185 -8.917 1.00 91.88 317 ARG A N 1
ATOM 2555 C CA . ARG A 1 317 ? -0.749 -13.269 -8.101 1.00 91.88 317 ARG A CA 1
ATOM 2556 C C . ARG A 1 317 ? -2.121 -12.851 -7.601 1.00 91.88 317 ARG A C 1
ATOM 2558 O O . ARG A 1 317 ? -2.248 -12.082 -6.643 1.00 91.88 317 ARG A O 1
ATOM 2565 N N . GLU A 1 318 ? -3.134 -13.362 -8.276 1.00 92.88 318 GLU A N 1
ATOM 2566 C CA . GLU A 1 318 ? -4.527 -13.123 -7.945 1.00 92.88 318 GLU A CA 1
ATOM 2567 C C . GLU A 1 318 ? -5.020 -14.022 -6.811 1.00 92.88 318 GLU A C 1
ATOM 2569 O O . GLU A 1 318 ? -4.659 -15.192 -6.682 1.00 92.88 318 GLU A O 1
ATOM 2574 N N . ARG A 1 319 ? -5.877 -13.445 -5.978 1.00 91.44 319 ARG A N 1
ATOM 2575 C CA . ARG A 1 319 ? -6.650 -14.104 -4.939 1.00 91.44 319 ARG A CA 1
ATOM 2576 C C . ARG A 1 319 ? -8.026 -14.391 -5.507 1.00 91.44 319 ARG A C 1
ATOM 2578 O O . ARG A 1 319 ? -8.735 -13.474 -5.914 1.00 91.44 319 ARG A O 1
ATOM 2585 N N . HIS A 1 320 ? -8.421 -15.650 -5.448 1.00 92.38 320 HIS A N 1
ATOM 2586 C CA . HIS A 1 320 ? -9.742 -16.082 -5.861 1.00 92.38 320 HIS A CA 1
ATOM 2587 C C . HIS A 1 320 ? -10.284 -17.123 -4.881 1.00 92.38 320 HIS A C 1
ATOM 2589 O O . HIS A 1 320 ? -9.549 -18.006 -4.433 1.00 92.38 320 HIS A O 1
ATOM 2595 N N . GLY A 1 321 ? -11.572 -17.013 -4.557 1.00 93.00 321 GLY A N 1
ATOM 2596 C CA . GLY A 1 321 ? -12.263 -17.957 -3.689 1.00 93.00 321 GLY A CA 1
ATOM 2597 C C . GLY A 1 321 ? -11.775 -17.926 -2.233 1.00 93.00 321 GLY A C 1
ATOM 2598 O O . GLY A 1 321 ? -11.227 -16.914 -1.774 1.00 93.00 321 GLY A O 1
ATOM 2599 N N . PRO A 1 322 ? -12.012 -19.009 -1.472 1.00 91.56 322 PRO A N 1
ATOM 2600 C CA . PRO A 1 322 ? -11.580 -19.124 -0.085 1.00 91.56 322 PRO A CA 1
ATOM 2601 C C . PRO A 1 322 ? -10.089 -19.482 0.040 1.00 91.56 322 PRO A C 1
ATOM 2603 O O . PRO A 1 322 ? -9.552 -20.273 -0.729 1.00 91.56 322 PRO A O 1
ATOM 2606 N N . ASN A 1 323 ? -9.426 -18.958 1.077 1.00 85.38 323 ASN A N 1
ATOM 2607 C CA . ASN A 1 323 ? -8.081 -19.383 1.493 1.00 85.38 323 ASN A CA 1
ATOM 2608 C C . ASN A 1 323 ? -8.131 -19.970 2.912 1.00 85.38 323 ASN A C 1
ATOM 2610 O O . ASN A 1 323 ? -7.864 -19.271 3.891 1.00 85.38 323 ASN A O 1
ATOM 2614 N N . PHE A 1 324 ? -8.470 -21.256 3.022 1.00 89.62 324 PHE A N 1
ATOM 2615 C CA . PHE A 1 324 ? -8.707 -21.928 4.306 1.00 89.62 324 PHE A CA 1
ATOM 2616 C C . PHE A 1 324 ? -7.507 -21.891 5.263 1.00 89.62 324 PHE A C 1
ATOM 2618 O O . PHE A 1 324 ? -7.693 -21.742 6.468 1.00 89.62 324 PHE A O 1
ATOM 2625 N N . VAL A 1 325 ? -6.275 -21.950 4.745 1.00 86.50 325 VAL A N 1
ATOM 2626 C CA . VAL A 1 325 ? -5.055 -21.854 5.570 1.00 86.50 325 VAL A CA 1
ATOM 2627 C C . VAL A 1 325 ? -4.997 -20.502 6.284 1.00 86.50 325 VAL A C 1
ATOM 2629 O O . VAL A 1 325 ? -4.706 -20.431 7.476 1.00 86.50 325 VAL A O 1
ATOM 2632 N N . SER A 1 326 ? -5.354 -19.421 5.588 1.00 86.25 326 SER A N 1
ATOM 2633 C CA . SER A 1 326 ? -5.406 -18.089 6.195 1.00 86.25 326 SER A CA 1
ATOM 2634 C C . SER A 1 326 ? -6.548 -17.910 7.204 1.00 86.25 326 SER A C 1
ATOM 2636 O O . SER A 1 326 ? -6.484 -16.994 8.022 1.00 86.25 326 SER A O 1
ATOM 2638 N N . TRP A 1 327 ? -7.578 -18.766 7.193 1.00 92.00 327 TRP A N 1
ATOM 2639 C CA . TRP A 1 327 ? -8.716 -18.643 8.112 1.00 92.00 327 TRP A CA 1
ATOM 2640 C C . TRP A 1 327 ? -8.344 -19.027 9.542 1.00 92.00 327 TRP A C 1
ATOM 2642 O O . TRP A 1 327 ? -8.864 -18.440 10.487 1.00 92.00 327 TRP A O 1
ATOM 2652 N N . ILE A 1 328 ? -7.423 -19.975 9.714 1.00 91.44 328 ILE A N 1
ATOM 2653 C CA . ILE A 1 328 ? -7.050 -20.527 11.025 1.00 91.44 328 ILE A CA 1
ATOM 2654 C C . ILE A 1 328 ? -5.838 -19.838 11.671 1.00 91.44 328 ILE A C 1
ATOM 2656 O O . ILE A 1 328 ? -5.420 -20.211 12.765 1.00 91.44 328 ILE A O 1
ATOM 2660 N N . ARG A 1 329 ? -5.289 -18.791 11.043 1.00 91.75 329 ARG A N 1
ATOM 2661 C CA . ARG A 1 329 ? -4.092 -18.074 11.532 1.00 91.75 329 ARG A CA 1
ATOM 2662 C C . ARG A 1 329 ? -4.242 -17.431 12.921 1.00 91.75 329 ARG A C 1
ATOM 2664 O O . ARG A 1 329 ? -3.243 -17.075 13.533 1.00 91.75 329 ARG A O 1
ATOM 2671 N N . GLY A 1 330 ? -5.473 -17.279 13.418 1.00 92.25 330 GLY A N 1
ATOM 2672 C CA . GLY A 1 330 ? -5.772 -16.714 14.738 1.00 92.25 330 GLY A CA 1
ATOM 2673 C C . GLY A 1 330 ? -6.142 -17.725 15.821 1.00 92.25 330 GLY A C 1
ATOM 2674 O O . GLY A 1 330 ? -6.519 -17.306 16.917 1.00 92.25 330 GLY A O 1
ATOM 2675 N N . LEU A 1 331 ? -6.074 -19.037 15.551 1.00 92.62 331 LEU A N 1
ATOM 2676 C CA . LEU A 1 331 ? -6.561 -20.054 16.494 1.00 92.62 331 LEU A CA 1
ATOM 2677 C C . LEU A 1 331 ? -5.848 -20.004 17.853 1.00 92.62 331 LEU A C 1
ATOM 2679 O O . LEU A 1 331 ? -6.492 -20.216 18.878 1.00 92.62 331 LEU A O 1
ATOM 2683 N N . LEU A 1 332 ? -4.560 -19.640 17.872 1.00 89.44 332 LEU A N 1
ATOM 2684 C CA . LEU A 1 332 ? -3.754 -19.485 19.094 1.00 89.44 332 LEU A CA 1
ATOM 2685 C C . LEU A 1 332 ? -4.325 -18.455 20.083 1.00 89.44 332 LEU A C 1
ATOM 2687 O O . LEU A 1 332 ? -3.978 -18.469 21.259 1.00 89.44 332 LEU A O 1
ATOM 2691 N N . TYR A 1 333 ? -5.193 -17.563 19.612 1.00 89.56 333 TYR A N 1
ATOM 2692 C CA . TYR A 1 333 ? -5.888 -16.563 20.416 1.00 89.56 333 TYR A CA 1
ATOM 2693 C C . TYR A 1 333 ? -7.387 -16.522 20.061 1.00 89.56 333 TYR A C 1
ATOM 2695 O O . TYR A 1 333 ? -8.006 -15.459 19.991 1.00 89.56 333 TYR A O 1
ATOM 2703 N N . GLN A 1 334 ? -7.973 -17.707 19.827 1.00 95.56 334 GLN A N 1
ATOM 2704 C CA . GLN A 1 334 ? -9.424 -17.928 19.724 1.00 95.56 334 GLN A CA 1
ATOM 2705 C C . GLN A 1 334 ? -10.108 -17.060 18.654 1.00 95.56 334 GLN A C 1
ATOM 2707 O O . GLN A 1 334 ? -11.177 -16.488 18.883 1.00 95.56 334 GLN A O 1
ATOM 2712 N N . THR A 1 335 ? -9.461 -16.917 17.493 1.00 96.06 335 THR A N 1
ATOM 2713 C CA . THR A 1 335 ? -9.964 -16.131 16.358 1.00 96.06 335 THR A CA 1
ATOM 2714 C C . THR A 1 335 ? -9.859 -16.911 15.042 1.00 96.06 335 THR A C 1
ATOM 2716 O O . THR A 1 335 ? -8.841 -17.548 14.777 1.00 96.06 335 THR A O 1
ATOM 2719 N N . VAL A 1 336 ? -10.871 -16.814 14.175 1.00 96.50 336 VAL A N 1
ATOM 2720 C CA . VAL A 1 336 ? -10.790 -17.222 12.759 1.00 96.50 336 VAL A CA 1
ATOM 2721 C C . VAL A 1 336 ? -11.059 -16.051 11.821 1.00 96.50 336 VAL A C 1
ATOM 2723 O O . VAL A 1 336 ? -11.750 -15.100 12.186 1.00 96.50 336 VAL A O 1
ATOM 2726 N N . TYR A 1 337 ? -10.543 -16.152 10.596 1.00 95.88 337 TYR A N 1
ATOM 2727 C CA . TYR A 1 337 ? -10.661 -15.132 9.553 1.00 95.88 337 TYR A CA 1
ATOM 2728 C C . TYR A 1 337 ? -11.252 -15.671 8.236 1.00 95.88 337 TYR A C 1
ATOM 2730 O O . TYR A 1 337 ? -10.544 -15.686 7.224 1.00 95.88 337 TYR A O 1
ATOM 2738 N N . PRO A 1 338 ? -12.514 -16.150 8.206 1.00 96.12 338 PRO A N 1
ATOM 2739 C CA . PRO A 1 338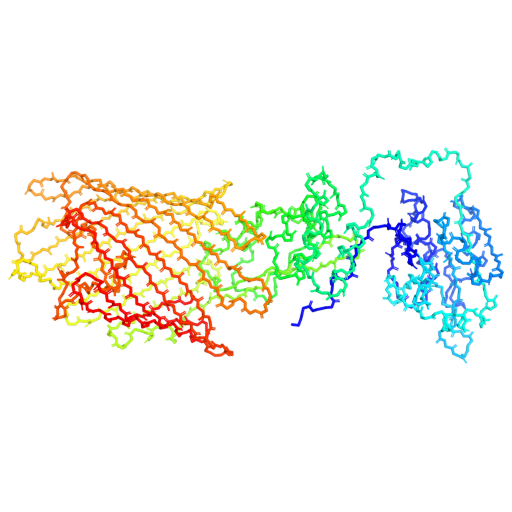 ? -13.149 -16.550 6.957 1.00 96.12 338 PRO A CA 1
ATOM 2740 C C . PRO A 1 338 ? -13.144 -15.402 5.944 1.00 96.12 338 PRO A C 1
ATOM 2742 O O . PRO A 1 338 ? -13.428 -14.253 6.279 1.00 96.12 338 PRO A O 1
ATOM 2745 N N . ALA A 1 339 ? -12.802 -15.698 4.698 1.00 95.06 339 ALA A N 1
ATOM 2746 C CA . ALA A 1 339 ? -12.696 -14.696 3.646 1.00 95.06 339 ALA A CA 1
ATOM 2747 C C . ALA A 1 339 ? -12.882 -15.323 2.266 1.00 95.06 339 ALA A C 1
ATOM 2749 O O . ALA A 1 339 ? -12.487 -16.472 2.051 1.00 95.06 339 ALA A O 1
ATOM 2750 N N . TRP A 1 340 ? -13.423 -14.538 1.338 1.00 95.56 340 TRP A N 1
ATOM 2751 C CA . TRP A 1 340 ? -13.645 -14.891 -0.059 1.00 95.56 340 TRP A CA 1
ATOM 2752 C C . TRP A 1 340 ? -13.159 -13.763 -0.968 1.00 95.56 340 TRP A C 1
ATOM 2754 O O . TRP A 1 340 ? -13.448 -12.594 -0.713 1.00 95.56 340 TRP A O 1
ATOM 2764 N N . TRP A 1 341 ? -12.459 -14.110 -2.045 1.00 95.19 341 TRP A N 1
ATOM 2765 C CA . TRP A 1 341 ? -11.851 -13.145 -2.964 1.00 95.19 341 TRP A CA 1
ATOM 2766 C C . TRP A 1 341 ? -12.403 -13.269 -4.371 1.00 95.19 341 TRP A C 1
ATOM 2768 O O . TRP A 1 341 ? -12.694 -14.374 -4.830 1.00 95.19 341 TRP A O 1
ATOM 2778 N N . ASN A 1 342 ? -12.510 -12.126 -5.043 1.00 95.56 342 ASN A N 1
ATOM 2779 C CA . ASN A 1 342 ? -12.875 -12.026 -6.449 1.00 95.56 342 ASN A CA 1
ATOM 2780 C C . ASN A 1 342 ? -14.112 -12.858 -6.857 1.00 95.56 342 ASN A C 1
ATOM 2782 O O . ASN A 1 342 ? -14.074 -13.622 -7.822 1.00 95.56 342 ASN A O 1
ATOM 2786 N N . ALA A 1 343 ? -15.223 -12.746 -6.122 1.00 95.19 343 ALA A N 1
ATOM 2787 C CA . ALA A 1 343 ? -16.412 -13.536 -6.442 1.00 95.19 343 ALA A CA 1
ATOM 2788 C C . ALA A 1 343 ? -16.924 -13.222 -7.865 1.00 95.19 343 ALA A C 1
ATOM 2790 O O . ALA A 1 343 ? -17.224 -12.070 -8.192 1.00 95.19 343 ALA A O 1
ATOM 2791 N N . GLY A 1 344 ? -16.996 -14.258 -8.708 1.00 91.94 344 GLY A N 1
ATOM 2792 C CA . GLY A 1 344 ? -17.455 -14.165 -10.097 1.00 91.94 344 GLY A CA 1
ATOM 2793 C C . GLY A 1 344 ? -16.572 -13.313 -11.015 1.00 91.94 344 GLY A C 1
ATOM 2794 O O . GLY A 1 344 ? -17.088 -12.797 -11.997 1.00 91.94 344 GLY A O 1
ATOM 2795 N N . GLY A 1 345 ? -15.294 -13.088 -10.684 1.00 93.31 345 GLY A N 1
ATOM 2796 C CA . GLY A 1 345 ? -14.396 -12.255 -11.499 1.00 93.31 345 GLY A CA 1
ATOM 2797 C C . GLY A 1 345 ? -14.595 -10.741 -11.325 1.00 93.31 345 GLY A C 1
ATOM 2798 O O . GLY A 1 345 ? -13.971 -9.939 -12.020 1.00 93.31 345 GLY A O 1
ATOM 2799 N N . ARG A 1 346 ? -15.468 -10.317 -10.401 1.00 93.25 346 ARG A N 1
ATOM 2800 C CA . ARG A 1 346 ? -15.940 -8.923 -10.284 1.00 93.25 346 ARG A CA 1
ATOM 2801 C C . ARG A 1 346 ? -15.202 -8.084 -9.240 1.00 93.25 346 ARG A C 1
ATOM 2803 O O . ARG A 1 346 ? -15.654 -6.987 -8.913 1.00 93.25 346 ARG A O 1
ATOM 2810 N N . ALA A 1 347 ? -14.101 -8.590 -8.689 1.00 94.75 347 ALA A N 1
ATOM 2811 C CA . ALA A 1 347 ? -13.399 -8.015 -7.541 1.00 94.75 347 ALA A CA 1
ATOM 2812 C C . ALA A 1 347 ? -14.333 -7.766 -6.339 1.00 94.75 347 ALA A C 1
ATOM 2814 O O . ALA A 1 347 ? -14.235 -6.756 -5.648 1.00 94.75 347 ALA A O 1
ATOM 2815 N N . ILE A 1 348 ? -15.288 -8.677 -6.118 1.00 95.75 348 ILE A N 1
ATOM 2816 C CA . ILE A 1 348 ? -16.122 -8.693 -4.914 1.00 95.75 348 ILE A CA 1
ATOM 2817 C C . ILE A 1 348 ? -15.369 -9.482 -3.846 1.00 95.75 348 ILE A C 1
ATOM 2819 O O . ILE A 1 348 ? -15.143 -10.685 -3.999 1.00 95.75 348 ILE A O 1
ATOM 2823 N N . ASN A 1 349 ? -14.996 -8.795 -2.771 1.00 96.62 349 ASN A N 1
ATOM 2824 C CA . ASN A 1 349 ? -14.191 -9.347 -1.691 1.00 96.62 349 ASN A CA 1
ATOM 2825 C C . ASN A 1 349 ? -14.977 -9.321 -0.383 1.00 96.62 349 ASN A C 1
ATOM 2827 O O . ASN A 1 349 ? -15.510 -8.276 0.000 1.00 96.62 349 ASN A O 1
ATOM 2831 N N . LEU A 1 350 ? -15.009 -10.458 0.303 1.00 97.25 350 LEU A N 1
ATOM 2832 C CA . LEU A 1 350 ? -15.586 -10.620 1.628 1.00 97.25 350 LEU A CA 1
ATOM 2833 C C . LEU A 1 350 ? -14.473 -10.963 2.614 1.00 97.25 350 LEU A C 1
ATOM 2835 O O . LEU A 1 350 ? -13.808 -11.988 2.483 1.00 97.25 350 LEU A O 1
ATOM 2839 N N . GLU A 1 351 ? -14.309 -10.134 3.629 1.00 95.81 351 GLU A N 1
ATOM 2840 C CA . GLU A 1 351 ? -13.424 -10.385 4.759 1.00 95.81 351 GLU A CA 1
ATOM 2841 C C . GLU A 1 351 ? -14.249 -10.537 6.022 1.00 95.81 351 GLU A C 1
ATOM 2843 O O . GLU A 1 351 ? -15.252 -9.845 6.198 1.00 95.81 351 GLU A O 1
ATOM 2848 N N . SER A 1 352 ? -13.827 -11.420 6.921 1.00 97.06 352 SER A N 1
ATOM 2849 C CA . SER A 1 352 ? -14.450 -11.532 8.229 1.00 97.06 352 SER A CA 1
ATOM 2850 C C . SER A 1 352 ? -13.456 -11.914 9.318 1.00 97.06 352 SER A C 1
ATOM 2852 O O . SER A 1 352 ? -12.350 -12.389 9.053 1.00 97.06 352 SER A O 1
ATOM 2854 N N . LEU A 1 353 ? -13.857 -11.661 10.557 1.00 96.56 353 LEU A N 1
ATOM 2855 C CA . LEU A 1 353 ? -13.156 -12.013 11.781 1.00 96.56 353 LEU A CA 1
ATOM 2856 C C . LEU A 1 353 ? -14.201 -12.491 12.780 1.00 96.56 353 LEU A C 1
ATOM 2858 O O . LEU A 1 353 ? -15.157 -11.774 13.074 1.00 96.56 353 LEU A O 1
ATOM 2862 N N . ILE A 1 354 ? -13.999 -13.683 13.330 1.00 97.88 354 ILE A N 1
ATOM 2863 C CA . ILE A 1 354 ? -14.822 -14.229 14.408 1.00 97.88 354 ILE A CA 1
ATOM 2864 C C . ILE A 1 354 ? -13.891 -14.572 15.562 1.00 97.88 354 ILE A C 1
ATOM 2866 O O . ILE A 1 354 ? -13.051 -15.460 15.435 1.00 97.88 354 ILE A O 1
ATOM 2870 N N . ARG A 1 355 ? -14.034 -13.864 16.681 1.00 97.19 355 ARG A N 1
ATOM 2871 C CA . ARG A 1 355 ? -13.282 -14.069 17.921 1.00 97.19 355 ARG A CA 1
ATOM 2872 C C . ARG A 1 355 ? -14.236 -14.461 19.040 1.00 97.19 355 ARG A C 1
ATOM 2874 O O . ARG A 1 355 ? -15.186 -13.729 19.325 1.00 97.19 355 ARG A O 1
ATOM 2881 N N . TRP A 1 356 ? -13.949 -15.582 19.693 1.00 97.06 356 TRP A N 1
ATOM 2882 C CA . TRP A 1 356 ? -14.753 -16.143 20.788 1.00 97.06 356 TRP A CA 1
ATOM 2883 C C . TRP A 1 356 ? -14.003 -16.162 22.127 1.00 97.06 356 TRP A C 1
ATOM 2885 O O . TRP A 1 356 ? -14.268 -17.003 22.984 1.00 97.06 356 TRP A O 1
ATOM 2895 N N . ASP A 1 357 ? -13.086 -15.212 22.310 1.00 94.94 357 ASP A N 1
ATOM 2896 C CA . ASP A 1 357 ? -12.383 -14.993 23.573 1.00 94.94 357 ASP A CA 1
ATOM 2897 C C . ASP A 1 357 ? -13.362 -14.798 24.745 1.00 94.94 357 ASP A C 1
ATOM 2899 O O . ASP A 1 357 ? -14.479 -14.286 24.587 1.00 94.94 357 ASP A O 1
ATOM 2903 N N . ARG A 1 358 ? -12.951 -15.242 25.939 1.00 94.44 358 ARG A N 1
ATOM 2904 C CA . ARG A 1 358 ? -13.800 -15.215 27.139 1.00 94.44 358 ARG A CA 1
ATOM 2905 C C . ARG A 1 358 ? -14.258 -13.798 27.482 1.00 94.44 358 ARG A C 1
ATOM 2907 O O . ARG A 1 358 ? -15.420 -13.628 27.860 1.00 94.44 358 ARG A O 1
ATOM 2914 N N . ASP A 1 359 ? -13.362 -12.825 27.350 1.00 94.75 359 ASP A N 1
ATOM 2915 C CA . ASP A 1 359 ? -13.562 -11.439 27.762 1.00 94.75 359 ASP A CA 1
ATOM 2916 C C . ASP A 1 359 ? -13.788 -10.489 26.576 1.00 94.75 359 ASP A C 1
ATOM 2918 O O . ASP A 1 359 ? -14.374 -9.425 26.763 1.00 94.75 359 ASP A O 1
ATOM 2922 N N . ASN A 1 360 ? -13.379 -10.863 25.358 1.00 95.00 360 ASN A N 1
ATOM 2923 C CA . ASN A 1 360 ? -13.381 -9.990 24.179 1.00 95.00 360 ASN A CA 1
ATOM 2924 C C . ASN A 1 360 ? -13.919 -10.702 22.933 1.00 95.00 360 ASN A C 1
ATOM 2926 O O . ASN A 1 360 ? -13.171 -11.105 22.036 1.00 95.00 360 ASN A O 1
ATOM 2930 N N . ARG A 1 361 ? -15.242 -10.826 22.833 1.00 97.62 361 ARG A N 1
ATOM 2931 C CA . ARG A 1 361 ? -15.893 -11.434 21.665 1.00 97.62 361 ARG A CA 1
ATOM 2932 C C . ARG A 1 361 ? -16.089 -10.393 20.576 1.00 97.62 361 ARG A C 1
ATOM 2934 O O . ARG A 1 361 ? -16.561 -9.287 20.850 1.00 97.62 361 ARG A O 1
ATOM 2941 N N . ARG A 1 362 ? -15.781 -10.759 19.335 1.00 97.62 362 ARG A N 1
ATOM 2942 C CA . ARG A 1 362 ? -15.919 -9.868 18.180 1.00 97.62 362 ARG A CA 1
ATOM 2943 C C . ARG A 1 362 ? -16.353 -10.640 16.945 1.00 97.62 362 ARG A C 1
ATOM 2945 O O . ARG A 1 362 ? -15.767 -11.667 16.621 1.00 97.62 362 ARG A O 1
ATOM 2952 N N . GLY A 1 363 ? -17.356 -10.123 16.254 1.00 98.31 363 GLY A N 1
ATOM 2953 C CA . GLY A 1 363 ? -17.705 -10.509 14.895 1.00 98.31 363 GLY A CA 1
ATOM 2954 C C . GLY A 1 363 ? -17.516 -9.296 14.001 1.00 98.31 363 GLY A C 1
ATOM 2955 O O . GLY A 1 363 ? -18.143 -8.269 14.228 1.00 98.31 363 GLY A O 1
ATOM 2956 N N . TRP A 1 364 ? -16.651 -9.384 13.004 1.00 98.06 364 TRP A N 1
ATOM 2957 C CA . TRP A 1 364 ? -16.458 -8.320 12.027 1.00 98.06 364 TRP A CA 1
ATOM 2958 C C . TRP A 1 364 ? -16.568 -8.892 10.623 1.00 98.06 364 TRP A C 1
ATOM 2960 O O . TRP A 1 364 ? -16.119 -10.007 10.369 1.00 98.06 364 TRP A O 1
ATOM 2970 N N . MET A 1 365 ? -17.179 -8.136 9.723 1.00 98.31 365 MET A N 1
ATOM 2971 C CA . MET A 1 365 ? -17.337 -8.488 8.321 1.00 98.31 365 MET A CA 1
ATOM 2972 C C . MET A 1 365 ? -17.181 -7.232 7.466 1.00 98.31 365 MET A C 1
ATOM 2974 O O . MET A 1 365 ? -17.685 -6.172 7.832 1.00 98.31 365 MET A O 1
ATOM 2978 N N . SER A 1 366 ? -16.511 -7.352 6.325 1.00 98.12 366 SER A N 1
ATOM 2979 C CA . SER A 1 366 ? -16.320 -6.278 5.355 1.00 98.12 366 SER A CA 1
ATOM 2980 C C . SER A 1 366 ? -16.517 -6.813 3.944 1.00 98.12 366 SER A C 1
ATOM 2982 O O . SER A 1 366 ? -15.799 -7.709 3.507 1.00 98.12 366 SER A O 1
ATOM 2984 N N . LEU A 1 367 ? -17.481 -6.246 3.227 1.00 98.19 367 LEU A N 1
ATOM 2985 C CA . LEU A 1 367 ? -17.720 -6.483 1.809 1.00 98.19 367 LEU A CA 1
ATOM 2986 C C . LEU A 1 367 ? -17.185 -5.288 1.023 1.00 98.19 367 LEU A C 1
ATOM 2988 O O . LEU A 1 367 ? -17.543 -4.151 1.323 1.00 98.19 367 LEU A O 1
ATOM 2992 N N . SER A 1 368 ? -16.365 -5.521 0.005 1.00 97.06 368 SER A N 1
ATOM 2993 C CA . SER A 1 368 ? -15.860 -4.453 -0.864 1.00 97.06 368 SER A CA 1
ATOM 2994 C C . SER A 1 368 ? -15.884 -4.848 -2.330 1.00 97.06 368 SER A C 1
ATOM 2996 O O . SER A 1 368 ? -15.751 -6.026 -2.661 1.00 97.06 368 SER A O 1
ATOM 2998 N N . SER A 1 369 ? -16.086 -3.862 -3.201 1.00 95.81 369 SER A N 1
ATOM 2999 C CA . SER A 1 369 ? -16.005 -4.037 -4.650 1.00 95.81 369 SER A CA 1
ATOM 3000 C C . SER A 1 369 ? -15.876 -2.682 -5.358 1.00 95.81 369 SER A C 1
ATOM 3002 O O . SER A 1 369 ? -16.358 -1.669 -4.832 1.00 95.81 369 SER A O 1
ATOM 3004 N N . PRO A 1 370 ? -15.259 -2.627 -6.552 1.00 94.19 370 PRO A N 1
ATOM 3005 C CA . PRO A 1 370 ? -15.328 -1.455 -7.414 1.00 94.19 370 PRO A CA 1
ATOM 3006 C C . PRO A 1 370 ? -16.776 -1.094 -7.760 1.00 94.19 370 PRO A C 1
ATOM 3008 O O . PRO A 1 370 ? -17.629 -1.954 -7.995 1.00 94.19 370 PRO A O 1
ATOM 3011 N N . LEU A 1 371 ? -17.069 0.199 -7.824 1.00 91.31 371 LEU A N 1
ATOM 3012 C CA . LEU A 1 371 ? -18.396 0.686 -8.155 1.00 91.31 371 LEU A CA 1
ATOM 3013 C C . LEU A 1 371 ? -18.623 0.547 -9.668 1.00 91.31 371 LEU A C 1
ATOM 3015 O O . LEU A 1 371 ? -18.071 1.293 -10.480 1.00 91.31 371 LEU A O 1
ATOM 3019 N N . ARG A 1 372 ? -19.486 -0.398 -10.057 1.00 85.81 372 ARG A N 1
ATOM 3020 C CA . ARG A 1 372 ? -19.787 -0.721 -11.465 1.00 85.81 372 ARG A CA 1
ATOM 3021 C C . ARG A 1 372 ? -18.513 -1.137 -12.224 1.00 85.81 372 ARG A C 1
ATOM 3023 O O . ARG A 1 372 ? -17.833 -2.067 -11.798 1.00 85.81 372 ARG A O 1
ATOM 3030 N N . GLN A 1 373 ? -18.222 -0.508 -13.362 1.00 80.00 373 GLN A N 1
ATOM 3031 C CA . GLN A 1 373 ? -17.013 -0.734 -14.168 1.00 80.00 373 GLN A CA 1
ATOM 3032 C C . GLN A 1 373 ? -15.930 0.328 -13.909 1.00 80.00 373 GLN A C 1
ATOM 3034 O O . GLN A 1 373 ? -14.915 0.341 -14.601 1.00 80.00 373 GLN A O 1
ATOM 3039 N N . ASN A 1 374 ? -16.136 1.236 -12.947 1.00 80.31 374 ASN A N 1
ATOM 3040 C CA . ASN A 1 374 ? -15.153 2.263 -12.625 1.00 80.31 374 ASN A CA 1
ATOM 3041 C C . ASN A 1 374 ? -14.113 1.719 -11.629 1.00 80.31 374 ASN A C 1
ATOM 3043 O O . ASN A 1 374 ? -14.451 1.373 -10.501 1.00 80.31 374 ASN A O 1
ATOM 3047 N N . SER A 1 375 ? -12.849 1.668 -12.047 1.00 80.50 375 SER A N 1
ATOM 3048 C CA . SER A 1 375 ? -11.694 1.245 -11.236 1.00 80.50 375 SER A CA 1
ATOM 3049 C C . SER A 1 375 ? -11.218 2.319 -10.246 1.00 80.50 375 SER A C 1
ATOM 3051 O O . SER A 1 375 ? -10.468 2.019 -9.316 1.00 80.50 375 SER A O 1
ATOM 3053 N N . SER A 1 376 ? -11.655 3.572 -10.414 1.00 89.19 376 SER A N 1
ATOM 3054 C CA . SER A 1 376 ? -11.288 4.692 -9.545 1.00 89.19 376 SER A CA 1
ATOM 3055 C C . SER A 1 376 ? -12.286 4.926 -8.411 1.00 89.19 376 SER A C 1
ATOM 3057 O O . SER A 1 376 ? -12.049 5.791 -7.573 1.00 89.19 376 SER A O 1
ATOM 3059 N N . LEU A 1 377 ? -13.404 4.196 -8.381 1.00 93.62 377 LEU A N 1
ATOM 3060 C CA . LEU A 1 377 ? -14.407 4.264 -7.321 1.00 93.62 377 LEU A CA 1
ATOM 3061 C C . LEU A 1 377 ? -14.652 2.863 -6.773 1.00 93.62 377 LEU A C 1
ATOM 3063 O O . LEU A 1 377 ? -14.929 1.945 -7.535 1.00 93.62 377 LEU A O 1
ATOM 3067 N N . ALA A 1 378 ? -14.619 2.699 -5.458 1.00 94.94 378 ALA A N 1
ATOM 3068 C CA . ALA A 1 378 ? -14.960 1.448 -4.790 1.00 94.94 378 ALA A CA 1
ATOM 3069 C C . ALA A 1 378 ? -15.868 1.720 -3.597 1.00 94.94 378 ALA A C 1
ATOM 3071 O O . ALA A 1 378 ? -15.794 2.785 -2.990 1.00 94.94 378 ALA A O 1
ATOM 3072 N N . TYR A 1 379 ? -16.718 0.761 -3.250 1.00 96.06 379 TYR A N 1
ATOM 3073 C CA . TYR A 1 379 ? -17.497 0.821 -2.020 1.00 96.06 379 TYR A CA 1
ATOM 3074 C C . TYR A 1 379 ? -17.001 -0.220 -1.021 1.00 96.06 379 TYR A C 1
ATOM 3076 O O . TYR A 1 379 ? -16.451 -1.263 -1.391 1.00 96.06 379 TYR A O 1
ATOM 3084 N N . ARG A 1 380 ? -17.234 0.059 0.258 1.00 97.88 380 ARG A N 1
ATOM 3085 C CA . ARG A 1 380 ? -17.010 -0.870 1.359 1.00 97.88 380 ARG A CA 1
ATOM 3086 C C . ARG A 1 380 ? -18.195 -0.822 2.311 1.00 97.88 380 ARG A C 1
ATOM 3088 O O . ARG A 1 380 ? -18.595 0.251 2.739 1.00 97.88 380 ARG A O 1
ATOM 3095 N N . LEU A 1 381 ? -18.754 -1.980 2.634 1.00 98.50 381 LEU A N 1
ATOM 3096 C CA . LEU A 1 381 ? -19.802 -2.146 3.637 1.00 98.50 381 LEU A CA 1
ATOM 3097 C C . LEU A 1 381 ? -19.235 -2.971 4.784 1.00 98.50 381 LEU A C 1
ATOM 3099 O O . LEU A 1 381 ? -18.645 -4.022 4.535 1.00 98.50 381 LEU A O 1
ATOM 3103 N N . GLN A 1 382 ? -19.407 -2.521 6.022 1.00 98.50 382 GLN A N 1
ATOM 3104 C CA . GLN A 1 382 ? -18.862 -3.203 7.193 1.00 98.50 382 GLN A CA 1
ATOM 3105 C C . GLN A 1 382 ? -19.910 -3.415 8.275 1.00 98.50 382 GLN A C 1
ATOM 3107 O O . GLN A 1 382 ? -20.743 -2.546 8.521 1.00 98.50 382 GLN A O 1
ATOM 3112 N N . LEU A 1 383 ? -19.812 -4.552 8.957 1.00 98.69 383 LEU A N 1
ATOM 3113 C CA . LEU A 1 383 ? -20.537 -4.871 10.181 1.00 98.69 383 LEU A CA 1
ATOM 3114 C C . LEU A 1 383 ? -19.510 -5.222 11.261 1.00 98.69 383 LEU A C 1
ATOM 3116 O O . LEU A 1 383 ? -18.703 -6.124 11.059 1.00 98.69 383 LEU A O 1
ATOM 3120 N N . ASP A 1 384 ? -19.541 -4.540 12.403 1.00 98.31 384 ASP A N 1
ATOM 3121 C CA . ASP A 1 384 ? -18.678 -4.822 13.558 1.00 98.31 384 ASP A CA 1
ATOM 3122 C C . ASP A 1 384 ? -19.542 -4.983 14.809 1.00 98.31 384 ASP A C 1
ATOM 3124 O O . ASP A 1 384 ? -20.185 -4.036 15.262 1.00 98.31 384 ASP A O 1
ATOM 3128 N N . THR A 1 385 ? -19.577 -6.188 15.368 1.00 98.38 385 THR A N 1
ATOM 3129 C CA . THR A 1 385 ? -20.236 -6.499 16.633 1.00 98.38 385 THR A CA 1
ATOM 3130 C C . THR A 1 385 ? -19.204 -6.900 17.674 1.00 98.38 385 THR A C 1
ATOM 3132 O O . THR A 1 385 ? -18.331 -7.733 17.425 1.00 98.38 385 THR A O 1
ATOM 3135 N N . ARG A 1 386 ? -19.283 -6.287 18.854 1.00 97.31 386 ARG A N 1
ATOM 3136 C CA . ARG A 1 386 ? -18.320 -6.461 19.941 1.00 97.31 386 ARG A CA 1
ATOM 3137 C C . ARG A 1 386 ? -19.033 -6.652 21.263 1.00 97.31 386 ARG A C 1
ATOM 3139 O O . ARG A 1 386 ? -20.038 -5.995 21.542 1.00 97.31 386 ARG A O 1
ATOM 3146 N N . ASN A 1 387 ? -18.477 -7.531 22.080 1.00 98.00 387 ASN A N 1
ATOM 3147 C CA . ASN A 1 387 ? -18.859 -7.739 23.464 1.00 98.00 387 ASN A CA 1
ATOM 3148 C C . ASN A 1 387 ? -17.573 -7.876 24.286 1.00 98.00 387 ASN A C 1
ATOM 3150 O O . ASN A 1 387 ? -16.889 -8.896 24.203 1.00 98.00 387 ASN A O 1
ATOM 3154 N N . GLU A 1 388 ? -17.231 -6.818 25.014 1.00 97.06 388 GLU A N 1
ATOM 3155 C CA . GLU A 1 388 ? -15.918 -6.628 25.629 1.00 97.06 388 GLU A CA 1
ATOM 3156 C C . GLU A 1 388 ? -16.056 -6.351 27.127 1.00 97.06 388 GLU A C 1
ATOM 3158 O O . GLU A 1 388 ? -16.861 -5.514 27.545 1.00 97.06 388 GLU A O 1
ATOM 3163 N N . ASN A 1 389 ? -15.236 -7.015 27.936 1.00 97.25 389 ASN A N 1
ATOM 3164 C CA . ASN A 1 389 ? -15.107 -6.752 29.362 1.00 97.25 389 ASN A CA 1
ATOM 3165 C C . ASN A 1 389 ? -13.951 -5.788 29.621 1.00 97.25 389 ASN A C 1
ATOM 3167 O O . ASN A 1 389 ? -12.817 -6.003 29.188 1.00 97.25 389 ASN A O 1
ATOM 3171 N N . TRP A 1 390 ? -14.242 -4.744 30.385 1.00 96.06 390 TRP A N 1
ATOM 3172 C CA . TRP A 1 390 ? -13.322 -3.661 30.690 1.00 96.06 390 TRP A CA 1
ATOM 3173 C C . TRP A 1 390 ? -13.050 -3.576 32.193 1.00 96.06 390 TRP A C 1
ATOM 3175 O O . TRP A 1 390 ? -13.938 -3.815 33.014 1.00 96.06 390 TRP A O 1
ATOM 3185 N N . LEU A 1 391 ? -11.819 -3.209 32.550 1.00 94.69 391 LEU A N 1
ATOM 3186 C CA . LEU A 1 391 ? -11.390 -2.835 33.896 1.00 94.69 391 LEU A CA 1
ATOM 3187 C C . LEU A 1 391 ? -10.740 -1.451 33.818 1.00 94.69 391 LEU A C 1
ATOM 3189 O O . LEU A 1 391 ? -9.696 -1.287 33.189 1.00 94.69 391 LEU A O 1
ATOM 3193 N N . ARG A 1 392 ? -11.351 -0.441 34.446 1.00 90.38 392 ARG A N 1
ATOM 3194 C CA . ARG A 1 392 ? -10.828 0.933 34.438 1.00 90.38 392 ARG A CA 1
ATOM 3195 C C . ARG A 1 392 ? -11.159 1.660 35.735 1.00 90.38 392 ARG A C 1
ATOM 3197 O O . ARG A 1 392 ? -12.300 1.632 36.182 1.00 90.38 392 ARG A O 1
ATOM 3204 N N . GLY A 1 393 ? -10.167 2.330 36.326 1.00 85.88 393 GLY A N 1
ATOM 3205 C CA . GLY A 1 393 ? -10.356 3.091 37.570 1.00 85.88 393 GLY A CA 1
ATOM 3206 C C . GLY A 1 393 ? -10.893 2.236 38.725 1.00 85.88 393 GLY A C 1
ATOM 3207 O O . GLY A 1 393 ? -11.724 2.702 39.493 1.00 85.88 393 GLY A O 1
ATOM 3208 N N . GLY A 1 394 ? -10.497 0.958 38.785 1.00 87.88 394 GLY A N 1
ATOM 3209 C CA . GLY A 1 394 ? -10.992 -0.014 39.767 1.00 87.88 394 GLY A CA 1
ATOM 3210 C C . GLY A 1 394 ? -12.397 -0.568 39.491 1.00 87.88 394 GLY A C 1
ATOM 3211 O O . GLY A 1 394 ? -12.823 -1.488 40.182 1.00 87.88 394 GLY A O 1
ATOM 3212 N N . GLN A 1 395 ? -13.111 -0.071 38.477 1.00 92.75 395 GLN A N 1
ATOM 3213 C CA . GLN A 1 395 ? -14.446 -0.549 38.118 1.00 92.75 395 GLN A CA 1
ATOM 3214 C C . GLN A 1 395 ? -14.395 -1.528 36.947 1.00 92.75 395 GLN A C 1
ATOM 3216 O O . GLN A 1 395 ? -13.672 -1.316 35.970 1.00 92.75 395 GLN A O 1
ATOM 3221 N N . THR A 1 396 ? -15.203 -2.585 37.036 1.00 95.31 396 THR A N 1
ATOM 3222 C CA . THR A 1 396 ? -15.417 -3.530 35.935 1.00 95.31 396 THR A CA 1
ATOM 3223 C C . THR A 1 396 ? -16.754 -3.267 35.266 1.00 95.31 396 THR A C 1
ATOM 3225 O O . THR A 1 396 ? -17.745 -2.982 35.936 1.00 95.31 396 THR A O 1
ATOM 3228 N N . PHE A 1 397 ? -16.785 -3.341 33.941 1.00 96.56 397 PHE A N 1
ATOM 3229 C CA . PHE A 1 397 ? -18.013 -3.177 33.170 1.00 96.56 397 PHE A CA 1
ATOM 3230 C C . PHE A 1 397 ? -17.916 -3.891 31.826 1.00 96.56 397 PHE A C 1
ATOM 3232 O O . PHE A 1 397 ? -16.831 -4.221 31.353 1.00 96.56 397 PHE A O 1
ATOM 3239 N N . ASN A 1 398 ? -19.065 -4.127 31.206 1.00 97.69 398 ASN A N 1
ATOM 3240 C CA . ASN A 1 398 ? -19.179 -4.739 29.894 1.00 97.69 398 ASN A CA 1
ATOM 3241 C C . ASN A 1 398 ? -19.664 -3.701 28.874 1.00 97.69 398 ASN A C 1
ATOM 3243 O O . ASN A 1 398 ? -20.561 -2.909 29.173 1.00 97.69 398 ASN A O 1
ATOM 3247 N N . LEU A 1 399 ? -19.070 -3.721 27.681 1.00 97.62 399 LEU A N 1
ATOM 3248 C CA . LEU A 1 399 ? -19.491 -2.963 26.507 1.00 97.62 399 LEU A CA 1
ATOM 3249 C C . LEU A 1 399 ? -20.053 -3.934 25.472 1.00 97.62 399 LEU A C 1
ATOM 3251 O O . LEU A 1 399 ? -19.350 -4.833 25.013 1.00 97.62 399 LEU A O 1
ATOM 3255 N N . ARG A 1 400 ? -21.287 -3.690 25.031 1.00 98.12 400 ARG A N 1
ATOM 3256 C CA . ARG A 1 400 ? -21.838 -4.288 23.810 1.00 98.12 400 ARG A CA 1
ATOM 3257 C C . ARG A 1 400 ? -22.008 -3.214 22.759 1.00 98.12 400 ARG A C 1
ATOM 3259 O O . ARG A 1 400 ? -22.702 -2.227 23.003 1.00 98.12 400 ARG A O 1
ATOM 3266 N N . ARG A 1 401 ? -21.415 -3.414 21.587 1.00 97.75 401 ARG A N 1
ATOM 3267 C CA . ARG A 1 401 ? -21.513 -2.484 20.460 1.00 97.75 401 ARG A CA 1
ATOM 3268 C C . ARG A 1 401 ? -21.828 -3.230 19.181 1.00 97.75 401 ARG A C 1
ATOM 3270 O O . ARG A 1 401 ? -21.317 -4.317 18.943 1.00 97.75 401 ARG A O 1
ATOM 3277 N N . THR A 1 402 ? -22.660 -2.639 18.342 1.00 98.50 402 THR A N 1
ATOM 3278 C CA . THR A 1 402 ? -22.841 -3.070 16.957 1.00 98.50 402 THR A CA 1
ATOM 3279 C C . THR A 1 402 ? -22.810 -1.842 16.067 1.00 98.50 402 THR A C 1
ATOM 3281 O O . THR A 1 402 ? -23.545 -0.891 16.325 1.00 98.50 402 THR A O 1
ATOM 3284 N N . GLU A 1 403 ? -21.940 -1.849 15.066 1.00 98.44 403 GLU A N 1
ATOM 3285 C CA . GLU A 1 403 ? -21.777 -0.794 14.070 1.00 98.44 403 GLU A CA 1
ATOM 3286 C C . GLU A 1 403 ? -21.997 -1.360 12.670 1.00 98.44 403 GLU A C 1
ATOM 3288 O O . GLU A 1 403 ? -21.455 -2.409 12.328 1.00 98.44 403 GLU A O 1
ATOM 3293 N N . LEU A 1 404 ? -22.776 -0.640 11.869 1.00 98.75 404 LEU A N 1
ATOM 3294 C CA . LEU A 1 404 ? -22.894 -0.823 10.430 1.00 98.75 404 LEU A CA 1
ATOM 3295 C C . LEU A 1 404 ? -22.314 0.425 9.760 1.00 98.75 404 LEU A C 1
ATOM 3297 O O . LEU A 1 404 ? -22.722 1.539 10.098 1.00 98.75 404 LEU A O 1
ATOM 3301 N N . SER A 1 405 ? -21.396 0.260 8.812 1.00 98.44 405 SER A N 1
ATOM 3302 C CA . SER A 1 405 ? -20.858 1.375 8.030 1.00 98.44 405 SER A CA 1
ATOM 3303 C C . SER A 1 405 ? -20.877 1.107 6.534 1.00 98.44 405 SER A C 1
ATOM 3305 O O . SER A 1 405 ? -20.828 -0.039 6.084 1.00 98.44 405 SER A O 1
ATOM 3307 N N . GLY A 1 406 ? -20.958 2.190 5.770 1.00 98.50 406 GLY A N 1
ATOM 3308 C CA . GLY A 1 406 ? -20.811 2.192 4.325 1.00 98.50 406 GLY A CA 1
ATOM 3309 C C . GLY A 1 406 ? -19.919 3.347 3.897 1.00 98.50 406 GLY A C 1
ATOM 3310 O O . GLY A 1 406 ? -20.169 4.493 4.272 1.00 98.50 406 GLY A O 1
ATOM 3311 N N . ASP A 1 407 ? -18.895 3.035 3.113 1.00 97.50 407 ASP A N 1
ATOM 3312 C CA . ASP A 1 407 ? -17.865 3.965 2.670 1.00 97.50 407 ASP A CA 1
ATOM 3313 C C . ASP A 1 407 ? -17.706 3.889 1.145 1.00 97.50 407 ASP A C 1
ATOM 3315 O O . ASP A 1 407 ? -17.822 2.821 0.540 1.00 97.50 407 ASP A O 1
ATOM 3319 N N . VAL A 1 408 ? -17.411 5.026 0.521 1.00 97.06 408 VAL A N 1
ATOM 3320 C CA . VAL A 1 408 ? -16.994 5.146 -0.876 1.00 97.06 408 VAL A CA 1
ATOM 3321 C C . VAL A 1 408 ? -15.558 5.648 -0.899 1.00 97.06 408 VAL A C 1
ATOM 3323 O O . VAL A 1 408 ? -15.244 6.698 -0.337 1.00 97.06 408 VAL A O 1
ATOM 3326 N N . HIS A 1 409 ? -14.695 4.896 -1.567 1.00 96.06 409 HIS A N 1
ATOM 3327 C CA . HIS A 1 409 ? -13.301 5.221 -1.821 1.00 96.06 409 HIS A CA 1
ATOM 3328 C C . HIS A 1 409 ? -13.159 5.735 -3.251 1.00 96.06 409 HIS A C 1
ATOM 3330 O O . HIS A 1 409 ? -13.630 5.093 -4.189 1.00 96.06 409 HIS A O 1
ATOM 3336 N N . ALA A 1 410 ? -12.501 6.875 -3.418 1.00 95.19 410 ALA A N 1
ATOM 3337 C CA . ALA A 1 410 ? -12.267 7.512 -4.702 1.00 95.19 410 ALA A CA 1
ATOM 3338 C C . ALA A 1 410 ? -10.774 7.767 -4.914 1.00 95.19 410 ALA A C 1
ATOM 3340 O O . ALA A 1 410 ? -10.106 8.326 -4.044 1.00 95.19 410 ALA A O 1
ATOM 3341 N N . ILE A 1 411 ? -10.272 7.375 -6.081 1.00 93.44 411 ILE A N 1
ATOM 3342 C CA . ILE A 1 411 ? -8.917 7.647 -6.558 1.00 93.44 411 ILE A CA 1
ATOM 3343 C C . ILE A 1 411 ? -9.011 8.776 -7.579 1.00 93.44 411 ILE A C 1
ATOM 3345 O O . ILE A 1 411 ? -9.744 8.679 -8.567 1.00 93.44 411 ILE A O 1
ATOM 3349 N N . PHE A 1 412 ? -8.271 9.850 -7.339 1.00 88.56 412 PHE A N 1
ATOM 3350 C CA . PHE A 1 412 ? -8.211 11.017 -8.205 1.00 88.56 412 PHE A CA 1
ATOM 3351 C C . PHE A 1 412 ? -6.826 11.153 -8.836 1.00 88.56 412 PHE A C 1
ATOM 3353 O O . PHE A 1 412 ? -5.801 10.732 -8.291 1.00 88.56 412 PHE A O 1
ATOM 3360 N N . LYS A 1 413 ? -6.787 11.854 -9.973 1.00 82.75 413 LYS A N 1
ATOM 3361 C CA . LYS A 1 413 ? -5.529 12.269 -10.600 1.00 82.75 413 LYS A CA 1
ATOM 3362 C C . LYS A 1 413 ? -4.662 13.062 -9.608 1.00 82.75 413 LYS A C 1
ATOM 3364 O O . LYS A 1 413 ? -5.161 13.741 -8.713 1.00 82.75 413 LYS A O 1
ATOM 3369 N N . GLY A 1 414 ? -3.344 13.002 -9.792 1.00 80.38 414 GLY A N 1
ATOM 3370 C CA . GLY A 1 414 ? -2.391 13.756 -8.966 1.00 80.38 414 GLY A CA 1
ATOM 3371 C C . GLY A 1 414 ? -2.048 13.115 -7.616 1.00 80.38 414 GLY A C 1
ATOM 3372 O O . GLY A 1 414 ? -1.401 13.759 -6.790 1.00 80.38 414 GLY A O 1
ATOM 3373 N N . GLY A 1 415 ? -2.434 11.853 -7.398 1.00 84.06 415 GLY A N 1
ATOM 3374 C CA . GLY A 1 415 ? -2.014 11.083 -6.225 1.00 84.06 415 GLY A CA 1
ATOM 3375 C C . GLY A 1 415 ? -2.943 11.148 -5.025 1.00 84.06 415 GLY A C 1
ATOM 3376 O O . GLY A 1 415 ? -2.536 10.736 -3.943 1.00 84.06 415 GLY A O 1
ATOM 3377 N N . TRP A 1 416 ? -4.155 11.665 -5.207 1.00 91.19 416 TRP A N 1
ATOM 3378 C CA . TRP A 1 416 ? -5.126 11.845 -4.138 1.00 91.19 416 TRP A CA 1
ATOM 3379 C C . TRP A 1 416 ? -6.078 10.658 -4.053 1.00 91.19 416 TRP A C 1
ATOM 3381 O O . TRP A 1 416 ? -6.737 10.316 -5.031 1.00 91.19 416 TRP A O 1
ATOM 3391 N N . ASN A 1 417 ? -6.213 10.097 -2.858 1.00 95.12 417 ASN A N 1
ATOM 3392 C CA . ASN A 1 417 ? -7.269 9.152 -2.521 1.00 95.12 417 ASN A CA 1
ATOM 3393 C C . ASN A 1 417 ? -8.175 9.811 -1.484 1.00 95.12 417 ASN A C 1
ATOM 3395 O O . ASN A 1 417 ? -7.669 10.367 -0.510 1.00 95.12 417 ASN A O 1
ATOM 3399 N N . ALA A 1 418 ? -9.491 9.740 -1.649 1.00 96.94 418 ALA A N 1
ATOM 3400 C CA . ALA A 1 418 ? -10.430 10.182 -0.625 1.00 96.94 418 ALA A CA 1
ATOM 3401 C C . ALA A 1 418 ? -11.395 9.065 -0.249 1.00 96.94 418 ALA A C 1
ATOM 3403 O O . ALA A 1 418 ? -11.745 8.219 -1.069 1.00 96.94 418 ALA A O 1
ATOM 3404 N N . THR A 1 419 ? -11.841 9.081 0.998 1.00 97.56 419 THR A N 1
ATOM 3405 C CA . THR A 1 419 ? -12.930 8.231 1.475 1.00 97.56 419 THR A CA 1
ATOM 3406 C C . THR A 1 419 ? -14.018 9.112 2.057 1.00 97.56 419 THR A C 1
ATOM 3408 O O . THR A 1 419 ? -13.728 10.045 2.804 1.00 97.56 419 THR A O 1
ATOM 3411 N N . SER A 1 420 ? -15.267 8.802 1.739 1.00 98.19 420 SER A N 1
ATOM 3412 C CA . SER A 1 420 ? -16.447 9.391 2.368 1.00 98.19 420 SER A CA 1
ATOM 3413 C C . SER A 1 420 ? -17.372 8.266 2.801 1.00 98.19 420 SER A C 1
ATOM 3415 O O . SER A 1 420 ? -17.609 7.341 2.029 1.00 98.19 420 SER A O 1
ATOM 3417 N N . GLY A 1 421 ? -17.880 8.318 4.025 1.00 98.19 421 GLY A N 1
ATOM 3418 C CA . GLY A 1 421 ? -18.703 7.245 4.556 1.00 98.19 421 GLY A CA 1
ATOM 3419 C C . GLY A 1 421 ? -19.572 7.654 5.728 1.00 98.19 421 GLY A C 1
ATOM 3420 O O . GLY A 1 421 ? -19.411 8.718 6.331 1.00 98.19 421 GLY A O 1
ATOM 3421 N N . VAL A 1 422 ? -20.520 6.786 6.050 1.00 98.62 422 VAL A N 1
ATOM 3422 C CA . VAL A 1 422 ? -21.438 6.941 7.178 1.00 98.62 422 VAL A CA 1
ATOM 3423 C C . VAL A 1 422 ? -21.432 5.654 7.984 1.00 98.62 422 VAL A C 1
ATOM 3425 O O . VAL A 1 422 ? -21.436 4.556 7.433 1.00 98.62 422 VAL A O 1
ATOM 3428 N N . ALA A 1 423 ? -21.444 5.794 9.303 1.00 98.25 423 ALA A N 1
ATOM 3429 C CA . ALA A 1 423 ? -21.606 4.694 10.232 1.00 98.25 423 ALA A CA 1
ATOM 3430 C C . ALA A 1 423 ? -22.777 4.958 11.172 1.00 98.25 423 ALA A C 1
ATOM 3432 O O . ALA A 1 423 ? -22.961 6.074 11.665 1.00 98.25 423 ALA A O 1
ATOM 3433 N N . VAL A 1 424 ? -23.541 3.910 11.452 1.00 98.31 424 VAL A N 1
ATOM 3434 C CA . VAL A 1 424 ? -24.550 3.881 12.506 1.00 98.31 424 VAL A CA 1
ATOM 3435 C C . VAL A 1 424 ? -24.141 2.838 13.528 1.00 98.31 424 VAL A C 1
ATOM 3437 O O . VAL A 1 424 ? -23.791 1.715 13.174 1.00 98.31 424 VAL A O 1
ATOM 3440 N N . ALA A 1 425 ? -24.167 3.203 14.804 1.00 97.44 425 ALA A N 1
ATOM 3441 C CA . ALA A 1 425 ? -23.781 2.300 15.876 1.00 97.44 425 ALA A CA 1
ATOM 3442 C C . ALA A 1 425 ? -24.808 2.316 17.000 1.00 97.44 425 ALA A C 1
ATOM 3444 O O . ALA A 1 425 ? -25.420 3.345 17.279 1.00 97.44 425 ALA A O 1
ATOM 3445 N N . ARG A 1 426 ? -24.970 1.184 17.681 1.00 97.31 426 ARG A N 1
ATOM 3446 C CA . ARG A 1 426 ? -25.698 1.077 18.946 1.00 97.31 426 ARG A CA 1
ATOM 3447 C C . ARG A 1 426 ? -24.757 0.513 19.996 1.00 97.31 426 ARG A C 1
ATOM 3449 O O . ARG A 1 426 ? -24.119 -0.511 19.755 1.00 97.31 426 ARG A O 1
ATOM 3456 N N . ARG A 1 427 ? -24.688 1.173 21.151 1.00 96.38 427 ARG A N 1
ATOM 3457 C CA . ARG A 1 427 ? -23.839 0.773 22.278 1.00 96.38 427 ARG A CA 1
ATOM 3458 C C . ARG A 1 427 ? -24.636 0.650 23.572 1.00 96.38 427 ARG A C 1
ATOM 3460 O O . ARG A 1 427 ? -25.577 1.411 23.800 1.00 96.38 427 ARG A O 1
ATOM 3467 N N . ALA A 1 428 ? -24.250 -0.293 24.415 1.00 96.62 428 ALA A N 1
ATOM 3468 C CA . ALA A 1 428 ? -24.786 -0.481 25.753 1.00 96.62 428 ALA A CA 1
ATOM 3469 C C . ALA A 1 428 ? -23.641 -0.787 26.718 1.00 96.62 428 ALA A C 1
ATOM 3471 O O . ALA A 1 428 ? -22.743 -1.565 26.390 1.00 96.62 428 ALA A O 1
ATOM 3472 N N . PHE A 1 429 ? -23.708 -0.186 27.902 1.00 96.06 429 PHE A N 1
ATOM 3473 C CA . PHE A 1 429 ? -22.763 -0.402 28.986 1.00 96.06 429 PHE A CA 1
ATOM 3474 C C . PHE A 1 429 ? -23.489 -0.974 30.199 1.00 96.06 429 PHE A C 1
ATOM 3476 O O . PHE A 1 429 ? -24.663 -0.679 30.414 1.00 96.06 429 PHE A O 1
ATOM 3483 N N . THR A 1 430 ? -22.791 -1.765 31.009 1.00 96.56 430 THR A N 1
ATOM 3484 C CA . THR A 1 430 ? -23.311 -2.219 32.312 1.00 96.56 430 THR A CA 1
ATOM 3485 C C . THR A 1 430 ? -22.970 -1.270 33.463 1.00 96.56 430 THR A C 1
ATOM 3487 O O . THR A 1 430 ? -23.273 -1.582 34.610 1.00 96.56 430 THR A O 1
ATOM 3490 N N . ASN A 1 431 ? -22.308 -0.144 33.184 1.00 92.75 431 ASN A N 1
ATOM 3491 C CA . ASN A 1 431 ? -21.990 0.902 34.157 1.00 92.75 431 ASN A CA 1
ATOM 3492 C C . ASN A 1 431 ? -22.744 2.207 33.840 1.00 92.75 431 ASN A C 1
ATOM 3494 O O . ASN A 1 431 ? -23.699 2.219 33.069 1.00 92.75 431 ASN A O 1
ATOM 3498 N N . SER A 1 432 ? -22.295 3.316 34.432 1.00 88.25 432 SER A N 1
ATOM 3499 C CA . SER A 1 432 ? -22.883 4.650 34.274 1.00 88.25 432 SER A CA 1
ATOM 3500 C C . SER A 1 432 ? -22.531 5.369 32.963 1.00 88.25 432 SER A C 1
ATOM 3502 O O . SER A 1 432 ? -22.924 6.523 32.786 1.00 88.25 432 SER A O 1
ATOM 3504 N N . PHE A 1 433 ? -21.788 4.750 32.040 1.00 89.81 433 PHE A N 1
ATOM 3505 C CA . PHE A 1 433 ? -21.478 5.386 30.760 1.00 89.81 433 PHE A CA 1
ATOM 3506 C C . PHE A 1 433 ? -22.711 5.495 29.861 1.00 89.81 433 PHE A C 1
ATOM 3508 O O . PHE A 1 433 ? -23.558 4.605 29.803 1.00 89.81 433 PHE A O 1
ATOM 3515 N N . ALA A 1 434 ? -22.783 6.597 29.112 1.00 87.81 434 ALA A N 1
ATOM 3516 C CA . ALA A 1 434 ? -23.884 6.864 28.200 1.00 87.81 434 ALA A CA 1
ATOM 3517 C C . ALA A 1 434 ? -23.913 5.844 27.047 1.00 87.81 434 ALA A C 1
ATOM 3519 O O . ALA A 1 434 ? -23.072 5.854 26.142 1.00 87.81 434 ALA A O 1
ATOM 3520 N N . GLY A 1 435 ? -24.910 4.959 27.085 1.00 91.31 435 GLY A N 1
ATOM 3521 C CA . GLY A 1 435 ? -25.279 4.089 25.973 1.00 91.31 435 GLY A CA 1
ATOM 3522 C C . GLY A 1 435 ? -26.069 4.825 24.882 1.00 91.31 435 GLY A C 1
ATOM 3523 O O . GLY A 1 435 ? -26.294 6.030 24.954 1.00 91.31 435 GLY A O 1
ATOM 3524 N N . GLY A 1 436 ? -26.534 4.090 23.873 1.00 94.12 436 GLY A N 1
ATOM 3525 C CA . GLY A 1 436 ? -27.488 4.592 22.879 1.00 94.12 436 GLY A CA 1
ATOM 3526 C C . GLY A 1 436 ? -27.048 4.402 21.433 1.00 94.12 436 GLY A C 1
ATOM 3527 O O . GLY A 1 436 ? -26.038 3.760 21.140 1.00 94.12 436 GLY A O 1
ATOM 3528 N N . ALA A 1 437 ? -27.846 4.946 20.517 1.00 96.19 437 ALA A N 1
ATOM 3529 C CA . ALA A 1 437 ? -27.529 4.960 19.096 1.00 96.19 437 ALA A CA 1
ATOM 3530 C C . ALA A 1 437 ? -26.643 6.165 18.746 1.00 96.19 437 ALA A C 1
ATOM 3532 O O . ALA A 1 437 ? -26.731 7.217 19.378 1.00 96.19 437 ALA A O 1
ATOM 3533 N N . SER A 1 438 ? -25.819 6.054 17.713 1.00 96.50 438 SER A N 1
ATOM 3534 C CA . SER A 1 438 ? -25.123 7.189 17.113 1.00 96.50 438 SER A CA 1
ATOM 3535 C C . SER A 1 438 ? -25.077 7.090 15.605 1.00 96.50 438 SER A C 1
ATOM 3537 O O . SER A 1 438 ? -25.068 5.993 15.050 1.00 96.50 438 SER A O 1
ATOM 3539 N N . ILE A 1 439 ? -24.945 8.249 14.972 1.00 97.50 439 ILE A N 1
ATOM 3540 C CA . ILE A 1 439 ? -24.576 8.377 13.567 1.00 97.50 439 ILE A CA 1
ATOM 3541 C C . ILE A 1 439 ? -23.258 9.140 13.467 1.00 97.50 439 ILE A C 1
ATOM 3543 O O . ILE A 1 439 ? -23.067 10.136 14.170 1.00 97.50 439 ILE A O 1
ATOM 3547 N N . THR A 1 440 ? -22.365 8.672 12.604 1.00 97.88 440 THR A N 1
ATOM 3548 C CA . THR A 1 440 ? -21.048 9.267 12.383 1.00 97.88 440 THR A CA 1
ATOM 3549 C C . THR A 1 440 ? -20.796 9.395 10.892 1.00 97.88 440 THR A C 1
ATOM 3551 O O . THR A 1 440 ? -20.812 8.398 10.176 1.00 97.88 440 THR A O 1
ATOM 3554 N N . TYR A 1 441 ? -20.527 10.609 10.427 1.00 98.50 441 TYR A N 1
ATOM 3555 C CA . TYR A 1 441 ? -19.964 10.845 9.103 1.00 98.50 441 TYR A CA 1
ATOM 3556 C C . TYR A 1 441 ? -18.438 10.751 9.181 1.00 98.50 441 TYR A C 1
ATOM 3558 O O . TYR A 1 441 ? -17.832 11.344 10.078 1.00 98.50 441 TYR A O 1
ATOM 3566 N N . LYS A 1 442 ? -17.823 10.005 8.265 1.00 98.00 442 LYS A N 1
ATOM 3567 C CA . LYS A 1 442 ? -16.379 9.772 8.178 1.00 98.00 442 LYS A CA 1
ATOM 3568 C C . LYS A 1 442 ? -15.879 10.333 6.847 1.00 98.00 442 LYS A C 1
ATOM 3570 O O . LYS A 1 442 ? -16.436 10.027 5.796 1.00 98.00 442 LYS A O 1
ATOM 3575 N N . ALA A 1 443 ? -14.822 11.132 6.887 1.00 98.38 443 ALA A N 1
ATOM 3576 C CA . ALA A 1 443 ? -14.124 11.596 5.697 1.00 98.38 443 ALA A CA 1
ATOM 3577 C C . ALA A 1 443 ? -12.618 11.442 5.890 1.00 98.38 443 ALA A C 1
ATOM 3579 O O . ALA A 1 443 ? -12.094 11.750 6.962 1.00 98.38 443 ALA A O 1
ATOM 3580 N N . SER A 1 444 ? -11.912 10.981 4.866 1.00 98.12 444 SER A N 1
ATOM 3581 C CA . SER A 1 444 ? -10.452 10.945 4.869 1.00 98.12 444 SER A CA 1
ATOM 3582 C C . SER A 1 444 ? -9.881 11.294 3.509 1.00 98.12 444 SER A C 1
ATOM 3584 O O . SER A 1 444 ? -10.533 11.135 2.477 1.00 98.12 444 SER A O 1
ATOM 3586 N N . VAL A 1 445 ? -8.646 11.770 3.525 1.00 97.81 445 VAL A N 1
ATOM 3587 C CA . VAL A 1 445 ? -7.854 12.053 2.340 1.00 97.81 445 VAL A CA 1
ATOM 3588 C C . VAL A 1 445 ? -6.440 11.532 2.556 1.00 97.81 445 VAL A C 1
ATOM 3590 O O . VAL A 1 445 ? -5.907 11.609 3.660 1.00 97.81 445 VAL A O 1
ATOM 3593 N N . GLN A 1 446 ? -5.835 10.985 1.511 1.00 96.88 446 GLN A N 1
ATOM 3594 C CA . GLN A 1 446 ? -4.466 10.492 1.504 1.00 96.88 446 GLN A CA 1
ATOM 3595 C C . GLN A 1 446 ? -3.760 10.950 0.233 1.00 96.88 446 GLN A C 1
ATOM 3597 O O . GLN A 1 446 ? -4.368 11.015 -0.838 1.00 96.88 446 GLN A O 1
ATOM 3602 N N . ARG A 1 447 ? -2.464 11.234 0.356 1.00 94.62 447 ARG A N 1
ATOM 3603 C CA . ARG A 1 447 ? -1.592 11.562 -0.763 1.00 94.62 447 ARG A CA 1
ATOM 3604 C C . ARG A 1 447 ? -0.158 11.122 -0.499 1.00 94.62 447 ARG A C 1
ATOM 3606 O O . ARG A 1 447 ? 0.379 11.368 0.578 1.00 94.62 447 ARG A O 1
ATOM 3613 N N . THR A 1 448 ? 0.491 10.578 -1.522 1.00 93.38 448 THR A N 1
ATOM 3614 C CA . THR A 1 448 ? 1.953 10.455 -1.545 1.00 93.38 448 THR A CA 1
ATOM 3615 C C . THR A 1 448 ? 2.564 11.835 -1.782 1.00 93.38 448 THR A C 1
ATOM 3617 O O . THR A 1 448 ? 2.367 12.438 -2.839 1.00 93.38 448 THR A O 1
ATOM 3620 N N . VAL A 1 449 ? 3.252 12.365 -0.773 1.00 93.50 449 VAL A N 1
ATOM 3621 C CA . VAL A 1 449 ? 3.781 13.740 -0.748 1.00 93.50 449 VAL A CA 1
ATOM 3622 C C . VAL A 1 449 ? 5.158 13.814 -1.392 1.00 93.50 449 VAL A C 1
ATOM 3624 O O . VAL A 1 449 ? 5.447 14.760 -2.121 1.00 93.50 449 VAL A O 1
ATOM 3627 N N . LEU A 1 450 ? 6.001 12.814 -1.135 1.00 93.88 450 LEU A N 1
ATOM 3628 C CA . LEU A 1 450 ? 7.353 12.741 -1.672 1.00 93.88 450 LEU A CA 1
ATOM 3629 C C . LEU A 1 450 ? 7.656 11.311 -2.107 1.00 93.88 450 LEU A C 1
ATOM 3631 O O . LEU A 1 450 ? 7.434 10.359 -1.363 1.00 93.88 450 LEU A O 1
ATOM 3635 N N . THR A 1 451 ? 8.226 11.179 -3.299 1.00 92.56 451 THR A N 1
ATOM 3636 C CA . THR A 1 451 ? 8.814 9.930 -3.777 1.00 92.56 451 THR A CA 1
ATOM 3637 C C . THR A 1 451 ? 10.201 10.246 -4.310 1.00 92.56 451 THR A C 1
ATOM 3639 O O . THR A 1 451 ? 10.353 11.010 -5.264 1.00 92.56 451 THR A O 1
ATOM 3642 N N . LEU A 1 452 ? 11.215 9.663 -3.680 1.00 94.56 452 LEU A N 1
ATOM 3643 C CA . LEU A 1 452 ? 12.600 9.687 -4.137 1.00 94.56 452 LEU A CA 1
ATOM 3644 C C . LEU A 1 452 ? 12.947 8.266 -4.583 1.00 94.56 452 LEU A C 1
ATOM 3646 O O . LEU A 1 452 ? 13.513 7.503 -3.792 1.00 94.56 452 LEU A O 1
ATOM 3650 N N . PRO A 1 453 ? 12.564 7.867 -5.809 1.00 92.56 453 PRO A N 1
ATOM 3651 C CA . PRO A 1 453 ? 12.736 6.489 -6.251 1.00 92.56 453 PRO A CA 1
ATOM 3652 C C . PRO A 1 453 ? 14.213 6.081 -6.286 1.00 92.56 453 PRO A C 1
ATOM 3654 O O . PRO A 1 453 ? 14.546 4.959 -5.921 1.00 92.56 453 PRO A O 1
ATOM 3657 N N . GLU A 1 454 ? 15.124 7.011 -6.576 1.00 90.56 454 GLU A N 1
ATOM 3658 C CA . GLU A 1 454 ? 16.576 6.788 -6.538 1.00 90.56 454 GLU A CA 1
ATOM 3659 C C . GLU A 1 454 ? 17.087 6.417 -5.142 1.00 90.56 454 GLU A C 1
ATOM 3661 O O . GLU A 1 454 ? 18.110 5.758 -5.000 1.00 90.56 454 GLU A O 1
ATOM 3666 N N . LYS A 1 455 ? 16.383 6.863 -4.098 1.00 91.00 455 LYS A N 1
ATOM 3667 C CA . LYS A 1 455 ? 16.683 6.549 -2.696 1.00 91.00 455 LYS A CA 1
ATOM 3668 C C . LYS A 1 455 ? 15.727 5.515 -2.111 1.00 91.00 455 LYS A C 1
ATOM 3670 O O . LYS A 1 455 ? 15.802 5.258 -0.913 1.00 91.00 455 LYS A O 1
ATOM 3675 N N . ARG A 1 456 ? 14.829 4.951 -2.934 1.00 91.25 456 ARG A N 1
ATOM 3676 C CA . ARG A 1 456 ? 13.774 4.007 -2.533 1.00 91.25 456 ARG A CA 1
ATOM 3677 C C . ARG A 1 456 ? 13.030 4.501 -1.286 1.00 91.25 456 ARG A C 1
ATOM 3679 O O . ARG A 1 456 ? 12.852 3.764 -0.316 1.00 91.25 456 ARG A O 1
ATOM 3686 N N . LEU A 1 457 ? 12.683 5.789 -1.297 1.00 94.44 457 LEU A N 1
ATOM 3687 C CA . LEU A 1 457 ? 12.067 6.498 -0.181 1.00 94.44 457 LEU A CA 1
ATOM 3688 C C . LEU A 1 457 ? 10.721 7.072 -0.610 1.00 94.44 457 LEU A C 1
ATOM 3690 O O . LEU A 1 457 ? 10.634 7.805 -1.599 1.00 94.44 457 LEU A O 1
ATOM 3694 N N . THR A 1 458 ? 9.697 6.784 0.184 1.00 94.94 458 THR A N 1
ATOM 3695 C CA . THR A 1 458 ? 8.332 7.272 -0.010 1.00 94.94 458 THR A CA 1
ATOM 3696 C C . THR A 1 458 ? 7.834 7.913 1.277 1.00 94.94 458 THR A C 1
ATOM 3698 O O . THR A 1 458 ? 8.051 7.388 2.371 1.00 94.94 458 THR A O 1
ATOM 3701 N N . LEU A 1 459 ? 7.175 9.060 1.141 1.00 97.38 459 LEU A N 1
ATOM 3702 C CA . LEU A 1 459 ? 6.495 9.764 2.218 1.00 97.38 459 LEU A CA 1
ATOM 3703 C C . LEU A 1 459 ? 5.022 9.922 1.856 1.00 97.38 459 LEU A C 1
ATOM 3705 O O . LEU A 1 459 ? 4.678 10.614 0.894 1.00 97.38 459 LEU A O 1
ATOM 3709 N N . ASP A 1 460 ? 4.160 9.334 2.668 1.00 96.69 460 ASP A N 1
ATOM 3710 C CA . ASP A 1 460 ? 2.715 9.435 2.549 1.00 96.69 460 ASP A CA 1
ATOM 3711 C C . ASP A 1 460 ? 2.146 10.289 3.675 1.00 96.69 460 ASP A C 1
ATOM 3713 O O . ASP A 1 460 ? 2.574 10.210 4.828 1.00 96.69 460 ASP A O 1
ATOM 3717 N N . TRP A 1 461 ? 1.139 11.083 3.340 1.00 97.81 461 TRP A N 1
ATOM 3718 C CA . TRP A 1 461 ? 0.347 11.842 4.293 1.00 97.81 461 TRP A CA 1
ATOM 3719 C C . TRP A 1 461 ? -1.121 11.458 4.167 1.00 97.81 461 TRP A C 1
ATOM 3721 O O . TRP A 1 461 ? -1.623 11.198 3.071 1.00 97.81 461 TRP A O 1
ATOM 3731 N N . SER A 1 462 ? -1.826 11.445 5.289 1.00 98.12 462 SER A N 1
ATOM 3732 C CA . SER A 1 462 ? -3.271 11.283 5.316 1.00 98.12 462 SER A CA 1
ATOM 3733 C C . SER A 1 462 ? -3.897 12.059 6.462 1.00 98.12 462 SER A C 1
ATOM 3735 O O . SER A 1 462 ? -3.398 12.000 7.586 1.00 98.12 462 SER A O 1
ATOM 3737 N N . ALA A 1 463 ? -5.046 12.665 6.192 1.00 98.31 463 ALA A N 1
ATOM 3738 C CA . ALA A 1 463 ? -5.894 13.322 7.172 1.00 98.31 463 ALA A CA 1
ATOM 3739 C C . ALA A 1 463 ? -7.265 12.654 7.217 1.00 98.31 463 ALA A C 1
ATOM 3741 O O . ALA A 1 463 ? -7.782 12.176 6.204 1.00 98.31 463 ALA A O 1
ATOM 3742 N N . SER A 1 464 ? -7.889 12.635 8.388 1.00 98.00 464 SER A N 1
ATOM 3743 C CA . SER A 1 464 ? -9.256 12.153 8.548 1.00 98.00 464 SER A CA 1
ATOM 3744 C C . SER A 1 464 ? -10.033 12.963 9.572 1.00 98.00 464 SER A C 1
ATOM 3746 O O . SER A 1 464 ? -9.481 13.466 10.554 1.00 98.00 464 SER A O 1
ATOM 3748 N N . ALA A 1 465 ? -11.335 13.066 9.337 1.00 98.06 465 ALA A N 1
ATOM 3749 C CA . ALA A 1 465 ? -12.293 13.708 10.213 1.00 98.06 465 ALA A CA 1
ATOM 3750 C C . ALA A 1 465 ? -13.509 12.799 10.416 1.00 98.06 465 ALA A C 1
ATOM 3752 O O . ALA A 1 465 ? -14.000 12.159 9.484 1.00 98.06 465 ALA A O 1
ATOM 3753 N N . GLN A 1 466 ? -14.013 12.762 11.645 1.00 97.75 466 GLN A N 1
ATOM 3754 C CA . GLN A 1 466 ? -15.256 12.091 12.001 1.00 97.75 466 GLN A CA 1
ATOM 3755 C C . GLN A 1 466 ? -16.167 13.083 12.709 1.00 97.75 466 GLN A C 1
ATOM 3757 O O . GLN A 1 466 ? -15.752 13.720 13.678 1.00 97.75 466 GLN A O 1
ATOM 3762 N N . LEU A 1 467 ? -17.402 13.198 12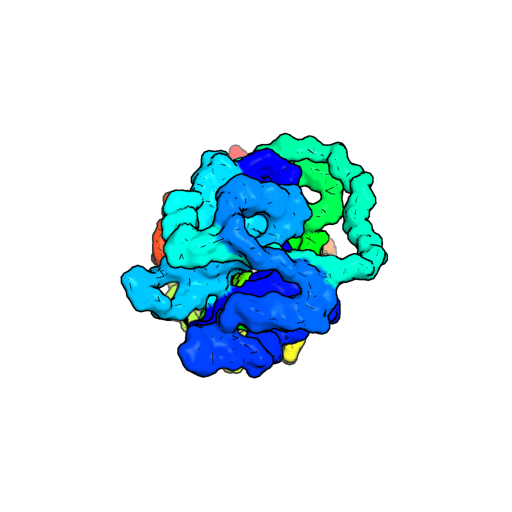.234 1.00 97.81 467 LEU A N 1
ATOM 3763 C CA . LEU A 1 467 ? -18.435 14.058 12.798 1.00 97.81 467 LEU A CA 1
ATOM 3764 C C . LEU A 1 467 ? -19.553 13.161 13.319 1.00 97.81 467 LEU A C 1
ATOM 3766 O O . LEU A 1 467 ? -20.256 12.528 12.531 1.00 97.81 467 LEU A O 1
ATOM 3770 N N . GLY A 1 468 ? -19.688 13.072 14.637 1.00 96.69 468 GLY A N 1
ATOM 3771 C CA . GLY A 1 468 ? -20.592 12.136 15.293 1.00 96.69 468 GLY A CA 1
ATOM 3772 C C . GLY A 1 468 ? -21.678 12.818 16.112 1.00 96.69 468 GLY A C 1
ATOM 3773 O O . GLY A 1 468 ? -21.464 13.872 16.719 1.00 96.69 468 GLY A O 1
ATOM 3774 N N . LYS A 1 469 ? -22.848 12.183 16.169 1.00 95.81 469 LYS A N 1
ATOM 3775 C CA . LYS A 1 469 ? -23.928 12.518 17.100 1.00 95.81 469 LYS A CA 1
ATOM 3776 C C . LYS A 1 469 ? -24.379 11.262 17.834 1.00 95.81 469 LYS A C 1
ATOM 3778 O O . LYS A 1 469 ? -24.819 10.300 17.209 1.00 95.81 469 LYS A O 1
ATOM 3783 N N . LEU A 1 470 ? -24.297 11.297 19.158 1.00 94.62 470 LEU A N 1
ATOM 3784 C CA . LEU A 1 470 ? -24.854 10.312 20.073 1.00 94.62 470 LEU A CA 1
ATOM 3785 C C . LEU A 1 470 ? -26.270 10.736 20.488 1.00 94.62 470 LEU A C 1
ATOM 3787 O O . LEU A 1 470 ? -26.498 11.830 21.010 1.00 94.62 470 LEU A O 1
ATOM 3791 N N . PHE A 1 471 ? -27.227 9.843 20.270 1.00 93.44 471 PHE A N 1
ATOM 3792 C CA . PHE A 1 471 ? -28.622 9.975 20.681 1.00 93.44 471 PHE A CA 1
ATOM 3793 C C . PHE A 1 471 ? -28.816 9.353 22.072 1.00 93.44 471 PHE A C 1
ATOM 3795 O O . PHE A 1 471 ? -29.522 8.360 22.234 1.00 93.44 471 PHE A O 1
ATOM 3802 N N . ALA A 1 472 ? -28.124 9.920 23.060 1.00 85.94 472 ALA A N 1
ATOM 3803 C CA . ALA A 1 472 ? -28.345 9.669 24.483 1.00 85.94 472 ALA A CA 1
ATOM 3804 C C . ALA A 1 472 ? -29.159 10.823 25.096 1.00 85.94 472 ALA A C 1
ATOM 3806 O O . ALA A 1 472 ? -29.549 11.758 24.391 1.00 85.94 472 ALA A O 1
ATOM 3807 N N . GLN A 1 473 ? -29.423 10.765 26.401 1.00 83.25 473 GLN A N 1
ATOM 3808 C CA . GLN A 1 473 ? -29.974 11.885 27.163 1.00 83.25 473 GLN A CA 1
ATOM 3809 C C . GLN A 1 473 ? -28.904 12.395 28.147 1.00 83.25 473 GLN A C 1
ATOM 3811 O O . GLN A 1 473 ? -28.590 11.676 29.094 1.00 83.25 473 GLN A O 1
ATOM 3816 N N . PRO A 1 474 ? -28.325 13.599 27.942 1.00 82.94 474 PRO A N 1
ATOM 3817 C CA . PRO A 1 474 ? -28.519 14.506 26.802 1.00 82.94 474 PRO A CA 1
ATOM 3818 C C . PRO A 1 474 ? -27.879 13.983 25.503 1.00 82.94 474 PRO A C 1
ATOM 3820 O O . PRO A 1 474 ? -26.982 13.142 25.528 1.00 82.94 474 PRO A O 1
ATOM 3823 N N . SER A 1 475 ? -28.331 14.492 24.351 1.00 87.50 475 SER A N 1
ATOM 3824 C CA . SER A 1 475 ? -27.717 14.153 23.060 1.00 87.50 475 SER A CA 1
ATOM 3825 C C . SER A 1 475 ? -26.392 14.890 22.912 1.00 87.50 475 SER A C 1
ATOM 3827 O O . SER A 1 475 ? -26.321 16.105 23.101 1.00 87.50 475 SER A O 1
ATOM 3829 N N . GLU A 1 476 ? -25.347 14.163 22.531 1.00 92.06 476 GLU A N 1
ATOM 3830 C CA . GLU A 1 476 ? -23.985 14.683 22.474 1.00 92.06 476 GLU A CA 1
ATOM 3831 C C . GLU A 1 476 ? -23.463 14.674 21.040 1.00 92.06 476 GLU A C 1
ATOM 3833 O O . GLU A 1 476 ? -23.775 13.788 20.245 1.00 92.06 476 GLU A O 1
ATOM 3838 N N . ARG A 1 477 ? -22.675 15.688 20.686 1.00 95.19 477 ARG A N 1
ATOM 3839 C CA . ARG A 1 477 ? -21.980 15.763 19.400 1.00 95.19 477 ARG A CA 1
ATOM 3840 C C . ARG A 1 477 ? -20.489 15.733 19.652 1.00 95.19 477 ARG A C 1
ATOM 3842 O O . ARG A 1 477 ? -20.010 16.302 20.638 1.00 95.19 477 ARG A O 1
ATOM 3849 N N . PHE A 1 478 ? -19.770 15.113 18.735 1.00 95.44 478 PHE A N 1
ATOM 3850 C CA . PHE A 1 478 ? -18.326 15.061 18.796 1.00 95.44 478 PHE A CA 1
ATOM 3851 C C . PHE A 1 478 ? -17.697 15.196 17.421 1.00 95.44 478 PHE A C 1
ATOM 3853 O O . PHE A 1 478 ? -18.298 14.892 16.391 1.00 95.44 478 PHE A O 1
ATOM 3860 N N . VAL A 1 479 ? -16.452 15.646 17.442 1.00 97.75 479 VAL A N 1
ATOM 3861 C CA . VAL A 1 479 ? -15.580 15.686 16.275 1.00 97.75 479 VAL A CA 1
ATOM 3862 C C . VAL A 1 479 ? -14.293 14.971 16.639 1.00 97.75 479 VAL A C 1
ATOM 3864 O O . VAL A 1 479 ? -13.749 15.222 17.714 1.00 97.75 479 VAL A O 1
ATOM 3867 N N . LYS A 1 480 ? -13.792 14.104 15.762 1.00 97.62 480 LYS A N 1
ATOM 3868 C CA . LYS A 1 480 ? -12.437 13.546 15.842 1.00 97.62 480 LYS A CA 1
ATOM 3869 C C . LYS A 1 480 ? -11.678 13.948 14.596 1.00 97.62 480 LYS A C 1
ATOM 3871 O O . LYS A 1 480 ? -12.210 13.819 13.500 1.00 97.62 480 LYS A O 1
ATOM 3876 N N . THR A 1 481 ? -10.448 14.397 14.765 1.00 98.31 481 THR A N 1
ATOM 3877 C CA . THR A 1 481 ? -9.516 14.623 13.665 1.00 98.31 481 THR A CA 1
ATOM 3878 C C . THR A 1 481 ? -8.261 13.808 13.913 1.00 98.31 481 THR A C 1
ATOM 3880 O O . THR A 1 481 ? -7.820 13.679 15.060 1.00 98.31 481 THR A O 1
ATOM 3883 N N . GLN A 1 482 ? -7.713 13.223 12.853 1.00 98.38 482 GLN A N 1
ATOM 3884 C CA . GLN A 1 482 ? -6.452 12.493 12.900 1.00 98.38 482 GLN A CA 1
ATOM 3885 C C . GLN A 1 482 ? -5.612 12.819 11.673 1.00 98.38 482 GLN A C 1
ATOM 3887 O O . GLN A 1 482 ? -6.126 12.860 10.559 1.00 98.38 482 GLN A O 1
ATOM 3892 N N . GLU A 1 483 ? -4.321 12.991 11.903 1.00 98.38 483 GLU A N 1
ATOM 3893 C CA . GLU A 1 483 ? -3.292 13.223 10.897 1.00 98.38 483 GLU A CA 1
ATOM 3894 C C . GLU A 1 483 ? -2.268 12.097 10.996 1.00 98.38 483 GLU A C 1
ATOM 3896 O O . GLU A 1 483 ? -1.920 11.655 12.096 1.00 98.38 483 GLU A O 1
ATOM 3901 N N . ASN A 1 484 ? -1.778 11.630 9.856 1.00 98.31 484 ASN A N 1
ATOM 3902 C CA . ASN A 1 484 ? -0.775 10.582 9.775 1.00 98.31 484 ASN A CA 1
ATOM 3903 C C . ASN A 1 484 ? 0.240 10.913 8.681 1.00 98.31 484 ASN A C 1
ATOM 3905 O O . ASN A 1 484 ? -0.132 11.203 7.548 1.00 98.31 484 ASN A O 1
ATOM 3909 N N . VAL A 1 485 ? 1.519 10.827 9.028 1.00 98.38 485 VAL A N 1
ATOM 3910 C CA . VAL A 1 485 ? 2.652 10.925 8.108 1.00 98.38 485 VAL A CA 1
ATOM 3911 C C . VAL A 1 485 ? 3.435 9.628 8.225 1.00 98.38 485 VAL A C 1
ATOM 3913 O O . VAL A 1 485 ? 3.845 9.249 9.320 1.00 98.38 485 VAL A O 1
ATOM 3916 N N . SER A 1 486 ? 3.615 8.924 7.115 1.00 98.00 486 SER A N 1
ATOM 3917 C CA . SER A 1 486 ? 4.315 7.641 7.056 1.00 98.00 486 SER A CA 1
ATOM 3918 C C . SER A 1 486 ? 5.485 7.726 6.085 1.00 98.00 486 SER A C 1
ATOM 3920 O O . SER A 1 486 ? 5.305 8.055 4.919 1.00 98.00 486 SER A O 1
ATOM 3922 N N . LEU A 1 487 ? 6.680 7.421 6.575 1.00 98.12 487 LEU A N 1
ATOM 3923 C CA . LEU A 1 487 ? 7.908 7.272 5.808 1.00 98.12 487 LEU A CA 1
ATOM 3924 C C . LEU A 1 487 ? 8.196 5.780 5.631 1.00 98.12 487 LEU A C 1
ATOM 3926 O O . LEU A 1 487 ? 8.216 5.035 6.615 1.00 98.12 487 LEU A O 1
ATOM 3930 N N . GLN A 1 488 ? 8.487 5.368 4.404 1.00 96.69 488 GLN A N 1
ATOM 3931 C CA . GLN A 1 488 ? 9.049 4.059 4.089 1.00 96.69 488 GLN A CA 1
ATOM 3932 C C . GLN A 1 488 ? 10.347 4.261 3.316 1.00 96.69 488 GLN A C 1
ATOM 3934 O O . GLN A 1 488 ? 10.382 5.015 2.343 1.00 96.69 488 GLN A O 1
ATOM 3939 N N . TRP A 1 489 ? 11.417 3.608 3.755 1.00 94.81 489 TRP A N 1
ATOM 3940 C CA . TRP A 1 489 ? 12.737 3.775 3.164 1.00 94.81 489 TRP A CA 1
ATOM 3941 C C . TRP A 1 489 ? 13.498 2.452 3.111 1.00 94.81 489 TRP A C 1
ATOM 3943 O O . TRP A 1 489 ? 13.593 1.745 4.113 1.00 94.81 489 TRP A O 1
ATOM 3953 N N . PHE A 1 490 ? 14.070 2.140 1.948 1.00 91.81 490 PHE A N 1
ATOM 3954 C CA . PHE A 1 490 ? 14.993 1.022 1.756 1.00 91.81 490 PHE A CA 1
ATOM 3955 C C . PHE A 1 490 ? 16.423 1.573 1.603 1.00 91.81 490 PHE A C 1
ATOM 3957 O O . PHE A 1 490 ? 16.803 1.982 0.505 1.00 91.81 490 PHE A O 1
ATOM 3964 N N . PRO A 1 491 ? 17.210 1.642 2.695 1.00 84.62 491 PRO A N 1
ATOM 3965 C CA . PRO A 1 491 ? 18.431 2.452 2.756 1.00 84.62 491 PRO A CA 1
ATOM 3966 C C . PRO A 1 491 ? 19.620 1.959 1.922 1.00 84.62 491 PRO A C 1
ATOM 3968 O O . PRO A 1 491 ? 20.498 2.762 1.615 1.00 84.62 491 PRO A O 1
ATOM 3971 N N . PHE A 1 492 ? 19.672 0.678 1.550 1.00 80.31 492 PHE A N 1
ATOM 3972 C CA . PHE A 1 492 ? 20.835 0.072 0.890 1.00 80.31 492 PHE A CA 1
ATOM 3973 C C . PHE A 1 492 ? 20.455 -0.520 -0.480 1.00 80.31 492 PHE A C 1
ATOM 3975 O O . PHE A 1 492 ? 19.440 -1.215 -0.584 1.00 80.31 492 PHE A O 1
ATOM 3982 N N . SER A 1 493 ? 21.257 -0.246 -1.520 1.00 61.38 493 SER A N 1
ATOM 3983 C CA . SER A 1 493 ? 21.112 -0.830 -2.866 1.00 61.38 493 SER A CA 1
ATOM 3984 C C . SER A 1 493 ? 21.719 -2.242 -2.957 1.00 61.38 493 SER A C 1
ATOM 3986 O O . SER A 1 493 ? 22.438 -2.677 -2.059 1.00 61.38 493 SER A O 1
ATOM 3988 N N . GLN A 1 494 ? 21.303 -2.967 -4.007 1.00 58.97 494 GLN A N 1
ATOM 3989 C CA . GLN A 1 494 ? 21.582 -4.361 -4.400 1.00 58.97 494 GLN A CA 1
ATOM 3990 C C . GLN A 1 494 ? 22.562 -5.141 -3.510 1.00 58.97 494 GLN A C 1
ATOM 3992 O O . GLN A 1 494 ? 23.768 -4.965 -3.564 1.00 58.97 494 GLN A O 1
ATOM 3997 N N . GLN A 1 495 ? 22.104 -6.077 -2.681 1.00 51.38 495 GLN A N 1
ATOM 3998 C CA . GLN A 1 495 ? 21.919 -7.442 -3.192 1.00 51.38 495 GLN A CA 1
ATOM 3999 C C . GLN A 1 495 ? 20.836 -8.249 -2.461 1.00 51.38 49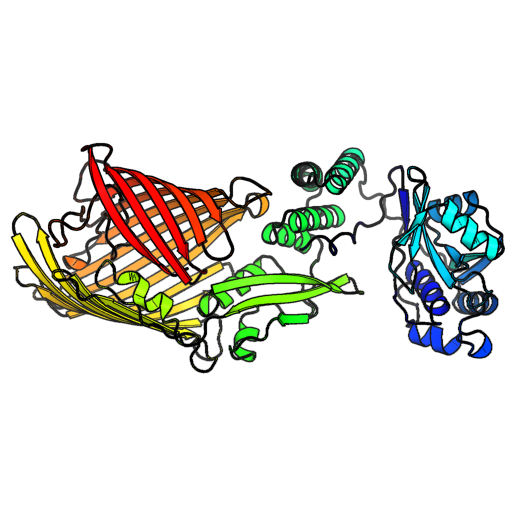5 GLN A C 1
ATOM 4001 O O . GLN A 1 495 ? 20.664 -9.427 -2.771 1.00 51.38 495 GLN A O 1
ATOM 4006 N N . ARG A 1 496 ? 20.075 -7.666 -1.517 1.00 54.66 496 ARG A N 1
ATOM 4007 C CA . ARG A 1 496 ? 19.040 -8.445 -0.805 1.00 54.66 496 ARG A CA 1
ATOM 4008 C C . ARG A 1 496 ? 17.731 -7.755 -0.389 1.00 54.66 496 ARG A C 1
ATOM 4010 O O . ARG A 1 496 ? 16.828 -8.462 0.049 1.00 54.66 496 ARG A O 1
ATOM 4017 N N . ASN A 1 497 ? 17.545 -6.436 -0.552 1.00 62.38 497 ASN A N 1
ATOM 4018 C CA . ASN A 1 497 ? 16.368 -5.731 0.016 1.00 62.38 497 ASN A CA 1
ATOM 4019 C C . ASN A 1 497 ? 16.074 -6.203 1.460 1.00 62.38 497 ASN A C 1
ATOM 4021 O O . ASN A 1 497 ? 14.925 -6.457 1.828 1.00 62.38 497 ASN A O 1
ATOM 4025 N N . ASP A 1 498 ? 17.133 -6.425 2.243 1.00 81.12 498 ASP A N 1
ATOM 4026 C CA . ASP A 1 498 ? 16.998 -7.018 3.572 1.00 81.12 498 ASP A CA 1
ATOM 4027 C C . ASP A 1 498 ? 16.589 -5.977 4.602 1.00 81.12 498 ASP A C 1
ATOM 4029 O O . ASP A 1 498 ? 16.056 -6.352 5.636 1.00 81.12 498 ASP A O 1
ATOM 4033 N N . TYR A 1 499 ? 16.821 -4.692 4.327 1.00 90.44 499 TYR A N 1
ATOM 4034 C CA . TYR A 1 499 ? 16.578 -3.616 5.275 1.00 90.44 499 TYR A CA 1
ATOM 4035 C C . TYR A 1 499 ? 15.409 -2.740 4.846 1.00 90.44 499 TYR A C 1
ATOM 4037 O O . TYR A 1 499 ? 15.362 -2.267 3.711 1.00 90.44 499 TYR A O 1
ATOM 4045 N N . GLU A 1 500 ? 14.499 -2.489 5.779 1.00 93.94 500 GLU A N 1
ATOM 4046 C CA . GLU A 1 500 ? 13.346 -1.613 5.595 1.00 93.94 500 GLU A CA 1
ATOM 4047 C C . GLU A 1 500 ? 13.178 -0.739 6.840 1.00 93.94 500 GLU A C 1
ATOM 4049 O O . GLU A 1 500 ? 12.958 -1.240 7.942 1.00 93.94 500 GLU A O 1
ATOM 4054 N N . THR A 1 501 ? 13.247 0.574 6.659 1.00 96.25 501 THR A N 1
ATOM 4055 C CA . THR A 1 501 ? 12.952 1.550 7.706 1.00 96.25 501 THR A CA 1
ATOM 4056 C C . THR A 1 501 ? 11.526 2.052 7.529 1.00 96.25 501 THR A C 1
ATOM 4058 O O . THR A 1 501 ? 11.162 2.527 6.448 1.00 96.25 501 THR A O 1
ATOM 4061 N N . LYS A 1 502 ? 10.726 2.002 8.596 1.00 97.38 502 LYS A N 1
ATOM 4062 C CA . LYS A 1 502 ? 9.411 2.652 8.658 1.00 97.38 502 LYS A CA 1
ATOM 4063 C C . LYS A 1 502 ? 9.389 3.648 9.796 1.00 97.38 502 LYS A C 1
ATOM 4065 O O . LYS A 1 502 ? 9.768 3.317 10.912 1.00 97.38 502 LYS A O 1
ATOM 4070 N N . ALA A 1 503 ? 8.906 4.851 9.529 1.00 98.12 503 ALA A N 1
ATOM 4071 C CA . ALA A 1 503 ? 8.593 5.813 10.575 1.00 98.12 503 ALA A CA 1
ATOM 4072 C C . ALA A 1 503 ? 7.178 6.336 10.359 1.00 98.12 503 ALA A C 1
ATOM 4074 O O . ALA A 1 503 ? 6.789 6.636 9.233 1.00 98.12 503 ALA A O 1
ATOM 4075 N N . ARG A 1 504 ? 6.388 6.431 11.422 1.00 98.25 504 ARG A N 1
ATOM 4076 C CA . ARG A 1 504 ? 4.996 6.862 11.345 1.00 98.25 504 ARG A CA 1
ATOM 4077 C C . ARG A 1 504 ? 4.680 7.826 12.472 1.00 98.25 504 ARG A C 1
ATOM 4079 O O . ARG A 1 504 ? 4.638 7.410 13.623 1.00 98.25 504 ARG A O 1
ATOM 4086 N N . LEU A 1 505 ? 4.382 9.072 12.124 1.00 98.50 505 LEU A N 1
ATOM 4087 C CA . LEU A 1 505 ? 3.874 10.086 13.041 1.00 98.50 505 LEU A CA 1
ATOM 4088 C C . LEU A 1 505 ? 2.354 10.169 12.913 1.00 98.50 505 LEU A C 1
ATOM 4090 O O . LEU A 1 505 ? 1.832 10.387 11.823 1.00 98.50 505 LEU A O 1
ATOM 4094 N N . ARG A 1 506 ? 1.646 10.038 14.030 1.00 98.50 506 ARG A N 1
ATOM 4095 C CA . ARG A 1 506 ? 0.193 10.136 14.128 1.00 98.50 506 ARG A CA 1
ATOM 4096 C C . ARG A 1 506 ? -0.198 11.137 15.191 1.00 98.50 506 ARG A C 1
ATOM 4098 O O . ARG A 1 506 ? 0.248 11.047 16.331 1.00 98.50 506 ARG A O 1
ATOM 4105 N N . LEU A 1 507 ? -1.078 12.052 14.827 1.00 98.56 507 LEU A N 1
ATOM 4106 C CA . LEU A 1 507 ? -1.644 13.044 15.726 1.00 98.56 507 LEU A CA 1
ATOM 4107 C C . LEU A 1 507 ? -3.156 12.876 15.720 1.00 98.56 507 LEU A C 1
ATOM 4109 O O . LEU A 1 507 ? -3.746 12.623 14.672 1.00 98.56 507 LEU A O 1
ATOM 4113 N N . GLY A 1 508 ? -3.800 13.042 16.866 1.00 98.25 508 GLY A N 1
ATOM 4114 C CA . GLY A 1 508 ? -5.253 13.024 16.927 1.00 98.25 508 GLY A CA 1
ATOM 4115 C C . GLY A 1 508 ? -5.791 13.946 17.995 1.00 98.25 508 GLY A C 1
ATOM 4116 O O . GLY A 1 508 ? -5.175 14.133 19.045 1.00 98.25 508 GLY A O 1
ATOM 4117 N N . LYS A 1 509 ? -6.956 14.533 17.733 1.00 98.19 509 LYS A N 1
ATOM 4118 C CA . LYS A 1 509 ? -7.661 15.387 18.687 1.00 98.19 509 LYS A CA 1
ATOM 4119 C C . LYS A 1 509 ? -9.162 15.213 18.544 1.00 98.19 509 LYS A C 1
ATOM 4121 O O . LYS A 1 509 ? -9.682 14.947 17.466 1.00 98.19 509 LYS A O 1
ATOM 4126 N N . SER A 1 510 ? -9.859 15.347 19.662 1.00 97.56 510 SER A N 1
ATOM 4127 C CA . SER A 1 510 ? -11.302 15.196 19.723 1.00 97.56 510 SER A CA 1
ATOM 4128 C C . SER A 1 510 ? -11.977 16.326 20.494 1.00 97.56 510 SER A C 1
ATOM 4130 O O . SER A 1 510 ? -11.508 16.778 21.543 1.00 97.56 510 SER A O 1
ATOM 4132 N N . PHE A 1 511 ? -13.119 16.768 19.985 1.00 95.94 511 PHE A N 1
ATOM 4133 C CA . PHE A 1 511 ? -13.885 17.918 20.455 1.00 95.94 511 PHE A CA 1
ATOM 4134 C C . PHE A 1 511 ? -15.322 17.493 20.774 1.00 95.94 511 PHE A C 1
ATOM 4136 O O . PHE A 1 511 ? -15.799 16.484 20.259 1.00 95.94 511 PHE A O 1
ATOM 4143 N N . GLY A 1 512 ? -16.015 18.251 21.626 1.00 92.81 512 GLY A N 1
ATOM 4144 C CA . GLY A 1 512 ? -17.353 17.885 22.109 1.00 92.81 512 GLY A CA 1
ATOM 4145 C C . GLY A 1 512 ? -17.314 16.846 23.231 1.00 92.81 512 GLY A C 1
ATOM 4146 O O . GLY A 1 512 ? -16.337 16.793 23.984 1.00 92.81 512 GLY A O 1
ATOM 4147 N N . ARG A 1 513 ? -18.362 16.035 23.375 1.00 88.44 513 ARG A N 1
ATOM 4148 C CA . ARG A 1 513 ? -18.399 14.931 24.346 1.00 88.44 513 ARG A CA 1
ATOM 4149 C C . ARG A 1 513 ? -18.448 13.608 23.592 1.00 88.44 513 ARG A C 1
ATOM 4151 O O . ARG A 1 513 ? -19.352 13.374 22.797 1.00 88.44 513 ARG A O 1
ATOM 4158 N N . LEU A 1 514 ? -17.396 12.814 23.772 1.00 88.69 514 LEU A N 1
ATOM 4159 C CA . LEU A 1 514 ? -17.208 11.555 23.066 1.00 88.69 514 LEU A CA 1
ATOM 4160 C C . LEU A 1 514 ? -17.743 10.404 23.916 1.00 88.69 514 LEU A C 1
ATOM 4162 O O . LEU A 1 514 ? -17.496 10.401 25.126 1.00 88.69 514 LEU A O 1
ATOM 4166 N N . PRO A 1 515 ? -18.372 9.395 23.289 1.00 90.19 515 PRO A N 1
ATOM 4167 C CA . PRO A 1 515 ? -18.567 8.101 23.923 1.00 90.19 515 PRO A CA 1
ATOM 4168 C C . PRO A 1 515 ? -17.234 7.546 24.443 1.00 90.19 515 PRO A C 1
ATOM 4170 O O . PRO A 1 515 ? -16.178 7.773 23.848 1.00 90.19 515 PRO A O 1
ATOM 4173 N N . PHE A 1 516 ? -17.279 6.800 25.548 1.00 91.50 516 PHE A N 1
ATOM 4174 C CA . PHE A 1 516 ? -16.083 6.205 26.152 1.00 91.50 516 PHE A CA 1
ATOM 4175 C C . PHE A 1 516 ? -15.285 5.353 25.149 1.00 91.50 516 PHE A C 1
ATOM 4177 O O . PHE A 1 516 ? -14.061 5.463 25.088 1.00 91.50 516 PHE A O 1
ATOM 4184 N N . ASP A 1 517 ? -15.979 4.553 24.340 1.00 91.19 517 ASP A N 1
ATOM 4185 C CA . ASP A 1 517 ? -15.396 3.641 23.353 1.00 91.19 517 ASP A CA 1
ATOM 4186 C C . ASP A 1 517 ? -14.847 4.343 22.099 1.00 91.19 517 ASP A C 1
ATOM 4188 O O . ASP A 1 517 ? -14.239 3.696 21.250 1.00 91.19 517 ASP A O 1
ATOM 4192 N N . ASP A 1 518 ? -15.026 5.663 21.993 1.00 92.62 518 ASP A N 1
ATOM 4193 C CA . ASP A 1 518 ? -14.476 6.493 20.919 1.00 92.62 518 ASP A CA 1
ATOM 4194 C C . ASP A 1 518 ? -13.236 7.298 21.352 1.00 92.62 518 ASP A C 1
ATOM 4196 O O . ASP A 1 518 ? -12.676 8.046 20.540 1.00 92.62 518 ASP A O 1
ATOM 4200 N N . LEU A 1 519 ? -12.767 7.150 22.597 1.00 94.75 519 LEU A N 1
ATOM 4201 C CA . LEU A 1 519 ? -11.483 7.712 23.029 1.00 94.75 519 LEU A CA 1
ATOM 4202 C C . LEU A 1 519 ? -10.318 7.110 22.229 1.00 94.75 519 LEU A C 1
ATOM 4204 O O . LEU A 1 519 ? -10.371 5.969 21.775 1.00 94.75 519 LEU A O 1
ATOM 4208 N N . PHE A 1 520 ? -9.238 7.875 22.066 1.00 96.06 520 PHE A N 1
ATOM 4209 C CA . PHE A 1 520 ? -8.000 7.330 21.512 1.00 96.06 520 PHE A CA 1
ATOM 4210 C C . PHE A 1 520 ? -7.339 6.436 22.556 1.00 96.06 520 PHE A C 1
ATOM 4212 O O . PHE A 1 520 ? -7.210 6.851 23.708 1.00 96.06 520 PHE A O 1
ATOM 4219 N N . ILE A 1 521 ? -6.925 5.238 22.148 1.00 95.38 521 ILE A N 1
ATOM 4220 C CA . ILE A 1 521 ? -6.319 4.223 23.014 1.00 95.38 521 ILE A CA 1
ATOM 4221 C C . ILE A 1 521 ? -4.929 3.914 22.467 1.00 95.38 521 ILE A C 1
ATOM 4223 O O . ILE A 1 521 ? -4.820 3.369 21.370 1.00 95.38 521 ILE A O 1
ATOM 4227 N N . LEU A 1 522 ? -3.886 4.279 23.215 1.00 95.56 522 LEU A N 1
ATOM 4228 C CA . LEU A 1 522 ? -2.498 3.977 22.863 1.00 95.56 522 LEU A CA 1
ATOM 4229 C C . LEU A 1 522 ? -2.040 2.751 23.638 1.00 95.56 522 LEU A C 1
ATOM 4231 O O . LEU A 1 522 ? -2.026 2.781 24.864 1.00 95.56 522 LEU A O 1
ATOM 4235 N N . GLY A 1 523 ? -1.666 1.684 22.947 1.00 93.31 523 GLY A N 1
ATOM 4236 C CA . GLY A 1 523 ? -1.218 0.467 23.614 1.00 93.31 523 GLY A CA 1
ATOM 4237 C C . GLY A 1 523 ? -1.118 -0.716 22.675 1.00 93.31 523 GLY A C 1
ATOM 4238 O O . GLY A 1 523 ? -1.389 -0.619 21.479 1.00 93.31 523 GLY A O 1
ATOM 4239 N N . LEU A 1 524 ? -0.720 -1.844 23.239 1.00 92.06 524 LEU A N 1
ATOM 4240 C CA . LEU A 1 524 ? -0.551 -3.094 22.529 1.00 92.06 524 LEU A CA 1
ATOM 4241 C C . LEU A 1 524 ? -1.817 -3.957 22.664 1.00 92.06 524 LEU A C 1
ATOM 4243 O O . LEU A 1 524 ? -2.072 -4.538 23.721 1.00 92.06 524 LEU A O 1
ATOM 4247 N N . ASP A 1 525 ? -2.612 -4.010 21.592 1.00 89.12 525 ASP A N 1
ATOM 4248 C CA . ASP A 1 525 ? -3.808 -4.854 21.416 1.00 89.12 525 ASP A CA 1
ATOM 4249 C C . ASP A 1 525 ? -3.935 -5.288 19.945 1.00 89.12 525 ASP A C 1
ATOM 4251 O O . ASP A 1 525 ? -3.344 -4.676 19.057 1.00 89.12 525 ASP A O 1
ATOM 4255 N N . ARG A 1 526 ? -4.774 -6.290 19.674 1.00 89.81 526 ARG A N 1
ATOM 4256 C CA . ARG A 1 526 ? -5.146 -6.757 18.328 1.00 89.81 526 ARG A CA 1
ATOM 4257 C C . ARG A 1 526 ? -6.221 -5.901 17.650 1.00 89.81 526 ARG A C 1
ATOM 4259 O O . ARG A 1 526 ? -6.520 -6.120 16.481 1.00 89.81 526 ARG A O 1
ATOM 4266 N N . ASP A 1 527 ? -6.849 -4.975 18.379 1.00 88.88 527 ASP A N 1
ATOM 4267 C CA . ASP A 1 527 ? -7.955 -4.149 17.869 1.00 88.88 527 ASP A CA 1
ATOM 4268 C C . ASP A 1 527 ? -7.617 -2.649 17.749 1.00 88.88 527 ASP A C 1
ATOM 4270 O O . ASP A 1 527 ? -8.465 -1.886 17.283 1.00 88.88 527 ASP A O 1
ATOM 4274 N N . THR A 1 528 ? -6.414 -2.217 18.151 1.00 88.19 528 THR A N 1
ATOM 4275 C CA . THR A 1 528 ? -5.951 -0.824 18.008 1.00 88.19 528 THR A CA 1
ATOM 4276 C C . THR A 1 528 ? -4.868 -0.716 16.944 1.00 88.19 528 THR A C 1
ATOM 4278 O O . THR A 1 528 ? -3.951 -1.533 16.881 1.00 88.19 528 THR A O 1
ATOM 4281 N N . ASP A 1 529 ? -4.943 0.319 16.114 1.00 88.31 529 ASP A N 1
ATOM 4282 C CA . ASP A 1 529 ? -3.866 0.665 15.194 1.00 88.31 529 ASP A CA 1
ATOM 4283 C C . ASP A 1 529 ? -2.798 1.534 15.880 1.00 88.31 529 ASP A C 1
ATOM 4285 O O . ASP A 1 529 ? -1.652 1.575 15.422 1.00 88.31 529 ASP A O 1
ATOM 4289 N N . LEU A 1 530 ? -3.134 2.221 16.977 1.00 95.12 530 LEU A N 1
ATOM 4290 C CA . LEU A 1 530 ? -2.258 3.137 17.713 1.00 95.12 530 LEU A CA 1
ATOM 4291 C C . LEU A 1 530 ? -1.336 2.388 18.692 1.00 95.12 530 LEU A C 1
ATOM 4293 O O . LEU A 1 530 ? -1.456 2.493 19.913 1.00 95.12 530 LEU A O 1
ATOM 4297 N N . GLN A 1 531 ? -0.419 1.610 18.125 1.00 94.12 531 GLN A N 1
ATOM 4298 C CA . GLN A 1 531 ? 0.494 0.754 18.874 1.00 94.12 531 GLN A CA 1
ATOM 4299 C C . GLN A 1 531 ? 1.506 1.549 19.708 1.00 94.12 531 GLN A C 1
ATOM 4301 O O . GLN A 1 531 ? 2.206 2.421 19.192 1.00 94.12 531 GLN A O 1
ATOM 4306 N N . LEU A 1 532 ? 1.589 1.189 20.988 1.00 95.62 532 LEU A N 1
ATOM 4307 C CA . LEU A 1 532 ? 2.602 1.613 21.953 1.00 95.62 532 LEU A CA 1
ATOM 4308 C C . LEU A 1 532 ? 3.084 0.330 22.652 1.00 95.62 532 LEU A C 1
ATOM 4310 O O . LEU A 1 532 ? 2.397 -0.207 23.525 1.00 95.62 532 LEU A O 1
ATOM 4314 N N . ARG A 1 533 ? 4.153 -0.276 22.115 1.00 94.94 533 ARG A N 1
ATOM 4315 C CA . ARG A 1 533 ? 4.446 -1.721 22.251 1.00 94.94 533 ARG A CA 1
ATOM 4316 C C . ARG A 1 533 ? 5.055 -2.170 23.584 1.00 94.94 533 ARG A C 1
ATOM 4318 O O . ARG A 1 533 ? 5.237 -3.367 23.773 1.00 94.94 533 ARG A O 1
ATOM 4325 N N . GLY A 1 534 ? 5.346 -1.266 24.506 1.00 93.88 534 GLY A N 1
ATOM 4326 C CA . GLY A 1 534 ? 5.691 -1.537 25.908 1.00 93.88 534 GLY A CA 1
ATOM 4327 C C . GLY A 1 534 ? 4.495 -1.420 26.860 1.00 93.88 534 GLY A C 1
ATOM 4328 O O . GLY A 1 534 ? 4.593 -1.829 28.014 1.00 93.88 534 GLY A O 1
ATOM 4329 N N . HIS A 1 535 ? 3.345 -0.933 26.378 1.00 94.81 535 HIS A N 1
ATOM 4330 C CA . HIS A 1 535 ? 2.148 -0.686 27.184 1.00 94.81 535 HIS A CA 1
ATOM 4331 C C . HIS A 1 535 ? 1.021 -1.672 26.829 1.00 94.81 535 HIS A C 1
ATOM 4333 O O . HIS A 1 535 ? 0.335 -1.488 25.818 1.00 94.81 535 HIS A O 1
ATOM 4339 N N . PRO A 1 536 ? 0.769 -2.720 27.635 1.00 92.75 536 PRO A N 1
ATOM 4340 C CA . PRO A 1 536 ? -0.283 -3.685 27.336 1.00 92.75 536 PRO A CA 1
ATOM 4341 C C . PRO A 1 536 ? -1.665 -3.033 27.461 1.00 92.75 536 PRO A C 1
ATOM 4343 O O . PRO A 1 536 ? -1.969 -2.368 28.450 1.00 92.75 536 PRO A O 1
ATOM 4346 N N . ALA A 1 537 ? -2.540 -3.244 26.476 1.00 91.94 537 ALA A N 1
ATOM 4347 C CA . ALA A 1 537 ? -3.905 -2.715 26.539 1.00 91.94 537 ALA A CA 1
ATOM 4348 C C . ALA A 1 537 ? -4.861 -3.570 27.386 1.00 91.94 537 ALA A C 1
ATOM 4350 O O . ALA A 1 537 ? -5.913 -3.087 27.826 1.00 91.94 537 ALA A O 1
ATOM 4351 N N . ILE A 1 538 ? -4.486 -4.832 27.600 1.00 91.19 538 ILE A N 1
ATOM 4352 C CA . ILE A 1 538 ? -5.271 -5.851 28.289 1.00 91.19 538 ILE A CA 1
ATOM 4353 C C . ILE A 1 538 ? -4.586 -6.208 29.610 1.00 91.19 538 ILE A C 1
ATOM 4355 O O . ILE A 1 538 ? -3.390 -6.494 29.638 1.00 91.19 538 ILE A O 1
ATOM 4359 N N . GLN A 1 539 ? -5.361 -6.252 30.691 1.00 89.31 539 GLN A N 1
ATOM 4360 C CA . GLN A 1 539 ? -4.938 -6.724 32.007 1.00 89.31 539 GLN A CA 1
ATOM 4361 C C . GLN A 1 539 ? -5.882 -7.836 32.469 1.00 89.31 539 GLN A C 1
ATOM 4363 O O . GLN A 1 539 ? -7.094 -7.638 32.556 1.00 89.31 539 GLN A O 1
ATOM 4368 N N . SER A 1 540 ? -5.331 -9.020 32.749 1.00 88.12 540 SER A N 1
ATOM 4369 C CA . SER A 1 540 ? -6.097 -10.203 33.180 1.00 88.12 540 SER A CA 1
ATOM 4370 C C . SER A 1 540 ? -7.296 -10.518 32.266 1.00 88.12 540 SER A C 1
ATOM 4372 O O . SER A 1 540 ? -8.404 -10.745 32.744 1.00 88.12 540 SER A O 1
ATOM 4374 N N . GLY A 1 541 ? -7.085 -10.458 30.945 1.00 89.88 541 GLY A N 1
ATOM 4375 C CA . GLY A 1 541 ? -8.111 -10.695 29.917 1.00 89.88 541 GLY A CA 1
ATOM 4376 C C . GLY A 1 541 ? -9.014 -9.495 29.606 1.00 89.88 541 GLY A C 1
ATOM 4377 O O . GLY A 1 541 ? -9.634 -9.454 28.549 1.00 89.88 541 GLY A O 1
ATOM 4378 N N . ARG A 1 542 ? -9.051 -8.464 30.455 1.00 94.12 542 ARG A N 1
ATOM 4379 C CA . ARG A 1 542 ? -9.958 -7.315 30.303 1.00 94.12 542 ARG A CA 1
ATOM 4380 C C . ARG A 1 542 ? -9.259 -6.117 29.677 1.00 94.12 542 ARG A C 1
ATOM 4382 O O . ARG A 1 542 ? -8.108 -5.827 30.003 1.00 94.12 542 ARG A O 1
ATOM 4389 N N . LYS A 1 543 ? -9.963 -5.381 28.818 1.00 94.38 543 LYS A N 1
ATOM 4390 C CA . LYS A 1 543 ? -9.461 -4.128 28.238 1.00 94.38 543 LYS A CA 1
ATOM 4391 C C . LYS A 1 543 ? -9.431 -3.008 29.275 1.00 94.38 543 LYS A C 1
ATOM 4393 O O . LYS A 1 543 ? -10.204 -3.006 30.230 1.00 94.38 543 LYS A O 1
ATOM 4398 N N . GLY A 1 544 ? -8.573 -2.018 29.055 1.00 92.38 544 GLY A N 1
ATOM 4399 C CA . GLY A 1 544 ? -8.594 -0.765 29.815 1.00 92.38 544 GLY A CA 1
ATOM 4400 C C . GLY A 1 544 ? -7.284 -0.380 30.495 1.00 92.38 544 GLY A C 1
ATOM 4401 O O . GLY A 1 544 ? -7.232 0.684 31.110 1.00 92.38 544 GLY A O 1
ATOM 4402 N N . ALA A 1 545 ? -6.239 -1.199 30.350 1.00 92.81 545 ALA A N 1
ATOM 4403 C CA . ALA A 1 545 ? -4.912 -0.924 30.901 1.00 92.81 545 ALA A CA 1
ATOM 4404 C C . ALA A 1 545 ? -4.119 0.106 30.078 1.00 92.81 545 ALA A C 1
ATOM 4406 O O . ALA A 1 545 ? -3.296 0.836 30.623 1.00 92.81 545 ALA A O 1
ATOM 4407 N N . ALA A 1 546 ? -4.405 0.205 28.777 1.00 93.00 546 ALA A N 1
ATOM 4408 C CA . ALA A 1 546 ? -3.766 1.169 27.891 1.00 93.00 546 ALA A CA 1
ATOM 4409 C C . ALA A 1 546 ? -4.105 2.627 28.268 1.00 93.00 546 ALA A C 1
ATOM 4411 O O . ALA A 1 546 ? -5.256 2.930 28.609 1.00 93.00 546 ALA A O 1
ATOM 4412 N N . PRO A 1 547 ? -3.151 3.563 28.120 1.00 94.12 547 PRO A N 1
ATOM 4413 C CA . PRO A 1 547 ? -3.428 4.992 28.141 1.00 94.12 547 PRO A CA 1
ATOM 4414 C C . PRO A 1 547 ? -4.538 5.391 27.154 1.00 94.12 547 PRO A C 1
ATOM 4416 O O . PRO A 1 547 ? -4.466 5.127 25.954 1.00 94.12 547 PRO A O 1
ATOM 4419 N N . MET A 1 548 ? -5.567 6.080 27.660 1.00 95.12 548 MET A N 1
ATOM 4420 C CA . MET A 1 548 ? -6.715 6.539 26.864 1.00 95.12 548 MET A CA 1
ATOM 4421 C C . MET A 1 548 ? -6.945 8.036 27.004 1.00 95.12 548 MET A C 1
ATOM 4423 O O . MET A 1 548 ? -6.859 8.564 28.113 1.00 95.12 548 MET A O 1
ATOM 4427 N N . GLY A 1 549 ? -7.288 8.730 25.923 1.00 95.56 549 GLY A N 1
ATOM 4428 C CA . GLY A 1 549 ? -7.427 10.181 25.955 1.00 95.56 549 GLY A CA 1
ATOM 4429 C C . GLY A 1 549 ? -8.130 10.787 24.750 1.00 95.56 549 GLY A C 1
ATOM 4430 O O . GLY A 1 549 ? -8.581 10.110 23.831 1.00 95.56 549 GLY A O 1
ATOM 4431 N N . ARG A 1 550 ? -8.246 12.112 24.793 1.00 96.75 550 ARG A N 1
ATOM 4432 C CA . ARG A 1 550 ? -8.954 12.930 23.804 1.00 96.75 550 ARG A CA 1
ATOM 4433 C C . ARG A 1 550 ? -8.033 13.565 22.778 1.00 96.75 550 ARG A C 1
ATOM 4435 O O . ARG A 1 550 ? -8.518 14.011 21.741 1.00 96.75 550 ARG A O 1
ATOM 4442 N N . ALA A 1 551 ? -6.744 13.632 23.071 1.00 97.94 551 ALA A N 1
ATOM 4443 C CA . ALA A 1 551 ? -5.722 14.053 22.134 1.00 97.94 551 ALA A CA 1
ATOM 4444 C C . ALA A 1 551 ? -4.481 13.186 22.314 1.00 97.94 551 ALA A C 1
ATOM 4446 O O . ALA A 1 551 ? -4.199 12.761 23.437 1.00 97.94 551 ALA A O 1
ATOM 4447 N N . TYR A 1 552 ? -3.756 12.941 21.230 1.00 98.19 552 TYR A N 1
ATOM 4448 C CA . TYR A 1 552 ? -2.495 12.220 21.273 1.00 98.19 552 TYR A CA 1
ATOM 4449 C C . TYR A 1 552 ? -1.519 12.686 20.191 1.00 98.19 552 TYR A C 1
ATOM 4451 O O . TYR A 1 552 ? -1.921 13.219 19.155 1.00 98.19 552 TYR A O 1
ATOM 4459 N N . ALA A 1 553 ? -0.243 12.429 20.446 1.00 98.44 553 ALA A N 1
ATOM 4460 C CA . ALA A 1 553 ? 0.826 12.364 19.466 1.00 98.44 553 ALA A CA 1
ATOM 4461 C C . ALA A 1 553 ? 1.531 11.016 19.647 1.00 98.44 553 ALA A C 1
ATOM 4463 O O . ALA A 1 553 ? 1.829 10.639 20.777 1.00 98.44 553 ALA A O 1
ATOM 4464 N N . LEU A 1 554 ? 1.755 10.281 18.565 1.00 98.50 554 LEU A N 1
ATOM 4465 C CA . LEU A 1 554 ? 2.399 8.969 18.559 1.00 98.50 554 LEU A CA 1
ATOM 4466 C C . LEU A 1 554 ? 3.373 8.911 17.387 1.00 98.50 554 LEU A C 1
ATOM 4468 O O . LEU A 1 554 ? 2.976 9.167 16.255 1.00 98.50 554 LEU A O 1
ATOM 4472 N N . MET A 1 555 ? 4.617 8.538 17.642 1.00 98.50 555 MET A N 1
ATOM 4473 C CA . MET A 1 555 ? 5.614 8.241 16.624 1.00 98.50 555 MET A CA 1
ATOM 4474 C C . MET A 1 555 ? 6.073 6.799 16.806 1.00 98.50 555 MET A C 1
ATOM 4476 O O . MET A 1 555 ? 6.536 6.432 17.881 1.00 98.50 555 MET A O 1
ATOM 4480 N N . ASN A 1 556 ? 5.943 5.996 15.757 1.00 98.38 556 ASN A N 1
ATOM 4481 C CA . ASN A 1 556 ? 6.473 4.639 15.698 1.00 98.38 556 ASN A CA 1
ATOM 4482 C C . ASN A 1 556 ? 7.648 4.629 14.722 1.00 98.38 556 ASN A C 1
ATOM 4484 O O . ASN A 1 556 ? 7.486 5.066 13.582 1.00 98.38 556 ASN A O 1
ATOM 4488 N N . ALA A 1 557 ? 8.802 4.125 15.137 1.00 98.25 557 ALA A N 1
ATOM 4489 C CA . ALA A 1 557 ? 9.963 3.923 14.281 1.00 98.25 557 ALA A CA 1
ATOM 4490 C C . ALA A 1 557 ? 10.371 2.448 14.305 1.00 98.25 557 ALA A C 1
ATOM 4492 O O . ALA A 1 557 ? 10.452 1.834 15.365 1.00 98.25 557 ALA A O 1
ATOM 4493 N N . GLU A 1 558 ? 10.623 1.879 13.135 1.00 97.44 558 GLU A N 1
ATOM 4494 C CA . GLU A 1 558 ? 10.986 0.480 12.937 1.00 97.44 558 GLU A CA 1
ATOM 4495 C C . GLU A 1 558 ? 12.159 0.387 11.968 1.00 97.44 558 GLU A C 1
ATOM 4497 O O . GLU A 1 558 ? 12.183 1.071 10.941 1.00 97.44 558 GLU A O 1
ATOM 4502 N N . PHE A 1 559 ? 13.098 -0.505 12.267 1.00 96.56 559 PHE A N 1
ATOM 4503 C CA . PHE A 1 559 ? 14.191 -0.852 11.369 1.00 96.56 559 PHE A CA 1
ATOM 4504 C C . PHE A 1 559 ? 14.216 -2.364 11.184 1.00 96.56 559 PHE A C 1
ATOM 4506 O O . PHE A 1 559 ? 14.751 -3.101 12.004 1.00 96.56 559 PHE A O 1
ATOM 4513 N N . ALA A 1 560 ? 13.573 -2.848 10.131 1.00 95.31 560 ALA A N 1
ATOM 4514 C CA . ALA A 1 560 ? 13.461 -4.267 9.857 1.00 95.31 560 ALA A CA 1
ATOM 4515 C C . ALA A 1 560 ? 14.694 -4.786 9.121 1.00 95.31 560 ALA A C 1
ATOM 4517 O O . ALA A 1 560 ? 15.167 -4.150 8.181 1.00 95.31 560 ALA A O 1
ATOM 4518 N N . LYS A 1 561 ? 15.154 -5.975 9.511 1.00 94.00 561 LYS A N 1
ATOM 4519 C CA . LYS A 1 561 ? 16.147 -6.773 8.799 1.00 94.00 561 LYS A CA 1
ATOM 4520 C C . LYS A 1 561 ? 15.575 -8.151 8.490 1.00 94.00 561 LYS A C 1
ATOM 4522 O O . LYS A 1 561 ? 15.177 -8.870 9.406 1.00 94.00 561 LYS A O 1
ATOM 4527 N N . ARG A 1 562 ? 15.610 -8.567 7.230 1.00 93.25 562 ARG A N 1
ATOM 4528 C CA . ARG A 1 562 ? 15.358 -9.952 6.841 1.00 93.25 562 ARG A CA 1
ATOM 4529 C C . ARG A 1 562 ? 16.492 -10.833 7.349 1.00 93.25 562 ARG A C 1
ATOM 4531 O O . ARG A 1 562 ? 17.651 -10.655 6.984 1.00 93.25 562 ARG A O 1
ATOM 4538 N N . LEU A 1 563 ? 16.149 -11.774 8.218 1.00 93.62 563 LEU A N 1
ATOM 4539 C CA . LEU A 1 563 ? 17.089 -12.707 8.838 1.00 93.62 563 LEU A CA 1
ATOM 4540 C C . LEU A 1 563 ? 17.185 -14.006 8.038 1.00 93.62 563 LEU A C 1
ATOM 4542 O O . LEU A 1 563 ? 18.260 -14.590 7.930 1.00 93.62 563 LEU A O 1
ATOM 4546 N N . TYR A 1 564 ? 16.065 -14.451 7.468 1.00 91.88 564 TYR A N 1
ATOM 4547 C CA . TYR A 1 564 ? 15.986 -15.677 6.683 1.00 91.88 564 TYR A CA 1
ATOM 4548 C C . TYR A 1 564 ? 14.853 -15.591 5.661 1.00 91.88 564 TYR A C 1
ATOM 4550 O O . TYR A 1 564 ? 13.800 -15.017 5.935 1.00 91.88 564 TYR A O 1
ATOM 4558 N N . ALA A 1 565 ? 15.048 -16.183 4.486 1.00 90.00 565 ALA A N 1
ATOM 4559 C CA . ALA A 1 565 ? 13.976 -16.393 3.524 1.00 90.00 565 ALA A CA 1
ATOM 4560 C C . ALA A 1 565 ? 14.242 -17.634 2.673 1.00 90.00 565 ALA A C 1
ATOM 4562 O O . ALA A 1 565 ? 15.356 -17.844 2.196 1.00 90.00 565 ALA A O 1
ATOM 4563 N N . ASN A 1 566 ? 13.197 -18.422 2.450 1.00 90.00 566 ASN A N 1
ATOM 4564 C CA . ASN A 1 566 ? 13.143 -19.476 1.445 1.00 90.00 566 ASN A CA 1
ATOM 4565 C C . ASN A 1 566 ? 11.780 -19.414 0.720 1.00 90.00 566 ASN A C 1
ATOM 4567 O O . ASN A 1 566 ? 11.021 -18.461 0.897 1.00 90.00 566 ASN A O 1
ATOM 4571 N N . GLY A 1 567 ? 11.455 -20.411 -0.108 1.00 81.94 567 GLY A N 1
ATOM 4572 C CA . GLY A 1 567 ? 10.178 -20.437 -0.838 1.00 81.94 567 GLY A CA 1
ATOM 4573 C C . GLY A 1 567 ? 8.923 -20.564 0.043 1.00 81.94 567 GLY A C 1
ATOM 4574 O O . GLY A 1 567 ? 7.823 -20.300 -0.433 1.00 81.94 567 GLY A O 1
ATOM 4575 N N . LEU A 1 568 ? 9.068 -20.956 1.313 1.00 86.38 568 LEU A N 1
ATOM 4576 C CA . LEU A 1 568 ? 7.965 -21.249 2.233 1.00 86.38 568 LEU A CA 1
ATOM 4577 C C . LEU A 1 568 ? 7.877 -20.267 3.408 1.00 86.38 568 LEU A C 1
ATOM 4579 O O . LEU A 1 568 ? 6.778 -19.957 3.858 1.00 86.38 568 LEU A O 1
ATOM 4583 N N . PHE A 1 569 ? 9.010 -19.781 3.909 1.00 90.25 569 PHE A N 1
ATOM 4584 C CA . PHE A 1 569 ? 9.115 -18.982 5.123 1.00 90.25 569 PHE A CA 1
ATOM 4585 C C . PHE A 1 569 ? 9.984 -17.750 4.899 1.00 90.25 569 PHE A C 1
ATOM 4587 O O . PHE A 1 569 ? 11.052 -17.832 4.289 1.00 90.25 569 PHE A O 1
ATOM 4594 N N . ARG A 1 570 ? 9.565 -16.622 5.473 1.00 92.31 570 ARG A N 1
ATOM 4595 C CA . ARG A 1 570 ? 10.393 -15.423 5.652 1.00 92.31 570 ARG A CA 1
ATOM 4596 C C . ARG A 1 570 ? 10.415 -15.054 7.128 1.00 92.31 570 ARG A C 1
ATOM 4598 O O . ARG A 1 570 ? 9.361 -15.014 7.752 1.00 92.31 570 ARG A O 1
ATOM 4605 N N . LEU A 1 571 ? 11.597 -14.779 7.664 1.00 94.62 571 LEU A N 1
ATOM 4606 C CA . LEU A 1 571 ? 11.804 -14.299 9.025 1.00 94.62 571 LEU A CA 1
ATOM 4607 C C . LEU A 1 571 ? 12.447 -12.915 8.975 1.00 94.62 571 LEU A C 1
ATOM 4609 O O . LEU A 1 571 ? 13.549 -12.768 8.443 1.00 94.62 571 LEU A O 1
ATOM 4613 N N . ASP A 1 572 ? 11.794 -11.936 9.591 1.00 95.31 572 ASP A N 1
ATOM 4614 C CA . ASP A 1 572 ? 12.295 -10.573 9.739 1.00 95.31 572 ASP A CA 1
ATOM 4615 C C . ASP A 1 572 ? 12.436 -10.221 11.231 1.00 95.31 572 ASP A C 1
ATOM 4617 O O . ASP A 1 572 ? 11.536 -10.488 12.033 1.00 95.31 572 ASP A O 1
ATOM 4621 N N . GLY A 1 573 ? 13.559 -9.609 11.607 1.00 97.25 573 GLY A N 1
ATOM 4622 C CA . GLY A 1 573 ? 13.796 -9.031 12.930 1.00 97.25 573 GLY A CA 1
ATOM 4623 C C . GLY A 1 573 ? 13.650 -7.515 12.886 1.00 97.25 573 GLY A C 1
ATOM 4624 O O . GLY A 1 573 ? 14.194 -6.869 11.995 1.00 97.25 573 GLY A O 1
ATOM 4625 N N . VAL A 1 574 ? 12.897 -6.945 13.822 1.00 97.31 574 VAL A N 1
ATOM 4626 C CA . VAL A 1 574 ? 12.469 -5.542 13.779 1.00 97.31 574 VAL A CA 1
ATOM 4627 C C . VAL A 1 574 ? 12.670 -4.888 15.142 1.00 97.31 574 VAL A C 1
ATOM 4629 O O . VAL A 1 574 ? 11.748 -4.882 15.961 1.00 97.31 574 VAL A O 1
ATOM 4632 N N . PRO A 1 575 ? 13.861 -4.346 15.437 1.00 97.94 575 PRO A N 1
ATOM 4633 C CA . PRO A 1 575 ? 13.983 -3.348 16.486 1.00 97.94 575 PRO A CA 1
ATOM 4634 C C . PRO A 1 575 ? 13.037 -2.173 16.220 1.00 97.94 575 PRO A C 1
ATOM 4636 O O . PRO A 1 575 ? 12.868 -1.732 15.075 1.00 97.94 575 PRO A O 1
ATOM 4639 N N . PHE A 1 576 ? 12.430 -1.669 17.287 1.00 97.69 576 PHE A N 1
ATOM 4640 C CA . PHE A 1 576 ? 11.519 -0.539 17.215 1.00 97.69 576 PHE A CA 1
ATOM 4641 C C . PHE A 1 576 ? 11.710 0.447 18.365 1.00 97.69 576 PHE A C 1
ATOM 4643 O O . PHE A 1 576 ? 12.205 0.092 19.434 1.00 97.69 576 PHE A O 1
ATOM 4650 N N . LEU A 1 577 ? 11.255 1.675 18.132 1.00 98.19 577 LEU A N 1
ATOM 4651 C CA . LEU A 1 577 ? 11.128 2.734 19.124 1.00 98.19 577 LEU A CA 1
ATOM 4652 C C . LEU A 1 577 ? 9.765 3.407 18.944 1.00 98.19 577 LEU A C 1
ATOM 4654 O O . LEU A 1 577 ? 9.476 3.956 17.879 1.00 98.19 577 LEU A O 1
ATOM 4658 N N . ASP A 1 578 ? 8.948 3.389 19.988 1.00 97.75 578 ASP A N 1
ATOM 4659 C CA . ASP A 1 578 ? 7.667 4.083 20.034 1.00 97.75 578 ASP A CA 1
ATOM 4660 C C . ASP A 1 578 ? 7.763 5.244 21.021 1.00 97.75 578 ASP A C 1
ATOM 4662 O O . ASP A 1 578 ? 8.251 5.085 22.135 1.00 97.75 578 ASP A O 1
ATOM 4666 N N . THR A 1 579 ? 7.286 6.423 20.639 1.00 97.81 579 THR A N 1
ATOM 4667 C CA . THR A 1 579 ? 7.179 7.568 21.547 1.00 97.81 579 THR A CA 1
ATOM 4668 C C . THR A 1 579 ? 5.808 8.195 21.439 1.00 97.81 579 THR A C 1
ATOM 4670 O O . THR A 1 579 ? 5.286 8.409 20.342 1.00 97.81 579 THR A O 1
ATOM 4673 N N . ALA A 1 580 ? 5.195 8.469 22.582 1.00 97.81 580 ALA A N 1
ATOM 4674 C CA . ALA A 1 580 ? 3.827 8.927 22.637 1.00 97.81 580 ALA A CA 1
ATOM 4675 C C . ALA A 1 580 ? 3.574 9.945 23.739 1.00 97.81 580 ALA A C 1
ATOM 4677 O O . ALA A 1 580 ? 4.149 9.905 24.825 1.00 97.81 580 ALA A O 1
ATOM 4678 N N . ARG A 1 581 ? 2.610 10.820 23.482 1.00 97.62 581 ARG A N 1
ATOM 4679 C CA . ARG A 1 581 ? 1.976 11.667 24.484 1.00 97.62 581 ARG A CA 1
ATOM 4680 C C . ARG A 1 581 ? 0.477 11.603 24.289 1.00 97.62 581 ARG A C 1
ATOM 4682 O O . ARG A 1 581 ? -0.008 11.721 23.169 1.00 97.62 581 ARG A O 1
ATOM 4689 N N . ILE A 1 582 ? -0.269 11.456 25.374 1.00 97.31 582 ILE A N 1
ATOM 4690 C CA . ILE A 1 582 ? -1.728 11.368 25.342 1.00 97.31 582 ILE A CA 1
ATOM 4691 C C . ILE A 1 582 ? -2.317 12.264 26.421 1.00 97.31 582 ILE A C 1
ATOM 4693 O O . ILE A 1 582 ? -1.751 12.394 27.494 1.00 97.31 582 ILE A O 1
ATOM 4697 N N . SER A 1 583 ? -3.464 12.886 26.166 1.00 96.62 583 SER A N 1
ATOM 4698 C CA . SER A 1 583 ? -4.021 13.929 27.038 1.00 96.62 583 SER A CA 1
ATOM 4699 C C . SER A 1 583 ? -4.298 13.499 28.485 1.00 96.62 583 SER A C 1
ATOM 4701 O O . SER A 1 583 ? -4.469 14.356 29.340 1.00 96.62 583 SER A O 1
ATOM 4703 N N . SER A 1 584 ? -4.412 12.197 28.759 1.00 92.50 584 SER A N 1
ATOM 4704 C CA . SER A 1 584 ? -4.577 11.662 30.117 1.00 92.50 584 SER A CA 1
ATOM 4705 C C . SER A 1 584 ? -3.266 11.505 30.887 1.00 92.50 584 SER A C 1
ATOM 4707 O O . SER A 1 584 ? -3.309 11.229 32.080 1.00 92.50 584 SER A O 1
ATOM 4709 N N . HIS A 1 585 ? -2.119 11.665 30.224 1.00 92.19 585 HIS A N 1
ATOM 4710 C CA . HIS A 1 585 ? -0.787 11.497 30.793 1.00 92.19 585 HIS A CA 1
ATOM 4711 C C . HIS A 1 585 ? 0.064 12.737 30.494 1.00 92.19 585 HIS A C 1
ATOM 4713 O O . HIS A 1 585 ? 0.270 13.121 29.344 1.00 92.19 585 HIS A O 1
ATOM 4719 N N . ALA A 1 586 ? 0.575 13.389 31.541 1.00 88.25 586 ALA A N 1
ATOM 4720 C CA . ALA A 1 586 ? 1.348 14.621 31.380 1.00 88.25 586 ALA A CA 1
ATOM 4721 C C . ALA A 1 586 ? 2.708 14.385 30.696 1.00 88.25 586 ALA A C 1
ATOM 4723 O O . ALA A 1 586 ? 3.154 15.222 29.902 1.00 88.25 586 ALA A O 1
ATOM 4724 N N . GLN A 1 587 ? 3.337 13.251 31.015 1.00 92.56 587 GLN A N 1
ATOM 4725 C CA . GLN A 1 587 ? 4.675 12.856 30.577 1.00 92.56 587 GLN A CA 1
ATOM 4726 C C . GLN A 1 587 ? 4.641 12.089 29.252 1.00 92.56 587 GLN A C 1
ATOM 4728 O O . GLN A 1 587 ? 3.626 11.496 28.886 1.00 92.56 587 GLN A O 1
ATOM 4733 N N . TRP A 1 588 ? 5.770 12.111 28.544 1.00 95.44 588 TRP A N 1
ATOM 4734 C CA . TRP A 1 588 ? 5.987 11.262 27.379 1.00 95.44 588 TRP A CA 1
ATOM 4735 C C . TRP A 1 588 ? 6.170 9.804 27.808 1.00 95.44 588 TRP A C 1
ATOM 4737 O O . TRP A 1 588 ? 6.802 9.523 28.828 1.00 95.44 588 TRP A O 1
ATOM 4747 N N . LEU A 1 589 ? 5.604 8.904 27.016 1.00 96.38 589 LEU A N 1
ATOM 4748 C CA . LEU A 1 589 ? 5.752 7.458 27.109 1.00 96.38 589 LEU A CA 1
ATOM 4749 C C . LEU A 1 589 ? 6.716 7.034 26.005 1.00 96.38 589 LEU A C 1
ATOM 4751 O O . LEU A 1 589 ? 6.565 7.495 24.871 1.00 96.38 589 LEU A O 1
ATOM 4755 N N . VAL A 1 590 ? 7.713 6.215 26.330 1.00 97.25 590 VAL A N 1
ATOM 4756 C CA . VAL A 1 590 ? 8.733 5.794 25.367 1.00 97.25 590 VAL A CA 1
ATOM 4757 C C . VAL A 1 590 ? 8.976 4.308 25.528 1.00 97.25 590 VAL A C 1
ATOM 4759 O O . VAL A 1 590 ? 9.454 3.872 26.571 1.00 97.25 590 VAL A O 1
ATOM 4762 N N . ASP A 1 591 ? 8.712 3.560 24.465 1.00 97.19 591 ASP A N 1
ATOM 4763 C CA . ASP A 1 591 ? 8.886 2.118 24.446 1.00 97.19 591 ASP A CA 1
ATOM 4764 C C . ASP A 1 591 ? 9.955 1.735 23.438 1.00 97.19 591 ASP A C 1
ATOM 4766 O O . ASP A 1 591 ? 10.029 2.288 22.341 1.00 97.19 591 ASP A O 1
ATOM 4770 N N . SER A 1 592 ? 10.756 0.738 23.783 1.00 97.69 592 SER A N 1
ATOM 4771 C CA . SER A 1 592 ? 11.715 0.133 22.867 1.00 97.69 592 SER A CA 1
ATOM 4772 C C . SER A 1 592 ? 11.637 -1.378 22.968 1.00 97.69 592 SER A C 1
ATOM 4774 O O . SER A 1 592 ? 11.241 -1.935 23.997 1.00 97.69 592 SER A O 1
ATOM 4776 N N . GLY A 1 593 ? 11.990 -2.062 21.891 1.00 97.44 593 GLY A N 1
ATOM 4777 C CA . GLY A 1 593 ? 11.937 -3.509 21.875 1.00 97.44 593 GLY A CA 1
ATOM 4778 C C . GLY A 1 593 ? 12.249 -4.109 20.524 1.00 97.44 593 GLY A C 1
ATOM 4779 O O . GLY A 1 593 ? 12.799 -3.462 19.632 1.00 97.44 593 GLY A O 1
ATOM 4780 N N . ILE A 1 594 ? 11.886 -5.379 20.391 1.00 97.38 594 ILE A N 1
ATOM 4781 C CA . ILE A 1 594 ? 12.065 -6.150 19.169 1.00 97.38 594 ILE A CA 1
ATOM 4782 C C . ILE A 1 594 ? 10.762 -6.843 18.793 1.00 97.38 594 ILE A C 1
ATOM 4784 O O . ILE A 1 594 ? 10.025 -7.357 19.637 1.00 97.38 594 ILE A O 1
ATOM 4788 N N . GLN A 1 595 ? 10.482 -6.872 17.500 1.00 97.19 595 GLN A N 1
ATOM 4789 C CA . GLN A 1 595 ? 9.434 -7.687 16.920 1.00 97.19 595 GLN A CA 1
ATOM 4790 C C . GLN A 1 595 ? 10.046 -8.691 15.945 1.00 97.19 595 GLN A C 1
ATOM 4792 O O . GLN A 1 595 ? 10.873 -8.343 15.106 1.00 97.19 595 GLN A O 1
ATOM 4797 N N . LEU A 1 596 ? 9.622 -9.945 16.047 1.00 97.25 596 LEU A N 1
ATOM 4798 C CA . LEU A 1 596 ? 9.913 -10.986 15.069 1.00 97.25 596 LEU A CA 1
ATOM 4799 C C . LEU A 1 596 ? 8.685 -11.174 14.185 1.00 97.25 596 LEU A C 1
ATOM 4801 O O . LEU A 1 596 ? 7.577 -11.311 14.703 1.00 97.25 596 LEU A O 1
ATOM 4805 N N . ARG A 1 597 ? 8.869 -11.180 12.865 1.00 96.06 597 ARG A N 1
ATOM 4806 C CA . ARG A 1 597 ? 7.812 -11.437 11.877 1.00 96.06 597 ARG A CA 1
ATOM 4807 C C . ARG A 1 597 ? 8.143 -12.699 11.093 1.00 96.06 597 ARG A C 1
ATOM 4809 O O . ARG A 1 597 ? 9.213 -12.785 10.501 1.00 96.06 597 ARG A O 1
ATOM 4816 N N . VAL A 1 598 ? 7.222 -13.657 11.085 1.00 94.81 598 VAL A N 1
ATOM 4817 C CA . VAL A 1 598 ? 7.326 -14.928 10.362 1.00 94.81 598 VAL A CA 1
ATOM 4818 C C . VAL A 1 598 ? 6.221 -14.990 9.316 1.00 94.81 598 VAL A C 1
ATOM 4820 O O . VAL A 1 598 ? 5.061 -15.212 9.658 1.00 94.81 598 VAL A O 1
ATOM 4823 N N . SER A 1 599 ? 6.569 -14.795 8.049 1.00 92.00 599 SER A N 1
ATOM 4824 C CA . SER A 1 599 ? 5.648 -14.950 6.919 1.00 92.00 599 SER A CA 1
ATOM 4825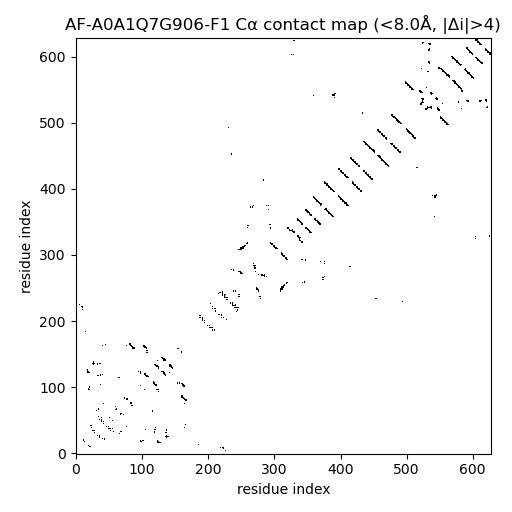 C C . SER A 1 599 ? 5.655 -16.394 6.429 1.00 92.00 599 SER A C 1
ATOM 4827 O O . SER A 1 599 ? 6.724 -16.977 6.243 1.00 92.00 599 SER A O 1
ATOM 4829 N N . VAL A 1 600 ? 4.471 -16.962 6.199 1.00 87.69 600 VAL A N 1
ATOM 4830 C CA . VAL A 1 600 ? 4.271 -18.363 5.801 1.00 87.69 600 VAL A CA 1
ATOM 4831 C C . VAL A 1 600 ? 3.567 -18.409 4.446 1.00 87.69 600 VAL A C 1
ATOM 4833 O O . VAL A 1 600 ? 2.449 -17.917 4.314 1.00 87.69 600 VAL A O 1
ATOM 4836 N N . LEU A 1 601 ? 4.205 -19.009 3.436 1.00 80.19 601 LEU A N 1
ATOM 4837 C CA . LEU A 1 601 ? 3.678 -19.266 2.080 1.00 80.19 601 LEU A CA 1
ATOM 4838 C C . LEU A 1 601 ? 3.136 -18.024 1.337 1.00 80.19 601 LEU A C 1
ATOM 4840 O O . LEU A 1 601 ? 2.337 -18.146 0.401 1.00 80.19 601 LEU A O 1
ATOM 4844 N N . SER A 1 602 ? 3.537 -16.823 1.767 1.00 74.06 602 SER A N 1
ATOM 4845 C CA . SER A 1 602 ? 2.911 -15.546 1.380 1.00 74.06 602 SER A CA 1
ATOM 4846 C C . SER A 1 602 ? 1.394 -15.493 1.646 1.00 74.06 602 SER A C 1
ATOM 4848 O O . SER A 1 602 ? 0.653 -14.815 0.933 1.00 74.06 602 SER A O 1
ATOM 4850 N N . ALA A 1 603 ? 0.906 -16.286 2.602 1.00 79.31 603 ALA A N 1
ATOM 4851 C CA . ALA A 1 603 ? -0.502 -16.373 2.969 1.00 79.31 603 ALA A CA 1
ATOM 4852 C C . ALA A 1 603 ? -0.819 -15.482 4.177 1.00 79.31 603 ALA A C 1
ATOM 4854 O O . ALA A 1 603 ? -1.859 -14.818 4.203 1.00 79.31 603 ALA A O 1
ATOM 4855 N N . PHE A 1 604 ? 0.057 -15.488 5.182 1.00 88.00 604 PHE A N 1
ATOM 4856 C CA . PHE A 1 604 ? -0.060 -14.681 6.393 1.00 88.00 604 PHE A CA 1
ATOM 4857 C C . PHE A 1 604 ? 1.298 -14.529 7.091 1.00 88.00 604 PHE A C 1
ATOM 4859 O O . PHE A 1 604 ? 2.192 -15.361 6.932 1.00 88.00 604 PHE A O 1
ATOM 4866 N N . THR A 1 605 ? 1.407 -13.501 7.930 1.00 91.88 605 THR A N 1
ATOM 4867 C CA . THR A 1 605 ? 2.540 -13.251 8.821 1.00 91.88 605 THR A CA 1
ATOM 4868 C C . THR A 1 605 ? 2.105 -13.383 10.274 1.00 91.88 605 THR A C 1
ATOM 4870 O O . THR A 1 605 ? 1.141 -12.749 10.692 1.00 91.88 605 THR A O 1
ATOM 4873 N N . ILE A 1 606 ? 2.829 -14.163 11.073 1.00 92.56 606 ILE A N 1
ATOM 4874 C CA . ILE A 1 606 ? 2.737 -14.126 12.538 1.00 92.56 606 ILE A CA 1
ATOM 4875 C C . ILE A 1 606 ? 3.799 -13.159 13.048 1.00 92.56 606 ILE A C 1
ATOM 4877 O O . ILE A 1 606 ? 4.961 -13.254 12.658 1.00 92.56 606 ILE A O 1
ATOM 4881 N N . SER A 1 607 ? 3.419 -12.241 13.927 1.00 93.94 607 SER A N 1
ATOM 4882 C CA . SER A 1 607 ? 4.346 -11.328 14.586 1.00 93.94 607 SER A CA 1
ATOM 4883 C C . SER A 1 607 ? 4.343 -11.534 16.091 1.00 93.94 607 SER A C 1
ATOM 4885 O O . SER A 1 607 ? 3.277 -11.579 16.704 1.00 93.94 607 SER A O 1
ATOM 4887 N N . VAL A 1 608 ? 5.529 -11.592 16.686 1.00 95.25 608 VAL A N 1
ATOM 4888 C CA . VAL A 1 608 ? 5.727 -11.596 18.137 1.00 95.25 608 VAL A CA 1
ATOM 4889 C C . VAL A 1 608 ? 6.484 -10.331 18.502 1.00 95.25 608 VAL A C 1
ATOM 4891 O O . VAL A 1 608 ? 7.625 -10.163 18.078 1.00 95.25 608 VAL A O 1
ATOM 4894 N N . SER A 1 609 ? 5.856 -9.428 19.248 1.00 95.00 609 SER A N 1
ATOM 4895 C CA . SER A 1 609 ? 6.490 -8.204 19.747 1.00 95.00 609 SER A CA 1
ATOM 4896 C C . SER A 1 609 ? 6.779 -8.321 21.234 1.00 95.00 609 SER A C 1
ATOM 4898 O O . SER A 1 609 ? 5.874 -8.656 21.997 1.00 95.00 609 SER A O 1
ATOM 4900 N N . LEU A 1 610 ? 8.003 -7.986 21.627 1.00 96.25 610 LEU A N 1
ATOM 4901 C CA . LEU A 1 610 ? 8.435 -7.803 23.008 1.00 96.25 610 LEU A CA 1
ATOM 4902 C C . LEU A 1 610 ? 8.912 -6.357 23.155 1.00 96.25 610 LEU A C 1
ATOM 4904 O O . LEU A 1 610 ? 9.916 -5.979 22.548 1.00 96.25 610 LEU A O 1
ATOM 4908 N N . GLY A 1 611 ? 8.187 -5.559 23.933 1.00 95.56 611 GLY A N 1
ATOM 4909 C CA . GLY A 1 611 ? 8.526 -4.166 24.218 1.00 95.56 611 GLY A CA 1
ATOM 4910 C C . GLY A 1 611 ? 8.662 -3.902 25.708 1.00 95.56 611 GLY A C 1
ATOM 4911 O O . GLY A 1 611 ? 8.043 -4.583 26.527 1.00 95.56 611 GLY A O 1
ATOM 4912 N N . GLY A 1 612 ? 9.473 -2.909 26.057 1.00 96.19 612 GLY A N 1
ATOM 4913 C CA . GLY A 1 612 ? 9.576 -2.364 27.405 1.00 96.19 612 GLY A CA 1
ATOM 4914 C C . GLY A 1 612 ? 9.394 -0.851 27.404 1.00 96.19 612 GLY A C 1
ATOM 4915 O O . GLY A 1 612 ? 9.959 -0.171 26.548 1.00 96.19 612 GLY A O 1
ATOM 4916 N N . ASP A 1 613 ? 8.630 -0.340 28.366 1.00 95.12 613 ASP A N 1
ATOM 4917 C CA . ASP A 1 613 ? 8.593 1.083 28.698 1.00 95.12 613 ASP A CA 1
ATOM 4918 C C . ASP A 1 613 ? 9.921 1.474 29.354 1.00 95.12 613 ASP A C 1
ATOM 4920 O O . ASP A 1 613 ? 10.279 0.982 30.429 1.00 95.12 613 ASP A O 1
ATOM 4924 N N . LEU A 1 614 ? 10.648 2.386 28.713 1.00 94.38 614 LEU A N 1
ATOM 4925 C CA . LEU A 1 614 ? 11.957 2.852 29.163 1.00 94.38 614 LEU A CA 1
ATOM 4926 C C . LEU A 1 614 ? 11.894 3.662 30.463 1.00 94.38 614 LEU A C 1
ATOM 4928 O O . LEU A 1 614 ? 12.934 3.902 31.076 1.00 94.38 614 LEU A O 1
ATOM 4932 N N . ARG A 1 615 ? 10.704 4.103 30.889 1.00 89.94 615 ARG A N 1
ATOM 4933 C CA . ARG A 1 615 ? 10.535 4.903 32.104 1.00 89.94 615 ARG A CA 1
ATOM 4934 C C . ARG A 1 615 ? 10.136 4.074 33.316 1.00 89.94 615 ARG A C 1
ATOM 4936 O O . ARG A 1 615 ? 10.700 4.279 34.387 1.00 89.94 615 ARG A O 1
ATOM 4943 N N . THR A 1 616 ? 9.146 3.193 33.182 1.00 88.62 616 THR A N 1
ATOM 4944 C CA . THR A 1 616 ? 8.658 2.374 34.308 1.00 88.62 616 THR A CA 1
ATOM 4945 C C . THR A 1 616 ? 9.302 0.992 34.381 1.00 88.62 616 THR A C 1
ATOM 4947 O O . THR A 1 616 ? 9.198 0.341 35.418 1.00 88.62 616 THR A O 1
ATOM 4950 N N . GLY A 1 617 ? 9.950 0.530 33.307 1.00 86.81 617 GLY A N 1
ATOM 4951 C CA . GLY A 1 617 ? 10.444 -0.843 33.192 1.00 86.81 617 GLY A CA 1
ATOM 4952 C C . GLY A 1 617 ? 9.335 -1.876 32.966 1.00 86.81 617 GLY A C 1
ATOM 4953 O O . GLY A 1 617 ? 9.597 -3.074 33.020 1.00 86.81 617 GLY A O 1
ATOM 4954 N N . GLN A 1 618 ? 8.090 -1.446 32.730 1.00 89.31 618 GLN A N 1
ATOM 4955 C CA . GLN A 1 618 ? 7.004 -2.353 32.373 1.00 89.31 618 GLN A CA 1
ATOM 4956 C C . GLN A 1 618 ? 7.290 -3.017 31.022 1.00 89.31 618 GLN A C 1
ATOM 4958 O O . GLN A 1 618 ? 7.770 -2.370 30.098 1.00 89.31 618 GLN A O 1
ATOM 4963 N N . HIS A 1 619 ? 6.946 -4.297 30.890 1.00 92.06 619 HIS A N 1
ATOM 4964 C CA . HIS A 1 619 ? 7.084 -5.037 29.640 1.00 92.06 619 HIS A CA 1
ATOM 4965 C C . HIS A 1 619 ? 5.731 -5.495 29.102 1.00 92.06 619 HIS A C 1
ATOM 4967 O O . HIS A 1 619 ? 4.812 -5.810 29.863 1.00 92.06 619 HIS A O 1
ATOM 4973 N N . ALA A 1 620 ? 5.634 -5.587 27.779 1.00 92.69 620 ALA A N 1
ATOM 4974 C CA . ALA A 1 620 ? 4.481 -6.136 27.086 1.00 92.69 620 ALA A CA 1
ATOM 4975 C C . ALA A 1 620 ? 4.922 -7.132 26.013 1.00 92.69 620 ALA A C 1
ATOM 4977 O O . ALA A 1 620 ? 5.920 -6.936 25.315 1.00 92.69 620 ALA A O 1
ATOM 4978 N N . ILE A 1 621 ? 4.144 -8.207 25.880 1.00 92.75 621 ILE A N 1
ATOM 4979 C CA . ILE A 1 621 ? 4.305 -9.210 24.831 1.00 92.75 621 ILE A CA 1
ATOM 4980 C C . ILE A 1 621 ? 2.981 -9.341 24.094 1.00 92.75 621 ILE A C 1
ATOM 4982 O O . ILE A 1 621 ? 1.927 -9.465 24.721 1.00 92.75 621 ILE A O 1
ATOM 4986 N N . LEU A 1 622 ? 3.033 -9.357 22.765 1.00 91.38 622 LEU A N 1
ATOM 4987 C CA . LEU A 1 622 ? 1.872 -9.648 21.933 1.00 91.38 622 LEU A CA 1
ATOM 4988 C C . LEU A 1 622 ? 2.254 -10.579 20.793 1.00 91.38 622 LEU A C 1
ATOM 4990 O O . LEU A 1 622 ? 3.232 -10.353 20.084 1.00 91.38 622 LEU A O 1
ATOM 4994 N N . ILE A 1 623 ? 1.428 -11.607 20.616 1.00 91.06 623 ILE A N 1
ATOM 4995 C CA . ILE A 1 623 ? 1.413 -12.441 19.420 1.00 91.06 623 ILE A CA 1
ATOM 4996 C C . ILE A 1 623 ? 0.216 -12.005 18.590 1.00 91.06 623 ILE A C 1
ATOM 4998 O O . ILE A 1 623 ? -0.927 -12.112 19.042 1.00 91.06 623 ILE A O 1
ATOM 5002 N N . ASP A 1 624 ? 0.472 -11.541 17.381 1.00 88.88 624 ASP A N 1
ATOM 5003 C CA . ASP A 1 624 ? -0.562 -11.166 16.428 1.00 88.88 624 ASP A CA 1
ATOM 5004 C C . ASP A 1 624 ? -0.339 -11.887 15.103 1.00 88.88 624 ASP A C 1
ATOM 5006 O O . ASP A 1 624 ? 0.760 -12.371 14.818 1.00 88.88 624 ASP A O 1
ATOM 5010 N N . SER A 1 625 ? -1.383 -11.977 14.290 1.00 88.81 625 SER A N 1
ATOM 5011 C CA . SER A 1 625 ? -1.226 -12.376 12.902 1.00 88.81 625 SER A CA 1
ATOM 5012 C C . SER A 1 625 ? -1.794 -11.313 11.982 1.00 88.81 625 SER A C 1
ATOM 5014 O O . SER A 1 625 ? -2.907 -10.806 12.146 1.00 88.81 625 SER A O 1
ATOM 5016 N N . MET A 1 626 ? -1.034 -11.039 10.939 1.00 83.31 626 MET A N 1
ATOM 5017 C CA . MET A 1 626 ? -1.408 -10.187 9.831 1.00 83.31 626 MET A CA 1
ATOM 5018 C C . MET A 1 626 ? -1.572 -11.047 8.589 1.00 83.31 626 MET A C 1
ATOM 5020 O O . MET A 1 626 ? -0.988 -12.122 8.458 1.00 83.31 626 MET A O 1
ATOM 5024 N N . ARG A 1 627 ? -2.398 -10.576 7.669 1.00 75.88 627 ARG A N 1
ATOM 5025 C CA . ARG A 1 627 ? -2.424 -11.135 6.328 1.00 75.88 627 ARG A CA 1
ATOM 5026 C C . ARG A 1 627 ? -1.274 -10.523 5.529 1.00 75.88 627 ARG A C 1
ATOM 5028 O O . ARG A 1 627 ? -0.967 -9.353 5.747 1.00 75.88 627 ARG A O 1
ATOM 5035 N N . ASP A 1 628 ? -0.671 -11.319 4.652 1.00 59.19 628 ASP A N 1
ATOM 5036 C CA . ASP A 1 628 ? 0.350 -10.834 3.715 1.00 59.19 628 ASP A CA 1
ATOM 5037 C C . ASP A 1 628 ? -0.238 -10.004 2.573 1.00 59.19 628 ASP A C 1
ATOM 5039 O O . ASP A 1 628 ? -1.433 -10.204 2.234 1.00 59.19 628 ASP A O 1
#

Mean predicted aligned error: 14.66 Å

Solvent-accessible surface area (backbone atoms only — not comparable to full-atom values): 32403 Å² total; per-residue (Å²): 144,77,89,84,77,83,90,76,87,79,79,73,57,94,66,92,56,51,47,51,54,83,56,52,71,55,78,43,67,93,56,36,29,46,30,31,43,53,38,24,54,42,38,56,78,39,63,93,77,49,73,60,51,71,56,50,34,69,75,52,58,36,81,95,61,54,21,50,56,72,72,54,54,45,56,49,41,44,76,69,53,23,49,66,47,77,45,73,56,53,74,67,51,54,54,55,36,47,74,68,76,38,57,30,40,34,38,37,57,86,54,106,77,83,73,63,88,39,39,27,28,45,32,24,45,25,72,81,75,45,30,34,24,26,36,31,22,78,78,41,72,65,41,76,38,49,42,75,60,47,54,54,24,20,50,76,49,61,27,38,31,37,40,68,43,74,51,85,64,89,65,76,67,79,60,74,69,86,74,75,82,83,64,68,63,62,43,58,51,50,18,51,52,27,44,77,68,68,37,43,73,58,15,47,54,33,42,49,56,52,36,71,78,44,72,78,43,43,65,54,25,36,48,46,10,51,45,26,44,76,62,70,34,56,69,32,9,35,57,28,16,39,72,38,69,24,53,27,28,50,48,80,45,64,52,67,82,71,74,54,40,65,70,52,57,56,52,22,52,61,65,58,71,70,30,69,52,39,59,66,35,52,53,47,18,50,55,23,48,60,65,43,68,28,58,74,46,70,49,79,45,77,42,80,45,92,86,76,37,19,36,36,33,42,37,58,46,72,43,63,49,69,55,70,75,54,16,54,65,34,52,97,70,43,24,37,34,58,43,38,23,25,53,92,22,60,27,34,32,38,43,35,38,45,29,72,37,95,36,52,27,34,42,36,39,38,41,34,30,42,48,82,77,41,40,45,34,30,40,39,40,37,41,42,36,39,40,37,33,35,44,50,97,92,42,74,38,44,42,40,38,41,36,44,33,44,36,41,39,38,57,47,85,95,54,37,37,39,36,45,30,44,34,41,35,41,39,43,49,74,54,91,59,82,39,37,43,32,45,31,42,38,40,37,40,35,33,69,76,45,75,41,50,87,57,46,29,39,32,37,38,35,43,36,41,34,48,34,39,38,62,35,93,75,67,35,45,27,39,40,40,37,40,37,40,39,39,43,33,37,86,67,80,85,88,68,81,38,48,42,38,38,38,36,42,37,37,36,42,54,45,75,55,68,54,81,91,70,46,48,54,43,10,39,54,98,86,48,87,47,63,28,53,14,38,43,20,56,51,96,70,20,36,52,59,27,58,55,23,53,32,38,40,38,36,40,36,38,49,33,35,56,77,46,75,61,96,51,43,35,34,32,43,27,46,36,44,26,40,35,38,36,68,71,44,96,61,75,47,45,20,40,39,44,30,42,36,42,34,41,67,79,52,30,26,43,34,42,37,43,15,29,23,77,82,82,69,44,66,21,76,48,80,49,66,47,74,90

Nearest PDB structures (foldseek):
  8us1-assembly1_A  TM=5.583E-01  e=1.943E-13  Pseudomonas aeruginosa PAO1
  4ctd-assembly1_A  TM=5.987E-01  e=9.332E-03  Escherichia coli K-12
  7q5c-assembly1_XXX  TM=5.486E-01  e=1.763E-02  Escherichia coli K-12
  1uyn-assembly1_X  TM=3.458E-01  e=5.928E-04  Neisseria meningitidis
  2qom-assembly2_B  TM=3.377E-01  e=1.816E-01  Escherichia coli O157:H7

pLDDT: mean 86.64, std 15.22, range [25.09, 98.75]

Secondary structure (DSSP, 8-state):
--TTS---------SSSEEE---------TT-HHHHHHHHHHHHH-GGGPPPHHHHHHHH-BTTTTB--HHHHHHHHHHTTEEEEEEE--HHHHHHHHTTT--EEEEE--STTS---EEEEEEEEETTTTEEEEEETTTEEEEEEEHHHHHHHHHTTTTEEEEEEE--S-------------S-HHHHHHHHHHHHTT-HHHHHHHHHHHHHH-TT-HHHHHHHHHHHHHTT-HHHHHHHHGGGT--EEEEEEESSPPSS-HHHHHTT-SS-TTEE--HHHHHHHHHHHHHT--EEEEEEEEEE-TTS-EEEEEEEEE--EE-HHHHTTTGGGTEE--EEESGGGS--EEEEEEEE-SSEEEEEEEEEEESTT-TTEEEEEEEEEEEEEEEETTEEEEEEEEEEEEEEEEEETTTEEEEEEEEEEEEEESSSS--EEEEEEEEEEEEEEEEEGGGTEEEEEEEEEEEEEEESSS-EEEEEEEEEEEEEE--S-SS---EEEEEEEEEEEEEE---GGGSEE-SB-SS-SS--TTSBSEETTEE--S-EESEEEEEEEEEEEEEEE-SSEEEEEEEEEEEEEETT-SSPEEEEEEEEEEEETTTEEEEEEEEEETTT--EEEEEEEEE-